Protein AF-A0A812IT02-F1 (afdb_monomer_lite)

Foldseek 3Di:
DDDDAAEDLVQDDPVPSVDPDDPVRPPPFDWDFDWDADPVRGIHTHNIDTDDDDDDDDDDDDDDDDDDDDDDDFDDKAKFAFADDDPVVQWTWTHHVPDDIAIEGPQQDDPVVVPDPDHSHGFIWIFGWDADPVRGIHTHNIDTPDPDDDDDDDDDDDDDDDDDDDDDDDDDDDDDDDDDDDDPDDPPPPQDAAEEEEDACVLAQWKWWDDDPDQTDTLAPVQLVVLCVCVVVVNDDPCVVVSQVSPLQQQDCLDPPGPHGCPLRHDYDPDPGRLVLLLLVLVLQVLLDDNYQYEYLYPCVDPVNVVVQVVSQVSSCVSNVHRGHHNYYFDDPDDDDWLQSSLVSLLQVLLVVLLVPPPAQEYEYEYREAGSLDAQCFDDHPNGTRNDQVSSQVSSVCSNCVNPVNHHYTYGYLHQWDWGATPVGDIMIMSSHCDPVSSVVSSCSSCVVVVVVVVVVVVVVVVVVPDDDPDDDDDDDDDDDDDDPVVPPDDDDDDDDDDDDDD

pLDDT: mean 74.67, std 24.29, range [25.05, 98.88]

Radius of gyration: 36.13 Å; chains: 1; bounding box: 80×103×119 Å

Sequence (503 aa):
MQEDAFYLRSELPPELAGGEPRREQVVDKRVEFEVRVMPDGKVRAERIVFLRGPGPPGPPPAPMAPMAPMAPLPGPFREGRIRNFYPSKGYGFIEVPMGPDVFFLPSALPKDLLDSRQPLEGLEISFEPSTSEEGKPRARNIRPIGHRGGPPNQRPGYHFFYSNPALSQCLHWKFGSKFMAPAPTSPITRASVDTIIFVDVDGVLNVGIQDDDKPPLLFRDEDVYTALRLAKKGYNGPEASCVEKLSALAEHQVGFKENGTYDKLMTRSGAELTDLLVQRLAKLIALAGPNTKVVLSSSWRRPHHRTRRRQLEESLAQHLGKSFRFHSVTALYREEKTAADRLETVGDYLAEFCHRRDDVTSLRVVMLEDFFITPLDGWKLKGRAIKNPSDAERYLDSRARSMSPALSVQSKLCHCYDHVKTSSGLRMQVGTGFTQQLFEEASAFLDREKQEESAETNQGEQEQNFLPSLVQRVVPEAKVEEPSIMQIISAFVPPVSSMVRAF

Secondary structure (DSSP, 8-state):
---PPB--GGGS-HHHHSS---HHHHTT--EEEEEEE-TTS-EEEEEEEE-PPP----------------PPPPPPPEEEEEEEEEGGGTEEEEE-TTSPPEEE-GGGS-HHHHSS-S--TT-EEEEEEEE-TTS-EEEEEEEE----------PPPPP--------------------PPPP----------EEEEEE--TTTTS-EEEETTEEEEE-BHHHHHHHHHHHTTT--STTHHHHHHHHHHHHSEEETTEEEEGGGGSB-TT-SS-HHHHHHHHHHHHHT-SSEEEEE-SGGGSGGGHHHHHHHHHHHHHHTTS----SEE---SS---SHHHHHHHHHHHHHHHHHT-TT-SEEEEEEEE-TTT---SSEEETTEEE-SHHHHHHHHHHHHTTT-TT-EEEEEEEE-EEEEE-SS--EEEEE--S-HHHHHHHHHHHHHHHHHHHHHHHHHHHHTT---------------PPPPGGGSTTS------------

Organism: NCBI:txid1628268

Structure (mmCIF, N/CA/C/O backbone):
data_AF-A0A812IT02-F1
#
_entry.id   AF-A0A812IT02-F1
#
loop_
_atom_site.group_PDB
_atom_site.id
_atom_site.type_symbol
_atom_site.label_atom_id
_atom_site.label_alt_id
_atom_site.label_comp_id
_atom_site.label_asym_id
_atom_site.label_entity_id
_atom_site.label_seq_id
_atom_site.pdbx_PDB_ins_code
_atom_site.Cartn_x
_atom_site.Cartn_y
_atom_site.Cartn_z
_atom_site.occupancy
_atom_site.B_iso_or_equiv
_atom_site.auth_seq_id
_atom_site.auth_comp_id
_atom_site.auth_asym_id
_atom_site.auth_atom_id
_atom_site.pdbx_PDB_model_num
ATOM 1 N N . MET A 1 1 ? 4.003 -21.682 23.120 1.00 38.44 1 MET A N 1
ATOM 2 C CA . MET A 1 1 ? 4.479 -20.516 23.891 1.00 38.44 1 MET A CA 1
ATOM 3 C C . MET A 1 1 ? 6.003 -20.488 23.844 1.00 38.44 1 MET A C 1
ATOM 5 O O . MET A 1 1 ? 6.595 -21.522 23.550 1.00 38.44 1 MET A O 1
ATOM 9 N N . GLN A 1 2 ? 6.624 -19.341 24.106 1.00 48.59 2 GLN A N 1
ATOM 10 C CA . GLN A 1 2 ? 8.015 -19.251 24.561 1.00 48.59 2 GLN A CA 1
ATOM 11 C C . GLN A 1 2 ? 7.949 -18.533 25.907 1.00 48.59 2 GLN A C 1
ATOM 13 O O . GLN A 1 2 ? 7.337 -17.472 25.989 1.00 48.59 2 GLN A O 1
ATOM 18 N N . GLU A 1 3 ? 8.483 -19.159 26.949 1.00 56.12 3 GLU A N 1
ATOM 19 C CA . GLU A 1 3 ? 8.476 -18.650 28.320 1.00 56.12 3 GLU A CA 1
ATOM 20 C C . GLU A 1 3 ? 9.927 -18.549 28.788 1.00 56.12 3 GLU A C 1
ATOM 22 O O . GLU A 1 3 ? 10.723 -19.460 28.541 1.00 56.12 3 GLU A O 1
ATOM 27 N N . ASP A 1 4 ? 10.280 -17.432 29.421 1.00 74.88 4 ASP A N 1
ATOM 28 C CA . ASP A 1 4 ? 11.652 -17.171 29.845 1.00 74.88 4 ASP A CA 1
ATOM 29 C C . ASP A 1 4 ? 12.019 -18.029 31.064 1.00 74.88 4 ASP A C 1
ATOM 31 O O . ASP A 1 4 ? 11.384 -17.954 32.119 1.00 74.88 4 ASP A O 1
ATOM 35 N N . ALA A 1 5 ? 13.077 -18.834 30.938 1.00 74.44 5 ALA A N 1
ATOM 36 C CA . ALA A 1 5 ? 13.593 -19.638 32.040 1.00 74.44 5 ALA A CA 1
ATOM 37 C C . ALA A 1 5 ? 14.398 -18.763 33.018 1.00 74.44 5 ALA A C 1
ATOM 39 O O . ALA A 1 5 ? 15.429 -18.186 32.665 1.00 74.44 5 ALA A O 1
ATOM 40 N N . PHE A 1 6 ? 13.947 -18.688 34.270 1.00 78.88 6 PHE A N 1
ATOM 41 C CA . PHE A 1 6 ? 14.637 -17.943 35.325 1.00 78.88 6 PHE A CA 1
ATOM 42 C C . PHE A 1 6 ? 15.888 -18.694 35.810 1.00 78.88 6 PHE A C 1
ATOM 44 O O . PHE A 1 6 ? 15.871 -19.916 35.916 1.00 78.88 6 PHE A O 1
ATOM 51 N N . TYR A 1 7 ? 16.959 -17.990 36.181 1.00 84.81 7 TYR A N 1
ATOM 52 C CA . TYR A 1 7 ? 18.146 -18.606 36.786 1.00 84.81 7 TYR A CA 1
ATOM 53 C C . TYR A 1 7 ? 18.732 -17.741 37.903 1.00 84.81 7 TYR A C 1
ATOM 55 O O . TYR A 1 7 ? 18.592 -16.519 37.909 1.00 84.81 7 TYR A O 1
ATOM 63 N N . LEU A 1 8 ? 19.414 -18.382 38.856 1.00 78.88 8 LEU A N 1
ATOM 64 C CA . LEU A 1 8 ? 20.216 -17.682 39.860 1.00 78.88 8 LEU A CA 1
ATOM 65 C C . LEU A 1 8 ? 21.650 -17.503 39.354 1.00 78.88 8 LEU A C 1
ATOM 67 O O . LEU A 1 8 ? 22.168 -18.337 38.618 1.00 78.88 8 LEU A O 1
ATOM 71 N N . ARG A 1 9 ? 22.345 -16.457 39.812 1.00 75.06 9 ARG A N 1
ATOM 72 C CA . ARG A 1 9 ? 23.766 -16.215 39.482 1.00 75.06 9 ARG A CA 1
ATOM 73 C C . ARG A 1 9 ? 24.696 -17.374 39.887 1.00 75.06 9 ARG A C 1
ATOM 75 O O . ARG A 1 9 ? 25.757 -17.517 39.296 1.00 75.06 9 ARG A O 1
ATOM 82 N N . SER A 1 10 ? 24.279 -18.219 40.834 1.00 75.00 10 SER A N 1
ATOM 83 C CA . SER A 1 10 ? 24.948 -19.476 41.204 1.00 75.00 10 SER A CA 1
ATOM 84 C C . SER A 1 10 ? 24.899 -20.567 40.127 1.00 75.00 10 SER A C 1
ATOM 86 O O . SER A 1 10 ? 25.692 -21.497 40.194 1.00 75.00 10 SER A O 1
ATOM 88 N N . GLU A 1 11 ? 23.975 -20.474 39.167 1.00 80.62 11 GLU A N 1
ATOM 89 C CA . GLU A 1 11 ? 23.819 -21.433 38.064 1.00 80.62 11 GLU A CA 1
ATOM 90 C C . GLU A 1 11 ? 24.726 -21.115 36.870 1.00 80.62 11 GLU A C 1
ATOM 92 O O . GLU A 1 11 ? 24.851 -21.942 35.972 1.00 80.62 11 GLU A O 1
ATOM 97 N N . LEU A 1 12 ? 25.334 -19.922 36.830 1.00 79.62 12 LEU A N 1
ATOM 98 C CA . LEU A 1 12 ? 26.334 -19.565 35.822 1.00 79.62 12 LEU A CA 1
ATOM 99 C C . LEU A 1 12 ? 27.645 -20.337 36.058 1.00 79.62 12 LEU A C 1
ATOM 101 O O . LEU A 1 12 ? 27.935 -20.706 37.200 1.00 79.62 12 LEU A O 1
ATOM 105 N N . PRO A 1 13 ? 28.494 -20.510 35.025 1.00 76.12 13 PRO A N 1
ATOM 106 C CA . PRO A 1 13 ? 29.818 -21.098 35.197 1.00 76.12 13 PRO A CA 1
ATOM 107 C C . PRO A 1 13 ? 30.637 -20.395 36.296 1.00 76.12 13 PRO A C 1
ATOM 109 O O . PRO A 1 13 ? 30.504 -19.174 36.462 1.00 76.12 13 PRO A O 1
ATOM 112 N N . PRO A 1 14 ? 31.492 -21.122 37.045 1.00 69.62 14 PRO A N 1
ATOM 113 C CA . PRO A 1 14 ? 32.163 -20.594 38.237 1.00 69.62 14 PRO A CA 1
ATOM 114 C C . PRO A 1 14 ? 32.940 -19.291 38.009 1.00 69.62 14 PRO A C 1
ATOM 116 O O . PRO A 1 14 ? 32.991 -18.444 38.901 1.00 69.62 14 PRO A O 1
ATOM 119 N N . GLU A 1 15 ? 33.488 -19.093 36.805 1.00 67.62 15 GLU A N 1
ATOM 120 C CA . GLU A 1 15 ? 34.237 -17.892 36.414 1.00 67.62 15 GLU A CA 1
ATOM 121 C C . GLU A 1 15 ? 33.375 -16.615 36.362 1.00 67.62 15 GLU A C 1
ATOM 123 O O . GLU A 1 15 ? 33.913 -15.509 36.337 1.00 67.62 15 GLU A O 1
ATOM 128 N N . LEU A 1 16 ? 32.045 -16.758 36.330 1.00 69.69 16 LEU A N 1
ATOM 129 C CA . LEU A 1 16 ? 31.064 -15.671 36.227 1.00 69.69 16 LEU A CA 1
ATOM 130 C C . LEU A 1 16 ? 30.053 -15.658 37.388 1.00 69.69 16 LEU A C 1
ATOM 132 O O . LEU A 1 16 ? 29.402 -14.640 37.607 1.00 69.69 16 LEU A O 1
ATOM 136 N N . ALA A 1 17 ? 29.948 -16.736 38.170 1.00 64.88 17 ALA A N 1
ATOM 137 C CA . ALA A 1 17 ? 29.170 -16.748 39.409 1.00 64.88 17 ALA A CA 1
ATOM 138 C C . ALA A 1 17 ? 29.828 -15.886 40.511 1.00 64.88 17 ALA A C 1
ATOM 140 O O . ALA A 1 17 ? 29.159 -15.081 41.170 1.00 64.88 17 ALA A O 1
ATOM 141 N N . GLY A 1 18 ? 31.151 -16.024 40.687 1.00 57.59 18 GLY A N 1
ATOM 142 C CA . GLY A 1 18 ? 31.914 -15.422 41.793 1.00 57.59 18 GLY A CA 1
ATOM 143 C C . GLY A 1 18 ? 32.149 -13.905 41.717 1.00 57.59 18 GLY A C 1
ATOM 144 O O . GLY A 1 18 ? 32.534 -13.302 42.714 1.00 57.59 18 GLY A O 1
ATOM 145 N N . GLY A 1 19 ? 31.891 -13.270 40.572 1.00 66.62 19 GLY A N 1
ATOM 146 C CA . GLY A 1 19 ? 32.037 -11.824 40.351 1.00 66.62 19 GLY A CA 1
ATOM 147 C C . GLY A 1 19 ? 30.840 -11.255 39.592 1.00 66.62 19 GLY A C 1
ATOM 148 O O . GLY A 1 19 ? 29.937 -12.002 39.231 1.00 66.62 19 GLY A O 1
ATOM 149 N N . GLU A 1 20 ? 30.786 -9.940 39.373 1.00 68.19 20 GLU A N 1
ATOM 150 C CA . GLU A 1 20 ? 29.715 -9.346 38.558 1.00 68.19 20 GLU A CA 1
ATOM 151 C C . GLU A 1 20 ? 30.031 -9.522 37.062 1.00 68.19 20 GLU A C 1
ATOM 153 O O . GLU A 1 20 ? 31.019 -8.952 36.584 1.00 68.19 20 GLU A O 1
ATOM 158 N N . PRO A 1 21 ? 29.240 -10.302 36.299 1.00 70.06 21 PRO A N 1
ATOM 159 C CA . PRO A 1 21 ? 29.517 -10.527 34.889 1.00 70.06 21 PRO A CA 1
ATOM 160 C C . PRO A 1 21 ? 29.144 -9.289 34.064 1.00 70.06 21 PRO A C 1
ATOM 162 O O . PRO A 1 21 ? 28.054 -8.728 34.200 1.00 70.06 21 PRO A O 1
ATOM 165 N N . ARG A 1 22 ? 30.025 -8.869 33.151 1.00 72.31 22 ARG A N 1
ATOM 166 C CA . ARG A 1 22 ? 29.724 -7.773 32.218 1.00 72.31 22 ARG A CA 1
ATOM 167 C C . ARG A 1 22 ? 28.647 -8.222 31.233 1.00 72.31 22 ARG A C 1
ATOM 169 O O . ARG A 1 22 ? 28.663 -9.361 30.773 1.00 72.31 22 ARG A O 1
ATOM 176 N N . ARG A 1 23 ? 27.756 -7.308 30.832 1.00 65.38 23 ARG A N 1
ATOM 177 C CA . ARG A 1 23 ? 26.628 -7.592 29.918 1.00 65.38 23 ARG A CA 1
ATOM 178 C C . ARG A 1 23 ? 27.060 -8.353 28.654 1.00 65.38 23 ARG A C 1
ATOM 180 O O . ARG A 1 23 ? 26.440 -9.348 28.294 1.00 65.38 23 ARG A O 1
ATOM 187 N N . GLU A 1 24 ? 28.171 -7.945 28.047 1.00 67.31 24 GLU A N 1
ATOM 188 C CA . GLU A 1 24 ? 28.785 -8.562 26.858 1.00 67.31 24 GLU A CA 1
ATOM 189 C C . GLU A 1 24 ? 29.275 -10.007 27.053 1.00 67.31 24 GLU A C 1
ATOM 191 O O . GLU A 1 24 ? 29.516 -10.702 26.068 1.00 67.31 24 GLU A O 1
ATOM 196 N N . GLN A 1 25 ? 29.460 -10.471 28.292 1.00 66.00 25 GLN A N 1
ATOM 197 C CA . GLN A 1 25 ? 29.910 -11.832 28.610 1.00 66.00 25 GLN A CA 1
ATOM 198 C C . GLN A 1 25 ? 28.745 -12.828 28.684 1.00 66.00 25 GLN A C 1
ATOM 200 O O . GLN A 1 25 ? 28.978 -14.020 28.520 1.00 66.00 25 GLN A O 1
ATOM 205 N N . VAL A 1 26 ? 27.510 -12.345 28.876 1.00 70.31 26 VAL A N 1
ATOM 206 C CA . VAL A 1 26 ? 26.299 -13.169 29.064 1.00 70.31 26 VAL A CA 1
ATOM 207 C C . VAL A 1 26 ? 25.317 -13.012 27.898 1.00 70.31 26 VAL A C 1
ATOM 209 O O . VAL A 1 26 ? 24.758 -13.999 27.425 1.00 70.31 26 VAL A O 1
ATOM 212 N N . VAL A 1 27 ? 25.132 -11.788 27.394 1.00 69.38 27 VAL A N 1
ATOM 213 C CA . VAL A 1 27 ? 24.216 -11.495 26.279 1.00 69.38 27 VAL A CA 1
ATOM 214 C C . VAL A 1 27 ? 24.755 -12.060 24.957 1.00 69.38 27 VAL A C 1
ATOM 216 O O . VAL A 1 27 ? 25.967 -12.086 24.706 1.00 69.38 27 VAL A O 1
ATOM 219 N N . ASP A 1 28 ? 23.826 -12.547 24.129 1.00 60.94 28 ASP A N 1
ATOM 220 C CA . ASP A 1 28 ? 24.039 -13.189 22.823 1.00 60.94 28 ASP A CA 1
ATOM 221 C C . ASP A 1 28 ? 25.014 -14.383 22.828 1.00 60.94 28 ASP A C 1
ATOM 223 O O . ASP A 1 28 ? 25.549 -14.779 21.787 1.00 60.94 28 ASP A O 1
ATOM 227 N N . LYS A 1 29 ? 25.246 -15.003 23.993 1.00 71.75 29 LYS A N 1
ATOM 228 C CA . LYS A 1 29 ? 25.963 -16.280 24.086 1.00 71.75 29 LYS A CA 1
ATOM 229 C C . LYS A 1 29 ? 25.003 -17.446 23.911 1.00 71.75 29 LYS A C 1
ATOM 231 O O . LYS A 1 29 ? 23.871 -17.416 24.383 1.00 71.75 29 LYS A O 1
ATOM 236 N N . ARG A 1 30 ? 25.487 -18.516 23.278 1.00 68.19 30 ARG A N 1
ATOM 237 C CA . ARG A 1 30 ? 24.797 -19.807 23.302 1.00 68.19 30 ARG A CA 1
ATOM 238 C C . ARG A 1 30 ? 25.126 -20.530 24.600 1.00 68.19 30 ARG A C 1
ATOM 240 O O . ARG A 1 30 ? 26.299 -20.660 24.957 1.00 68.19 30 ARG A O 1
ATOM 247 N N . VAL A 1 31 ? 24.078 -20.995 25.264 1.00 78.81 31 VAL A N 1
ATOM 248 C CA . VAL A 1 31 ? 24.141 -21.773 26.498 1.00 78.81 31 VAL A CA 1
ATOM 249 C C . VAL A 1 31 ? 23.472 -23.126 26.317 1.00 78.81 31 VAL A C 1
ATOM 251 O O . VAL A 1 31 ? 22.550 -23.269 25.515 1.00 78.81 31 VAL A O 1
ATOM 254 N N . GLU A 1 32 ? 23.932 -24.084 27.103 1.00 77.88 32 GLU A N 1
ATOM 255 C CA . GLU A 1 32 ? 23.264 -25.346 27.407 1.00 77.88 32 GLU A CA 1
ATOM 256 C C . GLU A 1 32 ? 22.952 -25.350 28.913 1.00 77.88 32 GLU A C 1
ATOM 258 O O . GLU A 1 32 ? 23.717 -24.773 29.687 1.00 77.88 32 GLU A O 1
ATOM 263 N N . PHE A 1 33 ? 21.806 -25.891 29.333 1.00 81.19 33 PHE A N 1
ATOM 264 C CA . PHE A 1 33 ? 21.362 -25.863 30.733 1.00 81.19 33 PHE A CA 1
ATOM 265 C C . PHE A 1 33 ? 20.322 -26.949 31.026 1.00 81.19 33 PHE A C 1
ATOM 267 O O . PHE A 1 33 ? 19.605 -27.394 30.128 1.00 81.19 33 PHE A O 1
ATOM 274 N N . GLU A 1 34 ? 20.209 -27.347 32.293 1.00 78.56 34 GLU A N 1
ATOM 275 C CA . GLU A 1 34 ? 19.172 -28.266 32.768 1.00 78.56 34 GLU A CA 1
ATOM 276 C C . GLU A 1 34 ? 17.892 -27.496 33.131 1.00 78.56 34 GLU A C 1
ATOM 278 O O . GLU A 1 34 ? 17.941 -26.385 33.661 1.00 78.56 34 GLU A O 1
ATOM 283 N N . VAL A 1 35 ? 16.729 -28.082 32.832 1.00 80.94 35 VAL A N 1
ATOM 284 C CA . VAL A 1 35 ? 15.414 -27.447 33.020 1.00 80.94 35 VAL A CA 1
ATOM 285 C C . VAL A 1 35 ? 14.689 -28.071 34.206 1.00 80.94 35 VAL A C 1
ATOM 287 O O . VAL A 1 35 ? 14.487 -29.285 34.251 1.00 80.94 35 VAL A O 1
ATOM 290 N N . ARG A 1 36 ? 14.230 -27.234 35.139 1.00 78.56 36 ARG A N 1
ATOM 291 C CA . ARG A 1 36 ? 13.493 -27.640 36.338 1.00 78.56 36 ARG A CA 1
ATOM 292 C C . ARG A 1 36 ? 12.202 -26.842 36.479 1.00 78.56 36 ARG A C 1
ATOM 294 O O . ARG A 1 36 ? 12.223 -25.616 36.463 1.00 78.56 36 ARG A O 1
ATOM 301 N N . VAL A 1 37 ? 11.079 -27.531 36.669 1.00 79.56 37 VAL A N 1
ATOM 302 C CA . VAL A 1 37 ? 9.788 -26.891 36.967 1.00 79.56 37 VAL A CA 1
ATOM 303 C C . VAL A 1 37 ? 9.601 -26.807 38.481 1.00 79.56 37 VAL A C 1
ATOM 305 O O . VAL A 1 37 ? 9.824 -27.783 39.200 1.00 79.56 37 VAL A O 1
ATOM 308 N N . MET A 1 38 ? 9.224 -25.629 38.968 1.00 78.31 38 MET A N 1
ATOM 309 C CA . MET A 1 38 ? 8.977 -25.346 40.381 1.00 78.31 38 MET A CA 1
ATOM 310 C C . MET A 1 38 ? 7.513 -25.646 40.770 1.00 78.31 38 MET A C 1
ATOM 312 O O . MET A 1 38 ? 6.641 -25.650 39.901 1.00 78.31 38 MET A O 1
ATOM 316 N N . PRO A 1 39 ? 7.192 -25.859 42.065 1.00 71.38 39 PRO A N 1
ATOM 317 C CA . PRO A 1 39 ? 5.818 -26.141 42.511 1.00 71.38 39 PRO A CA 1
ATOM 318 C C . PRO A 1 39 ? 4.796 -25.020 42.254 1.00 71.38 39 PRO A C 1
ATOM 320 O O . PRO A 1 39 ? 3.598 -25.267 42.334 1.00 71.38 39 PRO A O 1
ATOM 323 N N . ASP A 1 40 ? 5.248 -23.801 41.947 1.00 75.62 40 ASP A N 1
ATOM 324 C CA . ASP A 1 40 ? 4.412 -22.670 41.524 1.00 75.62 40 ASP A CA 1
ATOM 325 C C . ASP A 1 40 ? 4.232 -22.587 39.992 1.00 75.62 40 ASP A C 1
ATOM 327 O O . ASP A 1 40 ? 3.731 -21.588 39.477 1.00 75.62 40 ASP A O 1
ATOM 331 N N . GLY A 1 41 ? 4.666 -23.621 39.264 1.00 74.19 41 GLY A N 1
ATOM 332 C CA . GLY A 1 41 ? 4.586 -23.740 37.809 1.00 74.19 41 GLY A CA 1
ATOM 333 C C . GLY A 1 41 ? 5.732 -23.081 37.037 1.00 74.19 41 GLY A C 1
ATOM 334 O O . GLY A 1 41 ? 5.822 -23.282 35.829 1.00 74.19 41 GLY A O 1
ATOM 335 N N . LYS A 1 42 ? 6.625 -22.318 37.686 1.00 76.62 42 LYS A N 1
ATOM 336 C CA . LYS A 1 42 ? 7.675 -21.572 36.972 1.00 76.62 42 LYS A CA 1
ATOM 337 C C . LYS A 1 42 ? 8.819 -22.464 36.491 1.00 76.62 42 LYS A C 1
ATOM 339 O O . LYS A 1 42 ? 9.246 -23.388 37.185 1.00 76.62 42 LYS A O 1
ATOM 344 N N . VAL A 1 43 ? 9.368 -22.124 35.326 1.00 78.44 43 VAL A N 1
ATOM 345 C CA . VAL A 1 43 ? 10.546 -22.778 34.745 1.00 78.44 43 VAL A CA 1
ATOM 346 C C . VAL A 1 43 ? 11.827 -22.116 35.257 1.00 78.44 43 VAL A C 1
ATOM 348 O O . VAL A 1 43 ? 12.028 -20.910 35.102 1.00 78.44 43 VAL A O 1
ATOM 351 N N . ARG A 1 44 ? 12.716 -22.924 35.839 1.00 81.50 44 ARG A N 1
ATOM 352 C CA . ARG A 1 44 ? 14.068 -22.546 36.257 1.00 81.50 44 ARG A CA 1
ATOM 353 C C . ARG A 1 44 ? 15.110 -23.279 35.411 1.00 81.50 44 ARG A C 1
ATOM 355 O O . ARG A 1 44 ? 14.983 -24.479 35.178 1.00 81.50 44 ARG A O 1
ATOM 362 N N . ALA A 1 45 ? 16.150 -22.564 34.999 1.00 83.25 45 ALA A N 1
ATOM 363 C CA . ALA A 1 45 ? 17.378 -23.141 34.469 1.00 83.25 45 ALA A CA 1
ATOM 364 C C . ALA A 1 45 ? 18.390 -23.364 35.606 1.00 83.25 45 ALA A C 1
ATOM 366 O O . ALA A 1 45 ? 18.599 -22.483 36.444 1.00 83.25 45 ALA A O 1
ATOM 367 N N . GLU A 1 46 ? 19.010 -24.541 35.628 1.00 79.56 46 GLU A N 1
ATOM 368 C CA . GLU A 1 46 ? 20.089 -24.929 36.545 1.00 79.56 46 GLU A CA 1
ATOM 369 C C . GLU A 1 46 ? 21.305 -25.409 35.724 1.00 79.56 46 GLU A C 1
ATOM 371 O O . GLU A 1 46 ? 21.150 -25.834 34.577 1.00 79.56 46 GLU A O 1
ATOM 376 N N . ARG A 1 47 ? 22.522 -25.324 36.284 1.00 74.50 47 ARG A N 1
ATOM 377 C CA . ARG A 1 47 ? 23.784 -25.762 35.628 1.00 74.50 47 ARG A CA 1
ATOM 378 C C . ARG A 1 47 ? 23.999 -25.203 34.204 1.00 74.50 47 ARG A C 1
ATOM 380 O O . ARG A 1 47 ? 24.112 -25.950 33.233 1.00 74.50 47 ARG A O 1
ATOM 387 N N . ILE A 1 48 ? 24.076 -23.882 34.066 1.00 77.12 48 ILE A N 1
ATOM 388 C CA . ILE A 1 48 ? 24.259 -23.211 32.771 1.00 77.12 48 ILE A CA 1
ATOM 389 C C . ILE A 1 48 ? 25.719 -23.330 32.308 1.00 77.12 48 ILE A C 1
ATOM 391 O O . ILE A 1 48 ? 26.643 -22.992 33.044 1.00 77.12 48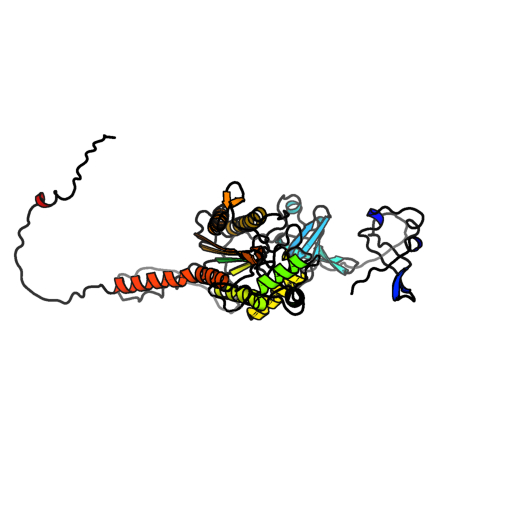 ILE A O 1
ATOM 395 N N . VAL A 1 49 ? 25.937 -23.742 31.057 1.00 77.50 49 VAL A N 1
ATOM 396 C CA . VAL A 1 49 ? 27.256 -23.882 30.418 1.00 77.50 49 VAL A CA 1
ATOM 397 C C . VAL A 1 49 ? 27.324 -23.025 29.152 1.00 77.50 49 VAL A C 1
ATOM 399 O O . VAL A 1 49 ? 26.496 -23.162 28.254 1.00 77.50 49 VAL A O 1
ATOM 402 N N . PHE A 1 50 ? 28.329 -22.148 29.042 1.00 70.62 50 PHE A N 1
ATOM 403 C CA . PHE A 1 50 ? 28.569 -21.360 27.823 1.00 70.62 50 PHE A CA 1
ATOM 404 C C . PHE A 1 50 ? 29.331 -22.171 26.768 1.00 70.62 50 PHE A C 1
ATOM 406 O O . PHE A 1 50 ? 30.473 -22.580 26.989 1.00 70.62 50 PHE A O 1
ATOM 413 N N . LEU A 1 51 ? 28.741 -22.325 25.581 1.00 57.41 51 LEU A N 1
ATOM 414 C CA . LEU A 1 51 ? 29.349 -23.051 24.465 1.00 57.41 51 LEU A CA 1
ATOM 415 C C . LEU A 1 51 ? 30.458 -22.205 23.808 1.00 57.41 51 LEU A C 1
ATOM 417 O O . LEU A 1 51 ? 30.182 -21.288 23.029 1.00 57.41 51 LEU A O 1
ATOM 421 N N . ARG A 1 52 ? 31.727 -22.498 24.127 1.00 52.50 52 ARG A N 1
ATOM 422 C CA . ARG A 1 52 ? 32.902 -21.821 23.542 1.00 52.50 52 ARG A CA 1
ATOM 423 C C . ARG A 1 52 ? 33.233 -22.386 22.153 1.00 52.50 52 ARG A C 1
ATOM 425 O O . ARG A 1 52 ? 33.320 -23.596 21.973 1.00 52.50 52 ARG A O 1
ATOM 432 N N . GLY A 1 53 ? 33.473 -21.503 21.181 1.00 60.06 53 GLY A N 1
ATOM 433 C CA . GLY A 1 53 ? 34.026 -21.882 19.875 1.00 60.06 53 GLY A CA 1
ATOM 434 C C . GLY A 1 53 ? 35.513 -22.270 19.990 1.00 60.06 53 GLY A C 1
ATOM 435 O O . GLY A 1 53 ? 36.237 -21.561 20.691 1.00 60.06 53 GLY A O 1
ATOM 436 N N . PRO A 1 54 ? 35.995 -23.350 19.338 1.00 35.00 54 PRO A N 1
ATOM 437 C CA . PRO A 1 54 ? 37.380 -23.803 19.496 1.00 35.00 54 PRO A CA 1
ATOM 438 C C . PRO A 1 54 ? 38.438 -22.835 18.939 1.00 35.00 54 PRO A C 1
ATOM 440 O O . PRO A 1 54 ? 38.288 -22.292 17.845 1.00 35.00 54 PRO A O 1
ATOM 443 N N . GLY A 1 55 ? 39.549 -22.701 19.671 1.00 30.88 55 GLY A N 1
ATOM 444 C CA . GLY A 1 55 ? 40.782 -22.025 19.255 1.00 30.88 55 GLY A CA 1
ATOM 445 C C . GLY A 1 55 ? 42.035 -22.801 19.723 1.00 30.88 55 GLY A C 1
ATOM 446 O O . GLY A 1 55 ? 41.913 -23.620 20.634 1.00 30.88 55 GLY A O 1
ATOM 447 N N . PRO A 1 56 ? 43.214 -22.603 19.097 1.00 37.69 56 PRO A N 1
ATOM 448 C CA . PRO A 1 56 ? 44.431 -23.425 19.286 1.00 37.69 56 PRO A CA 1
ATOM 449 C C . PRO A 1 56 ? 45.460 -22.750 20.242 1.00 37.69 56 PRO A C 1
ATOM 451 O O . PRO A 1 56 ? 45.117 -21.695 20.780 1.00 37.69 56 PRO A O 1
ATOM 454 N N . PRO A 1 57 ? 46.736 -23.210 20.402 1.00 43.44 57 PRO A N 1
ATOM 455 C CA . PRO A 1 57 ? 47.421 -24.472 20.011 1.00 43.44 57 PRO A CA 1
ATOM 456 C C . PRO A 1 57 ? 48.231 -25.162 21.162 1.00 43.44 57 PRO A C 1
ATOM 458 O O . PRO A 1 57 ? 48.371 -24.603 22.246 1.00 43.44 57 PRO A O 1
ATOM 461 N N . GLY A 1 58 ? 48.878 -26.320 20.909 1.00 27.02 58 GLY A N 1
ATOM 462 C CA . GLY A 1 58 ? 49.977 -26.844 21.763 1.00 27.02 58 GLY A CA 1
ATOM 463 C C . GLY A 1 58 ? 50.436 -28.308 21.506 1.00 27.02 58 GLY A C 1
ATOM 464 O O . GLY A 1 58 ? 49.597 -29.198 21.606 1.00 27.02 58 GLY A O 1
ATOM 465 N N . PRO A 1 59 ? 51.727 -28.586 21.193 1.00 38.34 59 PRO A N 1
ATOM 466 C CA . PRO A 1 59 ? 52.317 -29.940 21.036 1.00 38.34 59 PRO A CA 1
ATOM 467 C C . PRO A 1 59 ? 53.337 -30.290 22.162 1.00 38.34 59 PRO A C 1
ATOM 469 O O . PRO A 1 59 ? 53.566 -29.430 23.017 1.00 38.34 59 PRO A O 1
ATOM 472 N N . PRO A 1 60 ? 54.054 -31.449 22.164 1.00 44.44 60 PRO A N 1
ATOM 473 C CA . PRO A 1 60 ? 54.005 -32.648 21.298 1.00 44.44 60 PRO A CA 1
ATOM 474 C C . PRO A 1 60 ? 53.464 -33.859 22.136 1.00 44.44 60 PRO A C 1
ATOM 476 O O . PRO A 1 60 ? 52.429 -33.604 22.752 1.00 44.44 60 PRO A O 1
ATOM 479 N N . PRO A 1 61 ? 54.008 -35.114 22.270 1.00 28.94 61 PRO A N 1
ATOM 480 C CA . PRO A 1 61 ? 55.146 -35.860 21.678 1.00 28.94 61 PRO A CA 1
ATOM 481 C C . PRO A 1 61 ? 54.699 -36.982 20.688 1.00 28.94 61 PRO A C 1
ATOM 483 O O . PRO A 1 61 ? 53.667 -36.854 20.039 1.00 28.94 61 PRO A O 1
ATOM 486 N N . ALA A 1 62 ? 55.487 -38.064 20.542 1.00 35.31 62 ALA A N 1
ATOM 487 C CA . ALA A 1 62 ? 55.209 -39.291 19.759 1.00 35.31 62 ALA A CA 1
ATOM 488 C C . ALA A 1 62 ? 55.944 -40.514 20.399 1.00 35.31 62 ALA A C 1
ATOM 490 O O . ALA A 1 62 ? 56.663 -40.274 21.376 1.00 35.31 62 ALA A O 1
ATOM 491 N N . PRO A 1 63 ? 55.821 -41.788 19.921 1.00 40.72 63 PRO A N 1
ATOM 492 C CA . PRO A 1 63 ? 56.523 -42.200 18.681 1.00 40.72 63 PRO A CA 1
ATOM 493 C C . PRO A 1 63 ? 55.939 -43.393 17.843 1.00 40.72 63 PRO A C 1
ATOM 495 O O . PRO A 1 63 ? 55.103 -44.158 18.302 1.00 40.72 63 PRO A O 1
ATOM 498 N N . MET A 1 64 ? 56.512 -43.588 16.638 1.00 28.83 64 MET A N 1
ATOM 499 C CA . MET A 1 64 ? 56.592 -44.818 15.791 1.00 28.83 64 MET A CA 1
ATOM 500 C C . MET A 1 64 ? 55.341 -45.409 15.070 1.00 28.83 64 MET A C 1
ATOM 502 O O . MET A 1 64 ? 54.661 -46.277 15.596 1.00 28.83 64 MET A O 1
ATOM 506 N N . ALA A 1 65 ? 55.121 -44.974 13.813 1.00 28.80 65 ALA A N 1
ATOM 507 C CA . ALA A 1 65 ? 55.360 -45.695 12.528 1.00 28.80 65 ALA A CA 1
ATOM 508 C C . ALA A 1 65 ? 55.037 -47.218 12.351 1.00 28.80 65 ALA A C 1
ATOM 510 O O . ALA A 1 65 ? 55.157 -47.958 13.321 1.00 28.80 65 ALA A O 1
ATOM 511 N N . PRO A 1 66 ? 54.835 -47.755 11.106 1.00 40.50 66 PRO A N 1
ATOM 512 C CA . PRO A 1 66 ? 54.679 -47.124 9.773 1.00 40.50 66 PRO A CA 1
ATOM 513 C C . PRO A 1 66 ? 53.510 -47.698 8.897 1.00 40.50 66 PRO A C 1
ATOM 515 O O . PRO A 1 66 ? 52.699 -48.493 9.351 1.00 40.50 66 PRO A O 1
ATOM 518 N N . MET A 1 67 ? 53.534 -47.361 7.592 1.00 29.03 67 MET A N 1
ATOM 519 C CA . MET A 1 67 ? 52.787 -47.922 6.437 1.00 29.03 67 MET A CA 1
ATOM 520 C C . MET A 1 67 ? 51.374 -47.375 6.157 1.00 29.03 67 MET A C 1
ATOM 522 O O . MET A 1 67 ? 50.453 -47.514 6.952 1.00 29.03 67 MET A O 1
ATOM 526 N N . ALA A 1 68 ? 51.196 -46.819 4.950 1.00 27.45 68 ALA A N 1
ATOM 527 C CA . ALA A 1 68 ? 49.912 -46.386 4.397 1.00 27.45 68 ALA A CA 1
ATOM 528 C C . ALA A 1 68 ? 49.882 -46.599 2.864 1.00 27.45 68 ALA A C 1
ATOM 530 O O . ALA A 1 68 ? 50.781 -46.104 2.179 1.00 27.45 68 ALA A O 1
ATOM 531 N N . PRO A 1 69 ? 48.886 -47.313 2.305 1.00 34.50 69 PRO A N 1
ATOM 532 C CA . PRO A 1 69 ? 48.683 -47.425 0.863 1.00 34.50 69 PRO A CA 1
ATOM 533 C C . PRO A 1 69 ? 47.665 -46.397 0.325 1.00 34.50 69 PRO A C 1
ATOM 535 O O . PRO A 1 69 ? 46.654 -46.132 0.960 1.00 34.50 69 PRO A O 1
ATOM 538 N N . MET A 1 70 ? 47.935 -45.891 -0.885 1.00 29.48 70 MET A N 1
ATOM 539 C CA . MET A 1 70 ? 47.008 -45.264 -1.854 1.00 29.48 70 MET A CA 1
ATOM 540 C C . MET A 1 70 ? 45.937 -44.272 -1.343 1.00 29.48 70 MET A C 1
ATOM 542 O O . MET A 1 70 ? 44.882 -44.653 -0.842 1.00 29.48 70 MET A O 1
ATOM 546 N N . ALA A 1 71 ? 46.129 -42.985 -1.653 1.00 31.41 71 ALA A N 1
ATOM 547 C CA . ALA A 1 71 ? 45.052 -41.993 -1.617 1.00 31.41 71 ALA A CA 1
ATOM 548 C C . ALA A 1 71 ? 44.064 -42.178 -2.799 1.00 31.41 71 ALA A C 1
ATOM 550 O O . ALA A 1 71 ? 44.503 -42.522 -3.901 1.00 31.41 71 ALA A O 1
ATOM 551 N N . PRO A 1 72 ? 42.752 -41.926 -2.613 1.00 31.88 72 PRO A N 1
ATOM 552 C CA . PRO A 1 72 ? 41.763 -41.963 -3.691 1.00 31.88 72 PRO A CA 1
ATOM 553 C C . PRO A 1 72 ? 41.833 -40.727 -4.608 1.00 31.88 72 PRO A C 1
ATOM 555 O O . PRO A 1 72 ? 42.327 -39.667 -4.225 1.00 31.88 72 PRO A O 1
ATOM 558 N N . LEU A 1 73 ? 41.308 -40.873 -5.828 1.00 31.27 73 LEU A N 1
ATOM 559 C CA . LEU A 1 73 ? 41.242 -39.821 -6.852 1.00 31.27 73 LEU A CA 1
ATOM 560 C C . LEU A 1 73 ? 40.231 -38.704 -6.495 1.00 31.27 73 LEU A C 1
ATOM 562 O O . LEU A 1 73 ? 39.242 -38.981 -5.812 1.00 31.27 73 LEU A O 1
ATOM 566 N N . PRO A 1 74 ? 40.439 -37.457 -6.973 1.00 35.31 74 PRO A N 1
ATOM 567 C CA . PRO A 1 74 ? 39.522 -36.340 -6.737 1.00 35.31 74 PRO A CA 1
ATOM 568 C C . PRO A 1 74 ? 38.177 -36.516 -7.459 1.00 35.31 74 PRO A C 1
ATOM 570 O O . PRO A 1 74 ? 38.086 -37.158 -8.507 1.00 35.31 74 PRO A O 1
ATOM 573 N N . GLY A 1 75 ? 37.123 -35.927 -6.887 1.00 47.41 75 GLY A N 1
ATOM 574 C CA . GLY A 1 75 ? 35.756 -36.010 -7.408 1.00 47.41 75 GLY A CA 1
ATOM 575 C C . GLY A 1 75 ? 35.447 -34.997 -8.523 1.00 47.41 75 GLY A C 1
ATOM 576 O O . GLY A 1 75 ? 36.183 -34.028 -8.709 1.00 47.41 75 GLY A O 1
ATOM 577 N N . PRO A 1 76 ? 34.337 -35.181 -9.263 1.00 63.56 76 PRO A N 1
ATOM 578 C CA . PRO A 1 76 ? 33.915 -34.236 -10.291 1.00 63.56 76 PRO A CA 1
ATOM 579 C C . PRO A 1 76 ? 33.494 -32.889 -9.686 1.00 63.56 76 PRO A C 1
ATOM 581 O O . PRO A 1 76 ? 32.805 -32.834 -8.661 1.00 63.56 76 PRO A O 1
ATOM 584 N N . PHE A 1 77 ? 33.871 -31.806 -10.368 1.00 69.38 77 PHE A N 1
ATOM 585 C CA . PHE A 1 77 ? 33.426 -30.449 -10.054 1.00 69.38 77 PHE A CA 1
ATOM 586 C C . PHE A 1 77 ? 31.895 -30.335 -10.128 1.00 69.38 77 PHE A C 1
ATOM 588 O O . PHE A 1 77 ? 31.236 -31.024 -10.907 1.00 69.38 77 PHE A O 1
ATOM 595 N N . ARG A 1 78 ? 31.336 -29.435 -9.320 1.00 74.19 78 ARG A N 1
ATOM 596 C CA . ARG A 1 78 ? 29.927 -29.034 -9.328 1.00 74.19 78 ARG A CA 1
ATOM 597 C C . ARG A 1 78 ? 29.810 -27.546 -9.607 1.00 74.19 78 ARG A C 1
ATOM 599 O O . ARG A 1 78 ? 30.721 -26.780 -9.306 1.00 74.19 78 ARG A O 1
ATOM 606 N N . GLU A 1 79 ? 28.669 -27.152 -10.147 1.00 82.50 79 GLU A N 1
ATOM 607 C CA . GLU A 1 79 ? 28.341 -25.757 -10.428 1.00 82.50 79 GLU A CA 1
ATOM 608 C C . GLU A 1 79 ? 27.436 -25.187 -9.331 1.00 82.50 79 GLU A C 1
ATOM 610 O O . GLU A 1 79 ? 26.718 -25.916 -8.637 1.00 82.50 79 GLU A O 1
ATOM 615 N N . GLY A 1 80 ? 27.495 -23.873 -9.147 1.00 81.88 80 GLY A N 1
ATOM 616 C CA . GLY A 1 80 ? 26.692 -23.151 -8.171 1.00 81.88 80 GLY A CA 1
ATOM 617 C C . GLY A 1 80 ? 26.916 -21.648 -8.263 1.00 81.88 80 GLY A C 1
ATOM 618 O O . GLY A 1 80 ? 27.656 -21.158 -9.116 1.00 81.88 80 GLY A O 1
ATOM 619 N N . ARG A 1 81 ? 26.284 -20.908 -7.358 1.00 87.81 81 ARG A N 1
ATOM 620 C CA . ARG A 1 81 ? 26.352 -19.448 -7.302 1.00 87.81 81 ARG A CA 1
ATOM 621 C C . ARG A 1 81 ? 26.814 -19.004 -5.925 1.00 87.81 81 ARG A C 1
ATOM 623 O O . ARG A 1 81 ? 26.296 -19.495 -4.925 1.00 87.81 81 ARG A O 1
ATOM 630 N N . ILE A 1 82 ? 27.764 -18.076 -5.833 1.00 84.50 82 ILE A N 1
ATOM 631 C CA . ILE A 1 82 ? 28.131 -17.495 -4.534 1.00 84.50 82 ILE A CA 1
ATOM 632 C C . ILE A 1 82 ? 26.903 -16.762 -3.985 1.00 84.50 82 ILE A C 1
ATOM 634 O O . ILE A 1 82 ? 26.405 -15.819 -4.595 1.00 84.50 82 ILE A O 1
ATOM 638 N N . ARG A 1 83 ? 26.398 -17.222 -2.839 1.00 76.69 83 ARG A N 1
ATOM 639 C CA . ARG A 1 83 ? 25.209 -16.677 -2.184 1.00 76.69 83 ARG A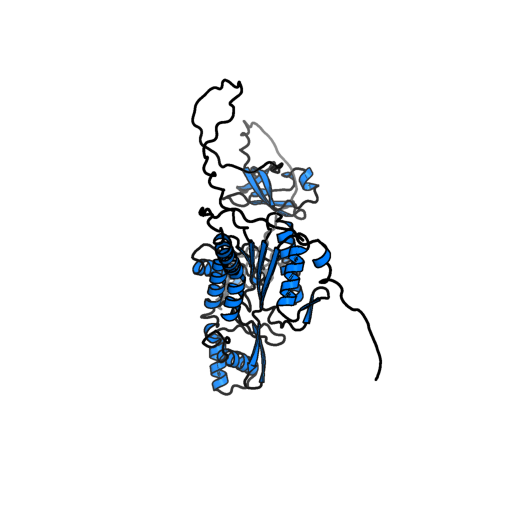 CA 1
ATOM 640 C C . ARG A 1 83 ? 25.566 -15.409 -1.422 1.00 76.69 83 ARG A C 1
ATOM 642 O O . ARG A 1 83 ? 25.123 -14.331 -1.793 1.00 76.69 83 ARG A O 1
ATOM 649 N N . ASN A 1 84 ? 26.412 -15.573 -0.404 1.00 76.12 84 ASN A N 1
ATOM 650 C CA . ASN A 1 84 ? 26.933 -14.502 0.439 1.00 76.12 84 ASN A CA 1
ATOM 651 C C . ASN A 1 84 ? 28.449 -14.683 0.619 1.00 76.12 84 ASN A C 1
ATOM 653 O O . ASN A 1 84 ? 28.918 -15.822 0.749 1.00 76.12 84 ASN A O 1
ATOM 657 N N . PHE A 1 85 ? 29.201 -13.589 0.745 1.00 75.31 85 PHE A N 1
ATOM 658 C CA . PHE A 1 85 ? 30.610 -13.616 1.155 1.00 75.31 85 PHE A CA 1
ATOM 659 C C . PHE A 1 85 ? 30.885 -12.574 2.243 1.00 75.31 85 PHE A C 1
ATOM 661 O O . PHE A 1 85 ? 30.490 -11.418 2.134 1.00 75.31 85 PHE A O 1
ATOM 668 N N . TYR A 1 86 ? 31.594 -12.973 3.301 1.00 73.75 86 TYR A N 1
ATOM 669 C CA . TYR A 1 86 ? 31.894 -12.117 4.448 1.00 73.75 86 TYR A CA 1
ATOM 670 C C . TYR A 1 86 ? 33.413 -11.924 4.597 1.00 73.75 86 TYR A C 1
ATOM 672 O O . TYR A 1 86 ? 34.034 -12.640 5.389 1.00 73.75 86 TYR A O 1
ATOM 680 N N . PRO A 1 87 ? 34.031 -10.945 3.898 1.00 67.19 87 PRO A N 1
ATOM 681 C CA . PRO A 1 87 ? 35.473 -10.693 3.972 1.00 67.19 87 PRO A CA 1
ATOM 682 C C . PRO A 1 87 ? 35.980 -10.540 5.413 1.00 67.19 87 PRO A C 1
ATOM 684 O O . PRO A 1 87 ? 36.951 -11.179 5.804 1.00 67.19 87 PRO A O 1
ATOM 687 N N . SER A 1 88 ? 35.253 -9.783 6.241 1.00 59.91 88 SER A N 1
ATOM 688 C CA . SER A 1 88 ? 35.571 -9.535 7.656 1.00 59.91 88 SER A CA 1
ATOM 689 C C . SER A 1 88 ? 35.402 -10.745 8.584 1.00 59.91 88 SER A C 1
ATOM 691 O O . SER A 1 88 ? 35.800 -10.674 9.744 1.00 59.91 88 SER A O 1
ATOM 693 N N . LYS A 1 89 ? 34.815 -11.849 8.103 1.00 61.31 89 LYS A N 1
ATOM 694 C CA . LYS A 1 89 ? 34.648 -13.108 8.853 1.00 61.31 89 LYS A CA 1
ATOM 695 C C . LYS A 1 89 ? 35.405 -14.287 8.233 1.00 61.31 89 LYS A C 1
ATOM 697 O O . LYS A 1 89 ? 35.413 -15.364 8.821 1.00 61.31 89 LYS A O 1
ATOM 702 N N . GLY A 1 90 ? 36.025 -14.105 7.065 1.00 69.75 90 GLY A N 1
ATOM 703 C CA . GLY A 1 90 ? 36.847 -15.125 6.414 1.00 69.75 90 GLY A CA 1
ATOM 704 C C . GLY A 1 90 ? 36.083 -16.351 5.897 1.00 69.75 90 GLY A C 1
ATOM 705 O O . GLY A 1 90 ? 36.656 -17.439 5.881 1.00 69.75 90 GLY A O 1
ATOM 706 N N . TYR A 1 91 ? 34.819 -16.214 5.475 1.00 76.06 91 TYR A N 1
ATOM 707 C CA . TYR A 1 91 ? 34.061 -17.299 4.827 1.00 76.06 91 TYR A CA 1
ATOM 708 C C . TYR A 1 91 ? 32.932 -16.794 3.913 1.00 76.06 91 TYR A C 1
ATOM 710 O O . TYR A 1 91 ? 32.533 -15.630 3.971 1.00 76.06 91 TYR A O 1
ATOM 718 N N . GLY A 1 92 ? 32.379 -17.699 3.106 1.00 77.88 92 GLY A N 1
ATOM 719 C CA . GLY A 1 92 ? 31.145 -17.499 2.345 1.00 77.88 92 GLY A CA 1
ATOM 720 C C . GLY A 1 92 ? 30.351 -18.794 2.153 1.00 77.88 92 GLY A C 1
ATOM 721 O O . GLY A 1 92 ? 30.746 -19.861 2.633 1.00 77.88 92 GLY A O 1
ATOM 722 N N . PHE A 1 93 ? 29.229 -18.690 1.443 1.00 85.56 93 PHE A N 1
ATOM 723 C CA . PHE A 1 93 ? 28.356 -19.814 1.093 1.00 85.56 93 PHE A CA 1
ATOM 724 C C . PHE A 1 93 ? 28.015 -19.820 -0.396 1.00 85.56 93 PHE A C 1
ATOM 726 O O . PHE A 1 93 ? 27.881 -18.763 -1.013 1.00 85.56 93 PHE A O 1
ATOM 733 N N . ILE A 1 94 ? 27.849 -21.015 -0.957 1.00 80.00 94 ILE A N 1
ATOM 734 C CA . ILE A 1 94 ? 27.480 -21.261 -2.352 1.00 80.00 94 ILE A CA 1
ATOM 735 C C . ILE A 1 94 ? 26.097 -21.904 -2.376 1.00 80.00 94 ILE A C 1
ATOM 737 O O . ILE A 1 94 ? 25.882 -22.959 -1.782 1.00 80.00 94 ILE A O 1
ATOM 741 N N . GLU A 1 95 ? 25.176 -21.266 -3.083 1.00 86.44 95 GLU A N 1
ATOM 742 C CA . GLU A 1 95 ? 23.872 -21.803 -3.441 1.00 86.44 95 GLU A CA 1
ATOM 743 C C . GLU A 1 95 ? 24.055 -22.825 -4.572 1.00 86.44 95 GLU A C 1
ATOM 745 O O . GLU A 1 95 ? 24.630 -22.515 -5.617 1.00 86.44 95 GLU A O 1
ATOM 750 N N . VAL A 1 96 ? 23.591 -24.057 -4.354 1.00 77.88 96 VAL A N 1
ATOM 751 C CA . VAL A 1 96 ? 23.691 -25.162 -5.318 1.00 77.88 96 VAL A CA 1
ATOM 752 C C . VAL A 1 96 ? 22.279 -25.577 -5.735 1.00 77.88 96 VAL A C 1
ATOM 754 O O . VAL A 1 96 ? 21.447 -25.809 -4.851 1.00 77.88 96 VAL A O 1
ATOM 757 N N . PRO A 1 97 ? 21.978 -25.713 -7.041 1.00 68.94 97 PRO A N 1
ATOM 758 C CA . PRO A 1 97 ? 20.672 -26.178 -7.496 1.00 68.94 97 PRO A CA 1
ATOM 759 C C . PRO A 1 97 ? 20.265 -27.494 -6.819 1.00 68.94 97 PRO A C 1
ATOM 761 O O . PRO A 1 97 ? 20.981 -28.490 -6.885 1.00 68.94 97 PRO A O 1
ATOM 764 N N . MET A 1 98 ? 19.103 -27.482 -6.157 1.00 55.00 98 MET A N 1
ATOM 765 C CA . MET A 1 98 ? 18.519 -28.635 -5.450 1.00 55.00 98 MET A CA 1
ATOM 766 C C . MET A 1 98 ? 19.402 -29.247 -4.335 1.00 55.00 98 MET A C 1
ATOM 768 O O . MET A 1 98 ? 19.224 -30.413 -3.984 1.00 55.00 98 MET A O 1
ATOM 772 N N . GLY A 1 99 ? 20.324 -28.475 -3.744 1.00 67.75 99 GLY A N 1
ATOM 773 C CA . GLY A 1 99 ? 21.173 -28.908 -2.626 1.00 67.75 99 GLY A CA 1
ATOM 774 C C . GLY A 1 99 ? 21.209 -27.920 -1.448 1.00 67.75 99 GLY A C 1
ATOM 775 O O . GLY A 1 99 ? 20.722 -26.797 -1.567 1.00 67.75 99 GLY A O 1
ATOM 776 N N . PRO A 1 100 ? 21.780 -28.321 -0.295 1.00 70.19 100 PRO A N 1
ATOM 777 C CA . PRO A 1 100 ? 22.081 -27.401 0.799 1.00 70.19 100 PRO A CA 1
ATOM 778 C C . PRO A 1 100 ? 23.261 -26.482 0.445 1.00 70.19 100 PRO A C 1
ATOM 780 O O . PRO A 1 100 ? 24.163 -26.885 -0.293 1.00 70.19 100 PRO A O 1
ATOM 783 N N . ASP A 1 101 ? 23.285 -25.278 1.024 1.00 76.44 101 ASP A N 1
ATOM 784 C CA . ASP A 1 101 ? 24.394 -24.327 0.902 1.00 76.44 101 ASP A CA 1
ATOM 785 C C . ASP A 1 101 ? 25.757 -24.969 1.214 1.00 76.44 101 ASP A C 1
ATOM 787 O O . ASP A 1 101 ? 25.960 -25.567 2.275 1.00 76.44 101 ASP A O 1
ATOM 791 N N . VAL A 1 102 ? 26.722 -24.783 0.314 1.00 77.69 102 VAL A N 1
ATOM 792 C CA . VAL A 1 102 ? 28.085 -25.302 0.467 1.00 77.69 102 VAL A CA 1
ATOM 793 C C . VAL A 1 102 ? 28.996 -24.206 1.023 1.00 77.69 102 VAL A C 1
ATOM 795 O O . VAL A 1 102 ? 29.113 -23.125 0.449 1.00 77.69 102 VAL A O 1
ATOM 798 N N . PHE A 1 103 ? 29.657 -24.473 2.149 1.00 80.00 103 PHE A N 1
ATOM 799 C CA . PHE A 1 103 ? 30.550 -23.516 2.812 1.00 80.00 103 PHE A CA 1
ATOM 800 C C . PHE A 1 103 ? 31.885 -23.367 2.065 1.00 80.00 103 PHE A C 1
ATOM 802 O O . PHE A 1 103 ? 32.466 -24.364 1.634 1.00 80.00 103 PHE A O 1
ATOM 809 N N . PHE A 1 104 ? 32.443 -22.156 1.992 1.00 79.00 104 PHE A N 1
ATOM 810 C CA . PHE A 1 104 ? 33.800 -21.940 1.479 1.00 79.00 104 PHE A CA 1
ATOM 811 C C . PHE A 1 104 ? 34.620 -20.942 2.303 1.00 79.00 104 PHE A C 1
ATOM 813 O O . PHE A 1 104 ? 34.088 -20.086 3.010 1.00 79.00 104 PHE A O 1
ATOM 820 N N . LEU A 1 105 ? 35.943 -21.061 2.184 1.00 79.62 105 LEU A N 1
ATOM 821 C CA . LEU A 1 105 ? 36.929 -20.130 2.737 1.00 79.62 105 LEU A CA 1
ATOM 822 C C . LEU A 1 105 ? 37.521 -19.268 1.610 1.00 79.62 105 LEU A C 1
ATOM 824 O O . LEU A 1 105 ? 37.595 -19.752 0.480 1.00 79.62 105 LEU A O 1
ATOM 828 N N . PRO A 1 106 ? 38.028 -18.053 1.895 1.00 76.50 106 PRO A N 1
ATOM 829 C CA . PRO A 1 106 ? 38.761 -17.230 0.933 1.00 76.50 106 PRO A CA 1
ATOM 830 C C . PRO A 1 106 ? 39.841 -18.006 0.171 1.00 76.50 106 PRO A C 1
ATOM 832 O O . PRO A 1 106 ? 39.938 -17.882 -1.039 1.00 76.50 106 PRO A O 1
ATOM 835 N N . SER A 1 107 ? 40.577 -18.896 0.844 1.00 78.38 107 SER A N 1
ATOM 836 C CA . SER A 1 107 ? 41.616 -19.747 0.241 1.00 78.38 107 SER A CA 1
ATOM 837 C C . SER A 1 107 ? 41.120 -20.762 -0.801 1.00 78.38 107 SER A C 1
ATOM 839 O O . SER A 1 107 ? 41.944 -21.411 -1.442 1.00 78.38 107 SER A O 1
ATOM 841 N N . ALA A 1 108 ? 39.805 -20.919 -0.981 1.00 79.44 108 ALA A N 1
ATOM 842 C CA . ALA A 1 108 ? 39.224 -21.699 -2.069 1.00 79.44 108 ALA A CA 1
ATOM 843 C C . ALA A 1 108 ? 38.983 -20.872 -3.347 1.00 79.44 108 ALA A C 1
ATOM 845 O O . ALA A 1 108 ? 38.772 -21.483 -4.392 1.00 79.44 108 ALA A O 1
ATOM 846 N N . LEU A 1 109 ? 39.004 -19.533 -3.276 1.00 79.62 109 LEU A N 1
ATOM 847 C CA . LEU A 1 109 ? 38.845 -18.619 -4.415 1.00 79.62 109 LEU A CA 1
ATOM 848 C C . LEU A 1 109 ? 40.185 -18.347 -5.135 1.00 79.62 109 LEU A C 1
ATOM 850 O O . LEU A 1 109 ? 41.246 -18.413 -4.508 1.00 79.62 109 LEU A O 1
ATOM 854 N N . PRO A 1 110 ? 40.162 -17.957 -6.425 1.00 78.12 110 PRO A N 1
ATOM 855 C CA . PRO A 1 110 ? 41.316 -17.368 -7.100 1.00 78.12 110 PRO A CA 1
ATOM 856 C C . PRO A 1 110 ? 41.701 -16.031 -6.453 1.00 78.12 110 PRO A C 1
ATOM 858 O O . PRO A 1 110 ? 40.824 -15.245 -6.084 1.00 78.12 110 PRO A O 1
ATOM 861 N N . LYS A 1 111 ? 43.006 -15.738 -6.375 1.00 73.50 111 LYS A N 1
ATOM 862 C CA . LYS A 1 111 ? 43.516 -14.466 -5.825 1.00 73.50 111 LYS A CA 1
ATOM 863 C C . LYS A 1 111 ? 42.937 -13.257 -6.556 1.00 73.50 111 LYS A C 1
ATOM 865 O O . LYS A 1 111 ? 42.419 -12.354 -5.918 1.00 73.50 111 LYS A O 1
ATOM 870 N N . ASP A 1 112 ? 42.885 -13.329 -7.882 1.00 74.44 112 ASP A N 1
ATOM 871 C CA . ASP A 1 112 ? 42.370 -12.271 -8.753 1.00 74.44 112 ASP A CA 1
ATOM 872 C C . ASP A 1 112 ? 40.914 -11.867 -8.433 1.00 74.44 112 ASP A C 1
ATOM 874 O O . ASP A 1 112 ? 40.537 -10.723 -8.667 1.00 74.44 112 ASP A O 1
ATOM 878 N N . LEU A 1 113 ? 40.098 -12.775 -7.868 1.00 71.62 113 LEU A N 1
ATOM 879 C CA . LEU A 1 113 ? 38.748 -12.452 -7.382 1.00 71.62 113 LEU A CA 1
ATOM 880 C C . LEU A 1 113 ? 38.756 -11.839 -5.974 1.00 71.62 113 LEU A C 1
ATOM 882 O O . LEU A 1 113 ? 37.966 -10.934 -5.715 1.00 71.62 113 LEU A O 1
ATOM 886 N N . LEU A 1 114 ? 39.637 -12.302 -5.081 1.00 69.44 114 LEU A N 1
ATOM 887 C CA . LEU A 1 114 ? 39.802 -11.756 -3.724 1.00 69.44 114 LEU A CA 1
ATOM 888 C C . LEU A 1 114 ? 40.350 -10.324 -3.730 1.00 69.44 114 LEU A C 1
ATOM 890 O O . LEU A 1 114 ? 39.908 -9.497 -2.937 1.00 69.44 114 LEU A O 1
ATOM 894 N N . ASP A 1 115 ? 41.298 -10.050 -4.625 1.00 69.94 115 ASP A N 1
ATOM 895 C CA . ASP A 1 115 ? 41.939 -8.743 -4.784 1.00 69.94 115 ASP A CA 1
ATOM 896 C C . ASP A 1 115 ? 41.081 -7.781 -5.639 1.00 69.94 115 ASP A C 1
ATOM 898 O O . ASP A 1 115 ? 41.339 -6.574 -5.696 1.00 69.94 115 ASP A O 1
ATOM 902 N N . SER A 1 116 ? 40.020 -8.289 -6.282 1.00 64.44 116 SER A N 1
ATOM 903 C CA . SER A 1 116 ? 39.045 -7.464 -6.997 1.00 64.44 116 SER A CA 1
ATOM 904 C C . SER A 1 116 ? 38.144 -6.687 -6.028 1.00 64.44 116 SER A C 1
ATOM 906 O O . SER A 1 116 ? 37.677 -7.201 -5.015 1.00 64.44 116 SER A O 1
ATOM 908 N N . ARG A 1 117 ? 37.811 -5.438 -6.375 1.00 58.47 117 ARG A N 1
ATOM 909 C CA . ARG A 1 117 ? 36.796 -4.640 -5.655 1.00 58.47 117 ARG A CA 1
ATOM 910 C C . ARG A 1 117 ? 35.355 -4.950 -6.094 1.00 58.47 117 ARG A C 1
ATOM 912 O O . ARG A 1 117 ? 34.467 -4.128 -5.876 1.00 58.47 117 ARG A O 1
ATOM 919 N N . GLN A 1 118 ? 35.121 -6.077 -6.765 1.00 61.75 118 GLN A N 1
ATOM 920 C CA . GLN A 1 118 ? 33.803 -6.446 -7.283 1.00 61.75 118 GLN A CA 1
ATOM 921 C C . GLN A 1 118 ? 33.016 -7.262 -6.242 1.00 61.75 118 GLN A C 1
ATOM 923 O O . GLN A 1 118 ? 33.612 -8.042 -5.497 1.00 61.75 118 GLN A O 1
ATOM 928 N N . PRO A 1 119 ? 31.681 -7.108 -6.159 1.00 70.62 119 PRO A N 1
ATOM 929 C CA . PRO A 1 119 ? 30.865 -7.964 -5.309 1.00 70.62 119 PRO A CA 1
ATOM 930 C C . PRO A 1 119 ? 30.901 -9.400 -5.844 1.00 70.62 119 PRO A C 1
ATOM 932 O O . PRO A 1 119 ? 30.524 -9.656 -6.984 1.00 70.62 119 PRO A O 1
ATOM 935 N N . LEU A 1 120 ? 31.343 -10.343 -5.010 1.00 75.75 120 LEU A N 1
ATOM 936 C CA . LEU A 1 120 ? 31.364 -11.769 -5.360 1.00 75.75 120 LEU A CA 1
ATOM 937 C C . LEU A 1 120 ? 29.981 -12.431 -5.230 1.00 75.75 120 LEU A C 1
ATOM 939 O O . LEU A 1 120 ? 29.789 -13.545 -5.703 1.00 75.75 120 LEU A O 1
ATOM 943 N N . GLU A 1 121 ? 29.020 -11.770 -4.585 1.00 83.31 121 GLU A N 1
ATOM 944 C CA . GLU A 1 121 ? 27.657 -12.276 -4.395 1.00 83.31 121 GLU A CA 1
ATOM 945 C C . GLU A 1 121 ? 26.888 -12.282 -5.726 1.00 83.31 121 GLU A C 1
ATOM 947 O O . GLU A 1 121 ? 26.873 -11.297 -6.462 1.00 83.31 121 GLU A O 1
ATOM 952 N N . GLY A 1 122 ? 26.258 -13.412 -6.050 1.00 75.75 122 GLY A N 1
ATOM 953 C CA . GLY A 1 122 ? 25.598 -13.655 -7.332 1.00 75.75 122 GLY A CA 1
ATOM 954 C C . GLY A 1 122 ? 26.494 -14.238 -8.434 1.00 75.75 122 GLY A C 1
ATOM 955 O O . GLY A 1 122 ? 25.958 -14.618 -9.471 1.00 75.75 122 GLY A O 1
ATOM 956 N N . LEU A 1 123 ? 27.811 -14.364 -8.222 1.00 81.12 123 LEU A N 1
ATOM 957 C CA . LEU A 1 123 ? 28.751 -14.893 -9.219 1.00 81.12 123 LEU A CA 1
ATOM 958 C C . LEU A 1 123 ? 28.569 -16.405 -9.454 1.00 81.12 123 LEU A C 1
ATOM 960 O O . LEU A 1 123 ? 28.574 -17.190 -8.501 1.00 81.12 123 LEU A O 1
ATOM 964 N N . GLU A 1 124 ? 28.462 -16.811 -10.722 1.00 80.25 124 GLU A N 1
ATOM 965 C CA . GLU A 1 124 ? 28.440 -18.218 -11.145 1.00 80.25 124 GLU A CA 1
ATOM 966 C C . GLU A 1 124 ? 29.839 -18.842 -11.099 1.00 80.25 124 GLU A C 1
ATOM 968 O O . GLU A 1 124 ? 30.823 -18.280 -11.593 1.00 80.25 124 GLU A O 1
ATOM 973 N N . ILE A 1 125 ? 29.928 -20.027 -10.500 1.00 84.50 125 ILE A N 1
ATOM 974 C CA . ILE A 1 125 ? 31.185 -20.720 -10.239 1.00 84.50 125 ILE A CA 1
ATOM 975 C C . ILE A 1 125 ? 31.080 -22.229 -10.472 1.00 84.50 125 ILE A C 1
ATOM 977 O O . ILE A 1 125 ? 30.034 -22.849 -10.288 1.00 84.50 125 ILE A O 1
ATOM 981 N N . SER A 1 126 ? 32.225 -22.830 -10.777 1.00 81.56 126 SER A N 1
ATOM 982 C CA . SER A 1 126 ? 32.479 -24.258 -10.593 1.00 81.56 126 SER A CA 1
ATOM 983 C C . SER A 1 126 ? 33.363 -24.455 -9.360 1.00 81.56 126 SER A C 1
ATOM 985 O O . SER A 1 126 ? 34.195 -23.603 -9.041 1.00 81.56 126 SER A O 1
ATOM 987 N N . PHE A 1 127 ? 33.172 -25.552 -8.633 1.00 81.94 127 PHE A N 1
ATOM 988 C CA . PHE A 1 127 ? 33.927 -25.875 -7.424 1.00 81.94 127 PHE A CA 1
ATOM 989 C C . PHE A 1 127 ? 34.035 -27.386 -7.211 1.00 81.94 127 PHE A C 1
ATOM 991 O O . PHE A 1 127 ? 33.187 -28.161 -7.644 1.00 81.94 127 PHE A O 1
ATOM 998 N N . GLU A 1 128 ? 35.070 -27.816 -6.504 1.00 79.50 128 GLU A N 1
ATOM 999 C CA . GLU A 1 128 ? 35.265 -29.209 -6.115 1.00 79.50 128 GLU A CA 1
ATOM 1000 C C . GLU A 1 128 ? 34.544 -29.474 -4.775 1.00 79.50 128 GLU A C 1
ATOM 1002 O O . GLU A 1 128 ? 34.856 -28.814 -3.772 1.00 79.50 128 GLU A O 1
ATOM 1007 N N . PRO A 1 129 ? 33.545 -30.378 -4.722 1.00 74.19 129 PRO A N 1
ATOM 1008 C CA . PRO A 1 129 ? 32.821 -30.682 -3.493 1.00 74.19 129 PRO A CA 1
ATOM 1009 C C . PRO A 1 129 ? 33.658 -31.562 -2.558 1.00 74.19 129 PRO A C 1
ATOM 1011 O O . PRO A 1 129 ? 34.214 -32.582 -2.953 1.00 74.19 129 PRO A O 1
ATOM 1014 N N . SER A 1 130 ? 33.690 -31.198 -1.281 1.00 67.31 130 SER A N 1
ATOM 1015 C CA . SER A 1 130 ? 34.356 -31.942 -0.211 1.00 67.31 130 SER A CA 1
ATOM 1016 C C . SER A 1 130 ? 33.529 -31.903 1.076 1.00 67.31 130 SER A C 1
ATOM 1018 O O . SER A 1 130 ? 32.569 -31.140 1.185 1.00 67.31 130 SER A O 1
ATOM 1020 N N . THR A 1 131 ? 33.904 -32.697 2.071 1.00 65.44 131 THR A N 1
ATOM 1021 C CA . THR A 1 131 ? 33.360 -32.630 3.436 1.00 65.44 131 THR A CA 1
ATOM 1022 C C . THR A 1 131 ? 34.426 -32.163 4.430 1.00 65.44 131 THR A C 1
ATOM 1024 O O . THR A 1 131 ? 35.630 -32.270 4.177 1.00 65.44 131 THR A O 1
ATOM 1027 N N . SER A 1 132 ? 33.997 -31.592 5.559 1.00 65.62 132 SER A N 1
ATOM 1028 C CA . SER A 1 132 ? 34.838 -31.468 6.756 1.00 65.62 132 SER A CA 1
ATOM 1029 C C . SER A 1 132 ? 34.885 -32.788 7.535 1.00 65.62 132 SER A C 1
ATOM 1031 O O . SER A 1 132 ? 34.073 -33.681 7.303 1.00 65.62 132 SER A O 1
ATOM 1033 N N . GLU A 1 133 ? 35.791 -32.886 8.509 1.00 43.81 133 GLU A N 1
ATOM 1034 C CA . GLU A 1 133 ? 35.842 -34.000 9.474 1.00 43.81 133 GLU A CA 1
ATOM 1035 C C . GLU A 1 133 ? 34.547 -34.102 10.309 1.00 43.81 133 GLU A C 1
ATOM 1037 O O . GLU A 1 133 ? 34.146 -35.185 10.715 1.00 43.81 133 GLU A O 1
ATOM 1042 N N . GLU A 1 134 ? 33.819 -32.988 10.465 1.00 52.03 134 GLU A N 1
ATOM 1043 C CA . GLU A 1 134 ? 32.465 -32.927 11.044 1.00 52.03 134 GLU A CA 1
ATOM 1044 C C . GLU A 1 134 ? 31.340 -33.305 10.046 1.00 52.03 134 GLU A C 1
ATOM 1046 O O . GLU A 1 134 ? 30.167 -33.033 10.305 1.00 52.03 134 GLU A O 1
ATOM 1051 N N . GLY A 1 135 ? 31.669 -33.824 8.858 1.00 56.25 135 GLY A N 1
ATOM 1052 C CA . GLY A 1 135 ? 30.708 -34.243 7.827 1.00 56.25 135 GLY A CA 1
ATOM 1053 C C . GLY A 1 135 ? 29.995 -33.117 7.058 1.00 56.25 135 GLY A C 1
ATOM 1054 O O . GLY A 1 135 ? 29.128 -33.400 6.232 1.00 56.25 135 GLY A O 1
ATOM 1055 N N . LYS A 1 136 ? 30.333 -31.840 7.284 1.00 70.06 136 LYS A N 1
ATOM 1056 C CA . LYS A 1 136 ? 29.630 -30.687 6.679 1.00 70.06 136 LYS A CA 1
ATOM 1057 C C . LYS A 1 136 ? 30.142 -30.398 5.256 1.00 70.06 136 LYS A C 1
ATOM 1059 O O . LYS A 1 136 ? 31.355 -30.470 5.038 1.00 70.06 136 LYS A O 1
ATOM 1064 N N . PRO A 1 137 ? 29.274 -30.035 4.290 1.00 69.50 137 PRO A N 1
ATOM 1065 C CA . PRO A 1 137 ? 29.680 -29.804 2.903 1.00 69.50 137 PRO A CA 1
ATOM 1066 C C . PRO A 1 137 ? 30.533 -28.534 2.747 1.00 69.50 137 PRO A C 1
ATOM 1068 O O . PRO A 1 137 ? 30.191 -27.463 3.254 1.00 69.50 137 PRO A O 1
ATOM 1071 N N . ARG A 1 138 ? 31.641 -28.653 2.008 1.00 79.62 138 ARG A N 1
ATOM 1072 C CA . ARG A 1 138 ? 32.613 -27.586 1.738 1.00 79.62 138 ARG A CA 1
ATOM 1073 C C . ARG A 1 138 ? 33.080 -27.565 0.286 1.00 79.62 138 ARG A C 1
ATOM 1075 O O . ARG A 1 138 ? 33.364 -28.613 -0.287 1.00 79.62 138 ARG A O 1
ATOM 1082 N N . ALA A 1 139 ? 33.265 -26.374 -0.268 1.00 80.00 139 ALA A N 1
ATOM 1083 C CA . ALA A 1 139 ? 33.836 -26.173 -1.595 1.00 80.00 139 ALA A CA 1
ATOM 1084 C C . ALA A 1 139 ? 35.354 -25.948 -1.534 1.00 80.00 139 ALA A C 1
ATOM 1086 O O . ALA A 1 139 ? 35.872 -25.309 -0.614 1.00 80.00 139 ALA A O 1
ATOM 1087 N N . ARG A 1 140 ? 36.060 -26.448 -2.550 1.00 82.25 140 ARG A N 1
ATOM 1088 C CA . ARG A 1 140 ? 37.482 -26.195 -2.826 1.00 82.25 140 ARG A CA 1
ATOM 1089 C C . ARG A 1 140 ? 37.643 -25.784 -4.292 1.00 82.25 140 ARG A C 1
ATOM 1091 O O . ARG A 1 140 ? 36.731 -26.007 -5.083 1.00 82.25 140 ARG A O 1
ATOM 1098 N N . ASN A 1 141 ? 38.808 -25.236 -4.655 1.00 77.62 141 ASN A N 1
ATOM 1099 C CA . ASN A 1 141 ? 39.214 -25.066 -6.060 1.00 77.62 141 ASN A CA 1
ATOM 1100 C C . ASN A 1 141 ? 38.153 -24.313 -6.899 1.00 77.62 141 ASN A C 1
ATOM 1102 O O . ASN A 1 141 ? 37.785 -24.752 -7.988 1.00 77.62 141 ASN A O 1
ATOM 1106 N N . ILE A 1 142 ? 37.613 -23.221 -6.341 1.00 84.38 142 ILE A N 1
ATOM 1107 C CA . ILE A 1 142 ? 36.525 -22.435 -6.933 1.00 84.38 142 ILE A CA 1
ATOM 1108 C C . ILE A 1 142 ? 37.054 -21.678 -8.150 1.00 84.38 142 ILE A C 1
ATOM 1110 O O . ILE A 1 142 ? 38.123 -21.069 -8.098 1.00 84.38 142 ILE A O 1
ATOM 1114 N N . ARG A 1 143 ? 36.293 -21.688 -9.246 1.00 81.94 143 ARG A N 1
ATOM 1115 C CA . ARG A 1 143 ? 36.633 -21.007 -10.499 1.00 81.94 143 ARG A CA 1
ATOM 1116 C C . ARG A 1 143 ? 35.389 -20.308 -11.054 1.00 81.94 143 ARG A C 1
ATOM 1118 O O . ARG A 1 143 ? 34.358 -20.972 -11.175 1.00 81.94 143 ARG A O 1
ATOM 1125 N N . PRO A 1 144 ? 35.449 -19.009 -11.400 1.00 78.62 144 PRO A N 1
ATOM 1126 C CA . PRO A 1 144 ? 34.330 -18.328 -12.046 1.00 78.62 144 PRO A CA 1
ATOM 1127 C C . PRO A 1 144 ? 34.034 -18.965 -13.406 1.00 78.62 144 PRO A C 1
ATOM 1129 O O . PRO A 1 144 ? 34.958 -19.250 -14.174 1.00 78.62 144 PRO A O 1
ATOM 1132 N N . ILE A 1 145 ? 32.755 -19.174 -13.717 1.00 78.38 145 ILE A N 1
ATOM 1133 C CA . ILE A 1 145 ? 32.336 -19.667 -15.033 1.00 78.38 145 ILE A CA 1
ATOM 1134 C C . ILE A 1 145 ? 32.281 -18.464 -15.977 1.00 78.38 145 ILE A C 1
ATOM 1136 O O . ILE A 1 145 ? 31.356 -17.656 -15.959 1.00 78.38 145 ILE A O 1
ATOM 1140 N N . GLY A 1 146 ? 33.349 -18.297 -16.757 1.00 50.59 146 GLY A N 1
ATOM 1141 C CA . GLY A 1 146 ? 33.560 -17.123 -17.599 1.00 50.59 146 GLY A CA 1
ATOM 1142 C C . GLY A 1 146 ? 32.671 -17.090 -18.842 1.00 50.59 146 GLY A C 1
ATOM 1143 O O . GLY A 1 146 ? 33.144 -17.409 -19.933 1.00 50.59 146 GLY A O 1
ATOM 1144 N N . HIS A 1 147 ? 31.428 -16.627 -18.697 1.00 36.50 147 HIS A N 1
ATOM 1145 C CA . HIS A 1 147 ? 30.554 -16.248 -19.810 1.00 36.50 147 HIS A CA 1
ATOM 1146 C C . HIS A 1 147 ? 31.148 -15.067 -20.612 1.00 36.50 147 HIS A C 1
ATOM 1148 O O . HIS A 1 147 ? 30.797 -13.904 -20.417 1.00 36.50 147 HIS A O 1
ATOM 1154 N N . ARG A 1 148 ? 32.063 -15.358 -21.550 1.00 33.75 148 ARG A N 1
ATOM 1155 C CA . ARG A 1 148 ? 32.393 -14.437 -22.651 1.00 33.75 148 ARG A CA 1
ATOM 1156 C C . ARG A 1 148 ? 31.223 -14.411 -23.637 1.00 33.75 148 ARG A C 1
ATOM 1158 O O . ARG A 1 148 ? 30.694 -15.461 -23.987 1.00 33.75 148 ARG A O 1
ATOM 1165 N N . GLY A 1 149 ? 30.834 -13.215 -24.075 1.00 29.28 149 GLY A N 1
ATOM 1166 C CA . GLY A 1 149 ? 29.623 -13.004 -24.870 1.00 29.28 149 GLY A CA 1
ATOM 1167 C C . GLY A 1 149 ? 29.608 -13.722 -26.226 1.00 29.28 149 GLY A C 1
ATOM 1168 O O . GLY A 1 149 ? 30.600 -13.736 -26.953 1.00 29.28 149 GLY A O 1
ATOM 1169 N N . GLY A 1 150 ? 28.438 -14.263 -26.563 1.00 25.89 150 GLY A N 1
ATOM 1170 C CA . GLY A 1 150 ? 28.071 -14.908 -27.825 1.00 25.89 150 GLY A CA 1
ATOM 1171 C C . GLY A 1 150 ? 26.546 -15.128 -27.843 1.00 25.89 150 GLY A C 1
ATOM 1172 O O . GLY A 1 150 ? 25.939 -15.141 -26.770 1.00 25.89 150 GLY A O 1
ATOM 1173 N N . PRO A 1 151 ? 25.892 -15.215 -29.016 1.00 30.77 151 PRO A N 1
ATOM 1174 C CA . PRO A 1 151 ? 24.434 -15.119 -29.106 1.00 30.77 151 PRO A CA 1
ATOM 1175 C C . PRO A 1 151 ? 23.700 -16.371 -28.582 1.00 30.77 151 PRO A C 1
ATOM 1177 O O . PRO A 1 151 ? 24.225 -17.482 -28.682 1.00 30.77 151 PRO A O 1
ATOM 1180 N N . PRO A 1 152 ? 22.468 -16.223 -28.059 1.00 43.38 152 PRO A N 1
ATOM 1181 C CA . PRO A 1 152 ? 21.751 -17.313 -27.406 1.00 43.38 152 PRO A CA 1
ATOM 1182 C C . PRO A 1 152 ? 21.008 -18.218 -28.397 1.00 43.38 152 PRO A C 1
ATOM 1184 O O . PRO A 1 152 ? 20.139 -17.737 -29.127 1.00 43.38 152 PRO A O 1
ATOM 1187 N N . ASN A 1 153 ? 21.224 -19.540 -28.331 1.00 30.62 153 ASN A N 1
ATOM 1188 C CA . ASN A 1 153 ? 20.114 -20.493 -28.467 1.00 30.62 153 ASN A CA 1
ATOM 1189 C C . ASN A 1 153 ? 20.420 -21.943 -28.030 1.00 30.62 153 ASN A C 1
ATOM 1191 O O . ASN A 1 153 ? 21.568 -22.356 -27.925 1.00 30.62 153 ASN A O 1
ATOM 1195 N N . GLN A 1 154 ? 19.323 -22.700 -27.930 1.00 27.03 154 GLN A N 1
ATOM 1196 C CA . GLN A 1 154 ? 19.168 -24.158 -28.002 1.00 27.03 154 GLN A CA 1
ATOM 1197 C C . GLN A 1 154 ? 19.529 -25.018 -26.777 1.00 27.03 154 GLN A C 1
ATOM 1199 O O . GLN A 1 154 ? 20.651 -25.094 -26.288 1.00 27.03 154 GLN A O 1
ATOM 1204 N N . ARG A 1 155 ? 18.495 -25.749 -26.337 1.00 28.11 155 ARG A N 1
ATOM 1205 C CA . ARG A 1 155 ? 18.550 -26.926 -25.458 1.00 28.11 155 ARG A CA 1
ATOM 1206 C C . ARG A 1 155 ? 19.161 -28.117 -26.223 1.00 28.11 155 ARG A C 1
ATOM 1208 O O . ARG A 1 155 ? 19.076 -28.127 -27.451 1.00 28.11 155 ARG A O 1
ATOM 1215 N N . PRO A 1 156 ? 19.718 -29.138 -25.543 1.00 29.92 156 PRO A N 1
ATOM 1216 C CA . PRO A 1 156 ? 20.377 -30.259 -26.213 1.00 29.92 156 PRO A CA 1
ATOM 1217 C C . PRO A 1 156 ? 19.417 -31.061 -27.105 1.00 29.92 156 PRO A C 1
ATOM 1219 O O . PRO A 1 156 ? 18.410 -31.593 -26.636 1.00 29.92 156 PRO A O 1
ATOM 1222 N N . GLY A 1 157 ? 19.764 -31.178 -28.387 1.00 27.42 157 GLY A N 1
ATOM 1223 C CA . GLY A 1 157 ? 19.141 -32.119 -29.315 1.00 27.42 157 GLY A CA 1
ATOM 1224 C C . GLY A 1 157 ? 19.738 -33.521 -29.167 1.00 27.42 157 GLY A C 1
ATOM 1225 O O . GLY A 1 157 ? 20.947 -33.673 -29.004 1.00 27.42 157 GLY A O 1
ATOM 1226 N N . TYR A 1 158 ? 18.895 -34.552 -29.240 1.00 28.97 158 TYR A N 1
ATOM 1227 C CA . TYR A 1 158 ? 19.356 -35.939 -29.342 1.00 28.97 158 TYR A CA 1
ATOM 1228 C C . TYR A 1 158 ? 20.005 -36.196 -30.712 1.00 28.97 158 TYR A C 1
ATOM 1230 O O . TYR A 1 158 ? 19.510 -35.730 -31.738 1.00 28.97 158 TYR A O 1
ATOM 1238 N N . HIS A 1 159 ? 21.080 -36.986 -30.736 1.00 26.62 159 HIS A N 1
ATOM 1239 C CA . HIS A 1 159 ? 21.696 -37.464 -31.976 1.00 26.62 159 HIS A CA 1
ATOM 1240 C C . HIS A 1 159 ? 20.768 -38.410 -32.750 1.00 26.62 159 HIS A C 1
ATOM 1242 O O . HIS A 1 159 ? 20.217 -39.342 -32.168 1.00 26.62 159 HIS A O 1
ATOM 1248 N N . PHE A 1 160 ? 20.746 -38.272 -34.078 1.00 26.42 160 PHE A N 1
ATOM 1249 C CA . PHE A 1 160 ? 20.605 -39.406 -34.998 1.00 26.42 160 PHE A CA 1
ATOM 1250 C C . PHE A 1 160 ? 21.503 -39.206 -36.238 1.00 26.42 160 PHE A C 1
ATOM 1252 O O . PHE A 1 160 ? 22.134 -38.160 -36.385 1.00 26.42 160 PHE A O 1
ATOM 1259 N N . PHE A 1 161 ? 21.665 -40.253 -37.049 1.00 27.38 161 PHE A N 1
ATOM 1260 C CA . PHE A 1 161 ? 22.828 -40.456 -37.930 1.00 27.38 161 PHE A CA 1
ATOM 1261 C C . PHE A 1 161 ? 22.679 -39.989 -39.396 1.00 27.38 161 PHE A C 1
ATOM 1263 O O . PHE A 1 161 ? 21.578 -39.725 -39.868 1.00 27.38 161 PHE A O 1
ATOM 1270 N N . TYR A 1 162 ? 23.820 -40.060 -40.105 1.00 26.89 162 TYR A N 1
ATOM 1271 C CA . TYR A 1 162 ? 24.053 -39.982 -41.562 1.00 26.89 162 TYR A CA 1
ATOM 1272 C C . TYR A 1 162 ? 24.164 -38.580 -42.199 1.00 26.89 162 TYR A C 1
ATOM 1274 O O . TYR A 1 162 ? 23.449 -37.665 -41.817 1.00 26.89 162 TYR A O 1
ATOM 1282 N N . SER A 1 163 ? 24.968 -38.352 -43.253 1.00 28.58 163 SER A N 1
ATOM 1283 C CA . SER A 1 163 ? 26.303 -38.889 -43.623 1.00 28.58 163 SER A CA 1
ATOM 1284 C C . SER A 1 163 ? 26.821 -38.183 -44.891 1.00 28.58 163 SER A C 1
ATOM 1286 O O . SER A 1 163 ? 26.149 -38.237 -45.912 1.00 28.58 163 SER A O 1
ATOM 1288 N N . ASN A 1 164 ? 28.067 -37.689 -44.851 1.00 30.41 164 ASN A N 1
ATOM 1289 C CA . ASN A 1 164 ? 28.932 -37.313 -45.991 1.00 30.41 164 ASN A CA 1
ATOM 1290 C C . ASN A 1 164 ? 28.515 -36.099 -46.889 1.00 30.41 164 ASN A C 1
ATOM 1292 O O . ASN A 1 164 ? 27.345 -35.963 -47.235 1.00 30.41 164 ASN A O 1
ATOM 1296 N N . PRO A 1 165 ? 29.455 -35.222 -47.321 1.00 40.22 165 PRO A N 1
ATOM 1297 C CA . PRO A 1 165 ? 29.164 -34.050 -48.164 1.00 40.22 165 PRO A CA 1
ATOM 1298 C C . PRO A 1 165 ? 29.647 -34.189 -49.624 1.00 40.22 165 PRO A C 1
ATOM 1300 O O . PRO A 1 165 ? 30.633 -34.876 -49.882 1.00 40.22 165 PRO A O 1
ATOM 1303 N N . ALA A 1 166 ? 29.046 -33.440 -50.564 1.00 27.28 166 ALA A N 1
ATOM 1304 C CA . ALA A 1 166 ? 29.671 -33.088 -51.851 1.00 27.28 166 ALA A CA 1
ATOM 1305 C C . ALA A 1 166 ? 28.973 -31.910 -52.579 1.00 27.28 166 ALA A C 1
ATOM 1307 O O . ALA A 1 166 ? 27.815 -31.605 -52.315 1.00 27.28 166 ALA A O 1
ATOM 1308 N N . LEU A 1 167 ? 29.688 -31.331 -53.555 1.00 29.00 167 LEU A N 1
ATOM 1309 C CA . LEU A 1 167 ? 29.214 -30.499 -54.682 1.00 29.00 167 LEU A CA 1
ATOM 1310 C C . LEU A 1 167 ? 28.547 -29.137 -54.391 1.00 29.00 167 LEU A C 1
ATOM 1312 O O . LEU A 1 167 ? 27.334 -28.964 -54.463 1.00 29.00 167 LEU A O 1
ATOM 1316 N N . SER A 1 168 ? 29.395 -28.112 -54.280 1.00 28.72 168 SER A N 1
ATOM 1317 C CA . SER A 1 168 ? 29.089 -26.775 -54.810 1.00 28.72 168 SER A CA 1
ATOM 1318 C C . SER A 1 168 ? 29.453 -26.717 -56.299 1.00 28.72 168 SER A C 1
ATOM 1320 O O . SER A 1 168 ? 30.583 -27.092 -56.619 1.00 28.72 168 SER A O 1
ATOM 1322 N N . GLN A 1 169 ? 28.562 -26.216 -57.177 1.00 27.50 169 GLN A N 1
ATOM 1323 C CA . GLN A 1 169 ? 28.927 -25.342 -58.315 1.00 27.50 169 GLN A CA 1
ATOM 1324 C C . GLN A 1 169 ? 27.742 -24.809 -59.162 1.00 27.50 169 GLN A C 1
ATOM 1326 O O . GLN A 1 169 ? 26.708 -25.450 -59.299 1.00 27.50 169 GLN A O 1
ATOM 1331 N N . CYS A 1 170 ? 27.996 -23.659 -59.803 1.00 25.05 170 CYS A N 1
ATOM 1332 C CA . CYS A 1 170 ? 27.454 -23.177 -61.090 1.00 25.05 170 CYS A CA 1
ATOM 1333 C C . CYS A 1 170 ? 25.963 -22.787 -61.272 1.00 25.05 170 CYS A C 1
ATOM 1335 O O . CYS A 1 170 ? 25.162 -23.532 -61.820 1.00 25.05 170 CYS A O 1
ATOM 1337 N N . LEU A 1 171 ? 25.707 -21.494 -61.016 1.00 27.38 171 LEU A N 1
ATOM 1338 C CA . LEU A 1 171 ? 25.387 -20.453 -62.027 1.00 27.38 171 LEU A CA 1
ATOM 1339 C C . LEU A 1 171 ? 24.118 -20.517 -62.923 1.00 27.38 171 LEU A C 1
ATOM 1341 O O . LEU A 1 171 ? 23.884 -21.452 -63.672 1.00 27.38 171 LEU A O 1
ATOM 1345 N N . HIS A 1 172 ? 23.480 -19.337 -63.011 1.00 26.25 172 HIS A N 1
ATOM 1346 C CA . HIS A 1 172 ? 22.573 -18.826 -64.059 1.00 26.25 172 HIS A CA 1
ATOM 1347 C C . HIS A 1 172 ? 21.194 -19.484 -64.283 1.00 26.25 172 HIS A C 1
ATOM 1349 O O . HIS A 1 172 ? 21.051 -20.482 -64.979 1.00 26.25 172 HIS A O 1
ATOM 1355 N N . TRP A 1 173 ? 20.146 -18.733 -63.920 1.00 26.23 173 TRP A N 1
ATOM 1356 C CA . TRP A 1 173 ? 18.868 -18.713 -64.645 1.00 26.23 173 TRP A CA 1
ATOM 1357 C C . TRP A 1 173 ? 18.392 -17.258 -64.827 1.00 26.23 173 TRP A C 1
ATOM 1359 O O . TRP A 1 173 ? 18.687 -16.401 -63.993 1.00 26.23 173 TRP A O 1
ATOM 1369 N N . LYS A 1 174 ? 17.701 -16.956 -65.936 1.00 29.41 174 L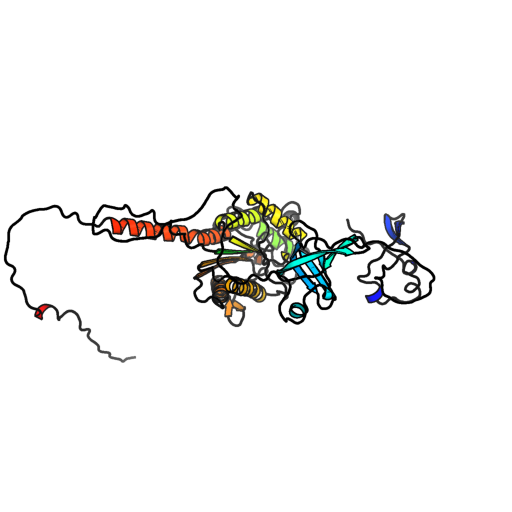YS A N 1
ATOM 1370 C CA . LYS A 1 174 ? 17.174 -15.614 -66.269 1.00 29.41 174 LYS A CA 1
ATOM 1371 C C . LYS A 1 174 ? 15.674 -15.519 -65.957 1.00 29.41 174 LYS A C 1
ATOM 1373 O O . LYS A 1 174 ? 14.985 -16.524 -66.002 1.00 29.41 174 LYS A O 1
ATOM 1378 N N . PHE A 1 175 ? 15.190 -14.298 -65.713 1.00 30.55 175 PHE A N 1
ATOM 1379 C CA . PHE A 1 175 ? 13.784 -13.845 -65.764 1.00 30.55 175 PHE A CA 1
ATOM 1380 C C . PHE A 1 175 ? 12.691 -14.899 -66.049 1.00 30.55 175 PHE A C 1
ATOM 1382 O O . PHE A 1 175 ? 12.588 -15.423 -67.156 1.00 30.55 175 PHE A O 1
ATOM 1389 N N . GLY A 1 176 ? 11.783 -15.095 -65.088 1.00 26.97 176 GLY A N 1
ATOM 1390 C CA . GLY A 1 176 ? 10.583 -15.918 -65.265 1.00 26.97 176 GLY A CA 1
ATOM 1391 C C . GLY A 1 176 ? 9.539 -15.651 -64.183 1.00 26.97 176 GLY A C 1
ATOM 1392 O O . GLY A 1 176 ? 9.454 -16.393 -63.209 1.00 26.97 176 GLY A O 1
ATOM 1393 N N . SER A 1 177 ? 8.764 -14.575 -64.331 1.00 37.50 177 SER A N 1
ATOM 1394 C CA . SER A 1 177 ? 7.783 -14.137 -63.331 1.00 37.50 177 SER A CA 1
ATOM 1395 C C . SER A 1 177 ? 6.670 -15.167 -63.104 1.00 37.50 177 SER A C 1
ATOM 1397 O O . SER A 1 177 ? 5.873 -15.437 -64.002 1.00 37.50 177 SER A O 1
ATOM 1399 N N . LYS A 1 178 ? 6.549 -15.667 -61.871 1.00 33.44 178 LYS A N 1
ATOM 1400 C CA . LYS A 1 178 ? 5.321 -16.271 -61.336 1.00 33.44 178 LYS A CA 1
ATOM 1401 C C . LYS A 1 178 ? 5.096 -15.785 -59.909 1.00 33.44 178 LYS A C 1
ATOM 1403 O O . LYS A 1 178 ? 6.051 -15.557 -59.173 1.00 33.44 178 LYS A O 1
ATOM 1408 N N . PHE A 1 179 ? 3.826 -15.615 -59.551 1.00 39.16 179 PHE A N 1
ATOM 1409 C CA . PHE A 1 179 ? 3.402 -15.135 -58.240 1.00 39.16 179 PHE A CA 1
ATOM 1410 C C . PHE A 1 179 ? 3.934 -16.049 -57.131 1.00 39.16 179 PHE A C 1
ATOM 1412 O O . PHE A 1 179 ? 3.506 -17.196 -57.010 1.00 39.16 179 PHE A O 1
ATOM 1419 N N . MET A 1 180 ? 4.824 -15.518 -56.296 1.00 29.61 180 MET A N 1
ATOM 1420 C CA . MET A 1 180 ? 4.991 -16.015 -54.937 1.00 29.61 180 MET A CA 1
ATOM 1421 C C . MET A 1 180 ? 3.991 -15.261 -54.064 1.00 29.61 180 MET A C 1
ATOM 1423 O O . MET A 1 180 ? 3.990 -14.030 -54.056 1.00 29.61 180 MET A O 1
ATOM 1427 N N . ALA A 1 181 ? 3.142 -15.986 -53.337 1.00 33.28 181 ALA A N 1
ATOM 1428 C CA . ALA A 1 181 ? 2.442 -15.390 -52.206 1.00 33.28 181 ALA A CA 1
ATOM 1429 C C . ALA A 1 181 ? 3.492 -14.872 -51.202 1.00 33.28 181 ALA A C 1
ATOM 1431 O O . ALA A 1 181 ? 4.553 -15.500 -51.080 1.00 33.28 181 ALA A O 1
ATOM 1432 N N . PRO A 1 182 ? 3.242 -13.756 -50.493 1.00 34.72 182 PRO A N 1
ATOM 1433 C CA . PRO A 1 182 ? 4.142 -13.330 -49.433 1.00 34.72 182 PRO A CA 1
ATOM 1434 C C . PRO A 1 182 ? 4.291 -14.472 -48.425 1.00 34.72 182 PRO A C 1
ATOM 1436 O O . PRO A 1 182 ? 3.302 -15.088 -48.019 1.00 34.72 182 PRO A O 1
ATOM 1439 N N . ALA A 1 183 ? 5.532 -14.765 -48.029 1.00 34.81 183 ALA A N 1
ATOM 1440 C CA . ALA A 1 183 ? 5.766 -15.637 -46.885 1.00 34.81 183 ALA A CA 1
ATOM 1441 C C . ALA A 1 183 ? 5.006 -15.061 -45.677 1.00 34.81 183 ALA A C 1
ATOM 1443 O O . ALA A 1 183 ? 4.953 -13.832 -45.555 1.00 34.81 183 ALA A O 1
ATOM 1444 N N . PRO A 1 184 ? 4.418 -15.896 -44.799 1.00 34.72 184 PRO A N 1
ATOM 1445 C CA . PRO A 1 184 ? 3.716 -15.397 -43.627 1.00 34.72 184 PRO A CA 1
ATOM 1446 C C . PRO A 1 184 ? 4.692 -14.552 -42.812 1.00 34.72 184 PRO A C 1
ATOM 1448 O O . PRO A 1 184 ? 5.662 -15.069 -42.256 1.00 34.72 184 PRO A O 1
ATOM 1451 N N . THR A 1 185 ? 4.458 -13.241 -42.791 1.00 36.38 185 THR A N 1
ATOM 1452 C CA . THR A 1 185 ? 5.234 -12.308 -41.982 1.00 36.38 185 THR A CA 1
ATOM 1453 C C . THR A 1 185 ? 5.145 -12.782 -40.545 1.00 36.38 185 THR A C 1
ATOM 1455 O O . THR A 1 185 ? 4.033 -12.913 -40.026 1.00 36.38 185 THR A O 1
ATOM 1458 N N . SER A 1 186 ? 6.294 -13.051 -39.917 1.00 36.91 186 SER A N 1
ATOM 1459 C CA . SER A 1 186 ? 6.361 -13.358 -38.488 1.00 36.91 186 SER A CA 1
ATOM 1460 C C . SER A 1 186 ? 5.471 -12.364 -37.742 1.00 36.91 186 SER A C 1
ATOM 1462 O O . SER A 1 186 ? 5.626 -11.162 -37.984 1.00 36.91 186 SER A O 1
ATOM 1464 N N . PRO A 1 187 ? 4.516 -12.822 -36.909 1.00 35.62 187 PRO A N 1
ATOM 1465 C CA . PRO A 1 187 ? 3.580 -11.917 -36.261 1.00 35.62 187 PRO A CA 1
ATOM 1466 C C . PRO A 1 187 ? 4.383 -10.864 -35.508 1.00 35.62 187 PRO A C 1
ATOM 1468 O O . PRO A 1 187 ? 5.311 -11.218 -34.778 1.00 35.62 187 PRO A O 1
ATOM 1471 N N . ILE A 1 188 ? 4.053 -9.586 -35.724 1.00 37.47 188 ILE A N 1
ATOM 1472 C CA . ILE A 1 188 ? 4.727 -8.471 -35.060 1.00 37.47 188 ILE A CA 1
ATOM 1473 C C . ILE A 1 188 ? 4.617 -8.733 -33.561 1.00 37.47 188 ILE A C 1
ATOM 1475 O O . ILE A 1 188 ? 3.526 -8.698 -32.991 1.00 37.47 188 ILE A O 1
ATOM 1479 N N . THR A 1 189 ? 5.741 -9.079 -32.933 1.00 41.78 189 THR A N 1
ATOM 1480 C CA . THR A 1 189 ? 5.783 -9.413 -31.513 1.00 41.78 189 THR A CA 1
ATOM 1481 C C . THR A 1 189 ? 5.541 -8.132 -30.737 1.00 41.78 189 THR A C 1
ATOM 1483 O O . THR A 1 189 ? 6.469 -7.352 -30.525 1.00 41.78 189 THR A O 1
ATOM 1486 N N . ARG A 1 190 ? 4.265 -7.917 -30.390 1.00 47.75 190 ARG A N 1
ATOM 1487 C CA . ARG A 1 190 ? 3.730 -6.800 -29.606 1.00 47.75 190 ARG A CA 1
ATOM 1488 C C . ARG A 1 190 ? 4.729 -6.392 -28.530 1.00 47.75 190 ARG A C 1
ATOM 1490 O O . ARG A 1 190 ? 5.152 -7.248 -27.750 1.00 47.75 190 ARG A O 1
ATOM 1497 N N . ALA A 1 191 ? 5.110 -5.113 -28.520 1.00 54.91 191 ALA A N 1
ATOM 1498 C CA . ALA A 1 191 ? 6.113 -4.594 -27.598 1.00 54.91 191 ALA A CA 1
ATOM 1499 C C . ALA A 1 191 ? 5.739 -4.987 -26.163 1.00 54.91 191 ALA A C 1
ATOM 1501 O O . ALA A 1 191 ? 4.665 -4.648 -25.668 1.00 54.91 191 ALA A O 1
ATOM 1502 N N . SER A 1 192 ? 6.593 -5.785 -25.524 1.00 69.31 192 SER A N 1
ATOM 1503 C CA . SER A 1 192 ? 6.285 -6.413 -24.246 1.00 69.31 192 SER A CA 1
ATOM 1504 C C . SER A 1 192 ? 6.433 -5.401 -23.117 1.00 69.31 192 SER A C 1
ATOM 1506 O O . SER A 1 192 ? 7.523 -5.231 -22.575 1.00 69.31 192 SER A O 1
ATOM 1508 N N . VAL A 1 193 ? 5.334 -4.732 -22.775 1.00 77.38 193 VAL A N 1
ATOM 1509 C CA . VAL A 1 193 ? 5.286 -3.742 -21.695 1.00 77.38 193 VAL A CA 1
ATOM 1510 C C . VAL A 1 193 ? 5.524 -4.435 -20.351 1.00 77.38 193 VAL A C 1
ATOM 1512 O O . VAL A 1 193 ? 4.689 -5.215 -19.882 1.00 77.38 193 VAL A O 1
ATOM 1515 N N . ASP A 1 194 ? 6.673 -4.166 -19.731 1.00 92.12 194 ASP A N 1
ATOM 1516 C CA . ASP A 1 194 ? 6.970 -4.639 -18.377 1.00 92.12 194 ASP A CA 1
ATOM 1517 C C . ASP A 1 194 ? 6.104 -3.841 -17.385 1.00 92.12 194 ASP A C 1
ATOM 1519 O O . ASP A 1 194 ? 5.863 -2.643 -17.550 1.00 92.12 194 ASP A O 1
ATOM 1523 N N . THR A 1 195 ? 5.607 -4.497 -16.339 1.00 96.62 195 THR A N 1
ATOM 1524 C CA . THR A 1 195 ? 4.794 -3.852 -15.297 1.00 96.62 195 THR A CA 1
ATOM 1525 C C . THR A 1 195 ? 5.407 -4.089 -13.920 1.00 96.62 195 THR A C 1
ATOM 1527 O O . THR A 1 195 ? 5.743 -5.218 -13.566 1.00 96.62 195 THR A O 1
ATOM 1530 N N . ILE A 1 196 ? 5.538 -3.039 -13.109 1.00 98.12 196 ILE A N 1
ATOM 1531 C CA . ILE A 1 196 ? 5.952 -3.135 -11.702 1.00 98.12 196 ILE A CA 1
ATOM 1532 C C . ILE A 1 196 ? 4.788 -2.720 -10.808 1.00 98.12 196 ILE A C 1
ATOM 1534 O O . ILE A 1 196 ? 4.178 -1.677 -11.027 1.00 98.12 196 ILE A O 1
ATOM 1538 N N . ILE A 1 197 ? 4.508 -3.520 -9.778 1.00 98.75 197 ILE A N 1
ATOM 1539 C CA . ILE A 1 197 ? 3.536 -3.186 -8.729 1.00 98.75 197 ILE A CA 1
ATOM 1540 C C . ILE A 1 197 ? 4.281 -3.114 -7.395 1.00 98.75 197 ILE A C 1
ATOM 1542 O O . ILE A 1 197 ? 4.738 -4.143 -6.891 1.00 98.75 197 ILE A O 1
ATOM 1546 N N . PHE A 1 198 ? 4.397 -1.916 -6.824 1.00 98.88 198 PHE A N 1
ATOM 1547 C CA . PHE A 1 198 ? 4.866 -1.703 -5.455 1.00 98.88 198 PHE A CA 1
ATOM 1548 C C . PHE A 1 198 ? 3.704 -1.813 -4.470 1.00 98.88 198 PHE A C 1
ATOM 1550 O O . PHE A 1 198 ? 2.614 -1.297 -4.721 1.00 98.88 198 PHE A O 1
ATOM 1557 N N . VAL A 1 199 ? 3.953 -2.498 -3.356 1.00 98.69 199 VAL A N 1
ATOM 1558 C CA . VAL A 1 199 ? 2.946 -2.876 -2.359 1.00 98.69 199 VAL A CA 1
ATOM 1559 C C . VAL A 1 199 ? 3.463 -2.538 -0.957 1.00 98.69 199 VAL A C 1
ATOM 1561 O O . VAL A 1 199 ? 4.407 -3.182 -0.480 1.00 98.69 199 VAL A O 1
ATOM 1564 N N . ASP A 1 200 ? 2.852 -1.557 -0.279 1.00 97.81 200 ASP A N 1
ATOM 1565 C CA . ASP A 1 200 ? 2.754 -1.621 1.188 1.00 97.81 200 ASP A CA 1
ATOM 1566 C C . ASP A 1 200 ? 1.587 -2.546 1.594 1.00 97.81 200 ASP A C 1
ATOM 1568 O O . ASP A 1 200 ? 0.794 -2.996 0.767 1.00 97.81 200 ASP A O 1
ATOM 1572 N N . VAL A 1 201 ? 1.545 -2.908 2.867 1.00 97.50 201 VAL A N 1
ATOM 1573 C CA . VAL A 1 201 ? 0.659 -3.884 3.487 1.00 97.50 201 VAL A CA 1
ATOM 1574 C C . VAL A 1 201 ? -0.131 -3.209 4.601 1.00 97.50 201 VAL A C 1
ATOM 1576 O O . VAL A 1 201 ? -1.355 -3.318 4.627 1.00 97.50 201 VAL A O 1
ATOM 1579 N N . ASP A 1 202 ? 0.549 -2.471 5.476 1.00 95.50 202 ASP A N 1
ATOM 1580 C CA . ASP A 1 202 ? -0.109 -1.658 6.494 1.00 95.50 202 ASP A CA 1
ATOM 1581 C C . ASP A 1 202 ? -0.764 -0.441 5.802 1.00 95.50 202 ASP A C 1
ATOM 1583 O O . ASP A 1 202 ? -0.199 0.110 4.860 1.00 95.50 202 ASP A O 1
ATOM 1587 N N . GLY A 1 203 ? -2.011 -0.109 6.155 1.00 95.94 203 GLY A N 1
ATOM 1588 C CA . GLY A 1 203 ? -2.810 0.942 5.495 1.00 95.94 203 GLY A CA 1
ATOM 1589 C C . GLY A 1 203 ? -3.319 0.613 4.077 1.00 95.94 203 GLY A C 1
ATOM 1590 O O . GLY A 1 203 ? -4.144 1.350 3.538 1.00 95.94 203 GLY A O 1
ATOM 1591 N N . VAL A 1 204 ? -2.871 -0.499 3.474 1.00 98.31 204 VAL A N 1
ATOM 1592 C CA . VAL A 1 204 ? -3.190 -0.915 2.089 1.00 98.31 204 VAL A CA 1
ATOM 1593 C C . VAL A 1 204 ? -3.927 -2.261 2.037 1.00 98.31 204 VAL A C 1
ATOM 1595 O O . VAL A 1 204 ? -4.890 -2.421 1.288 1.00 98.31 204 VAL A O 1
ATOM 1598 N N . LEU A 1 205 ? -3.494 -3.243 2.830 1.00 98.50 205 LEU A N 1
ATOM 1599 C CA . LEU A 1 205 ? -4.088 -4.585 2.941 1.00 98.50 205 LEU A CA 1
ATOM 1600 C C . LEU A 1 205 ? -4.750 -4.829 4.311 1.00 98.50 205 LEU A C 1
ATOM 1602 O O . LEU A 1 205 ? -5.382 -5.865 4.525 1.00 98.50 205 LEU A O 1
ATOM 1606 N N . ASN A 1 206 ? -4.654 -3.846 5.201 1.00 97.25 206 ASN A N 1
ATOM 1607 C CA . ASN A 1 206 ? -5.514 -3.617 6.356 1.00 97.25 206 ASN A CA 1
ATOM 1608 C C . ASN A 1 206 ? -5.932 -2.131 6.374 1.00 97.25 206 ASN A C 1
ATOM 1610 O O . ASN A 1 206 ? -5.517 -1.356 5.510 1.00 97.25 206 ASN A O 1
ATOM 1614 N N . VAL A 1 207 ? -6.777 -1.750 7.332 1.00 97.06 207 VAL A N 1
ATOM 1615 C CA . VAL A 1 207 ? -7.206 -0.360 7.556 1.00 97.06 207 VAL A CA 1
ATOM 1616 C C . VAL A 1 207 ? -6.647 0.116 8.896 1.00 97.06 207 VAL A C 1
ATOM 1618 O O . VAL A 1 207 ? -6.683 -0.631 9.879 1.00 97.06 207 VAL A O 1
ATOM 1621 N N . GLY A 1 208 ? -6.140 1.348 8.943 1.00 95.50 208 GLY A N 1
ATOM 1622 C CA . GLY A 1 208 ? -5.532 1.942 10.138 1.00 95.50 208 GLY A CA 1
ATOM 1623 C C . GLY A 1 208 ? -5.954 3.395 10.354 1.00 95.50 208 GLY A C 1
ATOM 1624 O O . GLY A 1 208 ? -6.178 4.121 9.391 1.00 95.50 208 GLY A O 1
ATOM 1625 N N . ILE A 1 209 ? -6.058 3.833 11.611 1.00 95.56 209 ILE A N 1
ATOM 1626 C CA . ILE A 1 209 ? -6.402 5.217 11.986 1.00 95.56 209 ILE A CA 1
ATOM 1627 C C . ILE A 1 209 ? -5.237 5.843 12.753 1.00 95.56 209 ILE A C 1
ATOM 1629 O O . ILE A 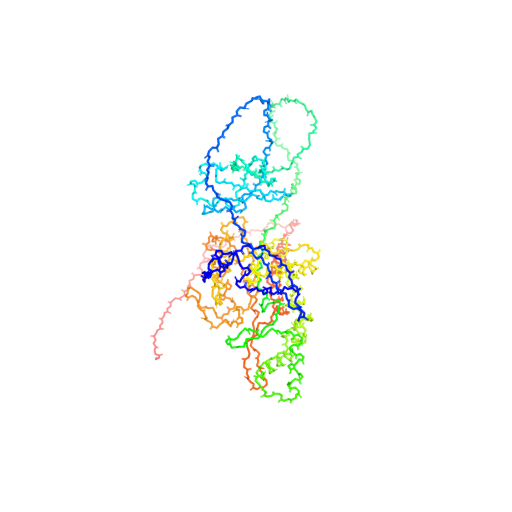1 209 ? -4.758 5.252 13.721 1.00 95.56 209 ILE A O 1
ATOM 1633 N N . GLN A 1 210 ? -4.814 7.053 12.382 1.00 93.25 210 GLN A N 1
ATOM 1634 C CA . GLN A 1 210 ? -3.763 7.765 13.112 1.00 93.25 210 GLN A CA 1
ATOM 1635 C C . GLN A 1 210 ? -4.222 8.143 14.535 1.00 93.25 210 GLN A C 1
ATOM 1637 O O . GLN A 1 210 ? -5.287 8.746 14.733 1.00 93.25 210 GLN A O 1
ATOM 1642 N N . ASP A 1 211 ? -3.395 7.826 15.534 1.00 86.88 211 ASP A N 1
ATOM 1643 C CA . ASP A 1 211 ? -3.631 8.165 16.944 1.00 86.88 211 ASP A CA 1
ATOM 1644 C C . ASP A 1 211 ? -2.524 9.066 17.501 1.00 86.88 211 ASP A C 1
ATOM 1646 O O . ASP A 1 211 ? -1.844 8.755 18.475 1.00 86.88 211 ASP A O 1
ATOM 1650 N N . ASP A 1 212 ? -2.367 10.214 16.841 1.00 80.31 212 ASP A N 1
ATOM 1651 C CA . ASP A 1 212 ? -1.434 11.283 17.202 1.00 80.31 212 ASP A CA 1
ATOM 1652 C C . ASP A 1 212 ? 0.022 10.764 17.214 1.00 80.31 212 ASP A C 1
ATOM 1654 O O . ASP A 1 212 ? 0.478 10.283 16.176 1.00 80.31 212 ASP A O 1
ATOM 1658 N N . ASP A 1 213 ? 0.737 10.812 18.344 1.00 77.12 213 ASP A N 1
ATOM 1659 C CA . ASP A 1 213 ? 2.113 10.287 18.486 1.00 77.12 213 ASP A CA 1
ATOM 1660 C C . ASP A 1 213 ? 2.191 8.761 18.745 1.00 77.12 213 ASP A C 1
ATOM 1662 O O . ASP A 1 213 ? 3.280 8.206 18.930 1.00 77.12 213 ASP A O 1
ATOM 1666 N N . LYS A 1 214 ? 1.055 8.054 18.816 1.00 85.38 214 LYS A N 1
ATOM 1667 C CA . LYS A 1 214 ? 1.002 6.607 19.095 1.00 85.38 214 LYS A CA 1
ATOM 1668 C C . LYS A 1 214 ? 1.025 5.779 17.797 1.00 85.38 214 LYS A C 1
ATOM 1670 O O . LYS A 1 214 ? 0.719 6.297 16.723 1.00 85.38 214 LYS A O 1
ATOM 1675 N N . PRO A 1 215 ? 1.303 4.460 17.876 1.00 86.31 215 PRO A N 1
ATOM 1676 C CA . PRO A 1 215 ? 1.059 3.544 16.763 1.00 86.31 215 PRO A CA 1
ATOM 1677 C C . PRO A 1 215 ? -0.402 3.616 16.269 1.00 86.31 215 PRO A C 1
ATOM 1679 O O . PRO A 1 215 ? -1.302 3.689 17.110 1.00 86.31 215 PRO A O 1
ATOM 1682 N N . PRO A 1 216 ? -0.661 3.555 14.947 1.00 91.69 216 PRO A N 1
ATOM 1683 C CA . PRO A 1 216 ? -2.017 3.597 14.404 1.00 91.69 216 PRO A CA 1
ATOM 1684 C C . PRO A 1 216 ? -2.945 2.515 14.969 1.00 91.69 216 PRO A C 1
ATOM 1686 O O . PRO A 1 216 ? -2.549 1.362 15.156 1.00 91.69 216 PRO A O 1
ATOM 1689 N N . LEU A 1 217 ? -4.212 2.876 15.185 1.00 92.94 217 LEU A N 1
ATOM 1690 C CA . LEU A 1 217 ? -5.263 1.943 15.589 1.00 92.94 217 LEU A CA 1
ATOM 1691 C C . LEU A 1 217 ? -5.633 1.063 14.389 1.00 92.94 217 LEU A C 1
ATOM 1693 O O . LEU A 1 217 ? -6.195 1.558 13.411 1.00 92.94 217 LEU A O 1
ATOM 1697 N N . LEU A 1 218 ? -5.330 -0.234 14.461 1.00 93.31 218 LEU A N 1
ATOM 1698 C CA . LEU A 1 218 ? -5.733 -1.204 13.440 1.00 93.31 218 LEU A CA 1
ATOM 1699 C C . LEU A 1 218 ? -7.240 -1.466 13.512 1.00 93.31 218 LEU A C 1
ATOM 1701 O O . LEU A 1 218 ? -7.801 -1.656 14.591 1.00 93.31 218 LEU A O 1
ATOM 1705 N N . PHE A 1 219 ? -7.896 -1.528 12.356 1.00 95.50 219 PHE A N 1
ATOM 1706 C CA . PHE A 1 219 ? -9.343 -1.700 12.266 1.00 95.50 219 PHE A CA 1
ATOM 1707 C C . PHE A 1 219 ? -9.753 -3.179 12.407 1.00 95.50 219 PHE A C 1
ATOM 1709 O O . PHE A 1 219 ? -10.076 -3.860 11.432 1.00 95.50 219 PHE A O 1
ATOM 1716 N N . ARG A 1 220 ? -9.686 -3.690 13.642 1.00 95.81 220 ARG A N 1
ATOM 1717 C CA . ARG A 1 220 ? -9.996 -5.083 14.011 1.00 95.81 220 ARG A CA 1
ATOM 1718 C C . ARG A 1 220 ? -11.439 -5.214 14.500 1.00 95.81 220 ARG A C 1
ATOM 1720 O O . ARG A 1 220 ? -11.927 -4.350 15.229 1.00 95.81 220 ARG A O 1
ATOM 1727 N N . ASP A 1 221 ? -12.110 -6.310 14.160 1.00 95.12 221 ASP A N 1
ATOM 1728 C CA . ASP A 1 221 ? -13.501 -6.558 14.561 1.00 95.12 221 ASP A CA 1
ATOM 1729 C C . ASP A 1 221 ? -13.732 -6.557 16.084 1.00 95.12 221 ASP A C 1
ATOM 1731 O O . ASP A 1 221 ? -14.680 -5.929 16.561 1.00 95.12 221 ASP A O 1
ATOM 1735 N N . GLU A 1 222 ? -12.844 -7.177 16.863 1.00 93.75 222 GLU A N 1
ATOM 1736 C CA . GLU A 1 222 ? -12.904 -7.179 18.336 1.00 93.75 222 GLU A CA 1
ATOM 1737 C C . GLU A 1 222 ? -12.863 -5.765 18.955 1.00 93.75 222 GLU A C 1
ATOM 1739 O O . GLU A 1 222 ? -13.644 -5.454 19.869 1.00 93.75 222 GLU A O 1
ATOM 1744 N N . ASP A 1 223 ? -11.992 -4.893 18.432 1.00 94.56 223 ASP A N 1
ATOM 1745 C CA . ASP A 1 223 ? -11.855 -3.504 18.884 1.00 94.56 223 ASP A CA 1
ATOM 1746 C C . ASP A 1 223 ? -13.097 -2.695 18.510 1.00 94.56 223 ASP A C 1
ATOM 1748 O O . ASP A 1 223 ? -13.663 -1.993 19.349 1.00 94.56 223 ASP A O 1
ATOM 1752 N N . VAL A 1 224 ? -13.554 -2.805 17.258 1.00 95.62 224 VAL A N 1
ATOM 1753 C CA . VAL A 1 224 ? -14.657 -1.984 16.746 1.00 95.62 224 VAL A CA 1
ATOM 1754 C C . VAL A 1 224 ? -15.995 -2.401 17.356 1.00 95.62 224 VAL A C 1
ATOM 1756 O O . VAL A 1 224 ? -16.778 -1.534 17.746 1.00 95.62 224 VAL A O 1
ATOM 1759 N N . TYR A 1 225 ? -16.264 -3.697 17.546 1.00 95.50 225 TYR A N 1
ATOM 1760 C CA . TYR A 1 225 ? -17.459 -4.130 18.282 1.00 95.50 225 TYR A CA 1
ATOM 1761 C C . TYR A 1 225 ? -17.407 -3.729 19.763 1.00 95.50 225 TYR A C 1
ATOM 1763 O O . TYR A 1 225 ? -18.449 -3.442 20.362 1.00 95.50 225 TYR A O 1
ATOM 1771 N N . THR A 1 226 ? -16.213 -3.623 20.353 1.00 96.31 226 THR A N 1
ATOM 1772 C CA . THR A 1 226 ? -16.047 -3.047 21.693 1.00 96.31 226 THR A CA 1
ATOM 1773 C C . THR A 1 226 ? -16.305 -1.539 21.698 1.00 96.31 226 THR A C 1
ATOM 1775 O O . THR A 1 226 ? -17.073 -1.078 22.545 1.00 96.31 226 THR A O 1
ATOM 1778 N N . ALA A 1 227 ? -15.769 -0.791 20.732 1.00 96.12 227 ALA A N 1
ATOM 1779 C CA . ALA A 1 227 ? -15.990 0.643 20.569 1.00 96.12 227 ALA A CA 1
ATOM 1780 C C . ALA A 1 227 ? -17.477 0.973 20.360 1.00 96.12 227 ALA A C 1
ATOM 1782 O O . ALA A 1 227 ? -18.051 1.708 21.160 1.00 96.12 227 ALA A O 1
ATOM 1783 N N . LEU A 1 228 ? -18.150 0.338 19.396 1.00 96.12 228 LEU A N 1
ATOM 1784 C CA . LEU A 1 228 ? -19.581 0.538 19.125 1.00 96.12 228 LEU A CA 1
ATOM 1785 C C . LEU A 1 228 ? -20.459 0.240 20.356 1.00 96.12 228 LEU A C 1
ATOM 1787 O O . LEU A 1 228 ? -21.464 0.913 20.593 1.00 96.12 228 LEU A O 1
ATOM 1791 N N . ARG A 1 229 ? -20.080 -0.750 21.175 1.00 97.00 229 ARG A N 1
ATOM 1792 C CA . ARG A 1 229 ? -20.755 -1.088 22.441 1.00 97.00 229 ARG A CA 1
ATOM 1793 C C . ARG A 1 229 ? -20.515 -0.050 23.546 1.00 97.00 229 ARG A C 1
ATOM 1795 O O . ARG A 1 229 ? -21.381 0.111 24.405 1.00 97.00 229 ARG A O 1
ATOM 1802 N N . LEU A 1 230 ? -19.367 0.627 23.550 1.00 97.12 230 LEU A N 1
ATOM 1803 C CA . LEU A 1 230 ? -19.030 1.699 24.494 1.00 97.12 230 LEU A CA 1
ATOM 1804 C C . LEU A 1 230 ? -19.649 3.041 24.069 1.00 97.12 230 LEU A C 1
ATOM 1806 O O . LEU A 1 230 ? -20.258 3.716 24.899 1.00 97.12 230 LEU A O 1
ATOM 1810 N N . ALA A 1 231 ? -19.610 3.377 22.779 1.00 94.88 231 ALA A N 1
ATOM 1811 C CA . ALA A 1 231 ? -20.269 4.550 22.206 1.00 94.88 231 ALA A CA 1
ATOM 1812 C C . ALA A 1 231 ? -21.785 4.535 22.478 1.00 94.88 231 ALA A C 1
ATOM 1814 O O . ALA A 1 231 ? -22.332 5.506 22.997 1.00 94.88 231 ALA A O 1
ATOM 1815 N N . LYS A 1 232 ? -22.453 3.386 22.278 1.00 95.56 232 LYS A N 1
ATOM 1816 C CA . LYS A 1 232 ? -23.879 3.182 22.622 1.00 95.56 232 LYS A CA 1
ATOM 1817 C C . LYS A 1 232 ? -24.207 3.304 24.118 1.00 95.56 232 LYS A C 1
ATOM 1819 O O . LYS A 1 232 ? -25.382 3.349 24.471 1.00 95.56 232 LYS A O 1
ATOM 1824 N N . LYS A 1 233 ? -23.201 3.357 24.998 1.00 96.62 233 LYS A N 1
ATOM 1825 C CA . LYS A 1 233 ? -23.344 3.618 26.441 1.00 96.62 233 LYS A CA 1
ATOM 1826 C C . LYS A 1 233 ? -22.959 5.048 26.845 1.00 96.62 233 LYS A C 1
ATOM 1828 O O . LYS A 1 233 ? -22.988 5.345 28.034 1.00 96.62 233 LYS A O 1
ATOM 1833 N N . GLY A 1 234 ? -22.582 5.914 25.899 1.00 94.44 234 GLY A N 1
ATOM 1834 C CA . GLY A 1 234 ? -22.082 7.260 26.198 1.00 94.44 234 GLY A CA 1
ATOM 1835 C C . GLY A 1 234 ? -20.733 7.256 26.924 1.00 94.44 234 GLY A C 1
ATOM 1836 O O . GLY A 1 234 ? -20.509 8.085 27.802 1.00 94.44 234 GLY A O 1
ATOM 1837 N N . TYR A 1 235 ? -19.859 6.291 26.615 1.00 95.81 235 TYR A N 1
ATOM 1838 C CA . TYR A 1 235 ? -18.568 6.140 27.286 1.00 95.81 235 TYR A CA 1
ATOM 1839 C C . TYR A 1 235 ? -17.675 7.385 27.144 1.00 95.81 235 TYR A C 1
ATOM 1841 O O . TYR A 1 235 ? -17.409 7.848 26.038 1.00 95.81 235 TYR A O 1
ATOM 1849 N N . ASN A 1 236 ? -17.178 7.878 28.279 1.00 95.12 236 ASN A N 1
ATOM 1850 C CA . ASN A 1 236 ? -16.423 9.126 28.415 1.00 95.12 236 ASN A CA 1
ATOM 1851 C C . ASN A 1 236 ? -15.123 8.969 29.238 1.00 95.12 236 ASN A C 1
ATOM 1853 O O . ASN A 1 236 ? -14.621 9.945 29.792 1.00 95.12 236 ASN A O 1
ATOM 1857 N N . GLY A 1 237 ? -14.601 7.741 29.356 1.00 95.06 237 GLY A N 1
ATOM 1858 C CA . GLY A 1 237 ? -13.328 7.457 30.031 1.00 95.06 237 GLY A CA 1
ATOM 1859 C C . GLY A 1 237 ? -12.091 7.709 29.148 1.00 95.06 237 GLY A C 1
ATOM 1860 O O . GLY A 1 237 ? -12.221 8.280 28.064 1.00 95.06 237 GLY A O 1
ATOM 1861 N N . PRO A 1 238 ? -10.885 7.292 29.582 1.00 92.69 238 PRO A N 1
ATOM 1862 C CA . PRO A 1 238 ? -9.621 7.631 28.913 1.00 92.69 238 PRO A CA 1
ATOM 1863 C C . PRO A 1 238 ? -9.564 7.237 27.430 1.00 92.69 238 PRO A C 1
ATOM 1865 O O . PRO A 1 238 ? -9.036 7.980 26.605 1.00 92.69 238 PRO A O 1
ATOM 1868 N N . GLU A 1 239 ? -10.161 6.102 27.068 1.00 92.25 239 GLU A N 1
ATOM 1869 C CA . GLU A 1 239 ? -10.187 5.576 25.702 1.00 92.25 239 GLU A CA 1
ATOM 1870 C C . GLU A 1 239 ? -11.281 6.211 24.819 1.00 92.25 239 GLU A C 1
ATOM 1872 O O . GLU A 1 239 ? -11.473 5.772 23.685 1.00 92.25 239 GLU A O 1
ATOM 1877 N N . ALA A 1 240 ? -12.011 7.234 25.290 1.00 92.44 240 ALA A N 1
ATOM 1878 C CA . ALA A 1 240 ? -13.148 7.817 24.565 1.00 92.44 240 ALA A CA 1
ATOM 1879 C C . ALA A 1 240 ? -12.783 8.314 23.153 1.00 92.44 240 ALA A C 1
ATOM 1881 O O . ALA A 1 240 ? -13.565 8.110 22.229 1.00 92.44 240 ALA A O 1
ATOM 1882 N N . SER A 1 241 ? -11.576 8.863 22.961 1.00 91.50 241 SER A N 1
ATOM 1883 C CA . SER A 1 241 ? -11.054 9.223 21.630 1.00 91.50 241 SER A CA 1
ATOM 1884 C C . SER A 1 241 ? -10.969 8.000 20.705 1.00 91.50 241 SER A C 1
ATOM 1886 O O . SER A 1 241 ? -11.497 8.021 19.598 1.00 91.50 241 SER A O 1
ATOM 1888 N N . CYS A 1 242 ? -10.396 6.886 21.170 1.00 93.19 242 CYS A N 1
ATOM 1889 C CA . CYS A 1 242 ? -10.295 5.649 20.390 1.00 93.19 242 CYS A CA 1
ATOM 1890 C C . CYS A 1 242 ? -11.679 5.038 20.107 1.00 93.19 242 CYS A C 1
ATOM 1892 O O . CYS A 1 242 ? -11.935 4.563 19.001 1.00 93.19 242 CYS A O 1
ATOM 1894 N N . VAL A 1 243 ? -12.586 5.087 21.090 1.00 94.81 243 VAL A N 1
ATOM 1895 C CA . VAL A 1 243 ? -13.982 4.638 20.961 1.00 94.81 243 VAL A CA 1
ATOM 1896 C C . VAL A 1 243 ? -14.730 5.457 19.908 1.00 94.81 243 VAL A C 1
ATOM 1898 O O . VAL A 1 243 ? -15.415 4.873 19.066 1.00 94.81 243 VAL A O 1
ATOM 1901 N N . GLU A 1 244 ? -14.582 6.783 19.914 1.00 94.62 244 GLU A N 1
ATOM 1902 C CA . GLU A 1 244 ? -15.156 7.665 18.898 1.00 94.62 244 GLU A CA 1
ATOM 1903 C C . GLU A 1 244 ? -14.546 7.382 17.521 1.00 94.62 244 GLU A C 1
ATOM 1905 O O . GLU A 1 244 ? -15.292 7.158 16.568 1.00 94.62 244 GLU A O 1
ATOM 1910 N N . LYS A 1 245 ? -13.209 7.313 17.425 1.00 94.81 245 LYS A N 1
ATOM 1911 C CA . LYS A 1 245 ? -12.487 7.092 16.164 1.00 94.81 245 LYS A CA 1
ATOM 1912 C C . LYS A 1 245 ? -12.927 5.799 15.464 1.00 94.81 245 LYS A C 1
ATOM 1914 O O . LYS A 1 245 ? -13.315 5.816 14.295 1.00 94.81 245 LYS A O 1
ATOM 1919 N N . LEU A 1 246 ? -12.922 4.682 16.194 1.00 95.62 246 LEU A N 1
ATOM 1920 C CA . LEU A 1 246 ? -13.309 3.369 15.668 1.00 95.62 246 LEU A CA 1
ATOM 1921 C C . LEU A 1 246 ? -14.802 3.301 15.311 1.00 95.62 246 LEU A C 1
ATOM 1923 O O . LEU A 1 246 ? -15.150 2.763 14.261 1.00 95.62 246 LEU A O 1
ATOM 1927 N N . SER A 1 247 ? -15.682 3.869 16.144 1.00 94.75 247 SER A N 1
ATOM 1928 C CA . SER A 1 247 ? -17.131 3.866 15.884 1.00 94.75 247 SER A CA 1
ATOM 1929 C C . SER A 1 247 ? -17.489 4.718 14.663 1.00 94.75 247 SER A C 1
ATOM 1931 O O . SER A 1 247 ? -18.245 4.274 13.803 1.00 94.75 247 SER A O 1
ATOM 1933 N N . ALA A 1 248 ? -16.901 5.913 14.547 1.00 94.25 248 ALA A N 1
ATOM 1934 C CA . ALA A 1 248 ? -17.139 6.817 13.427 1.00 94.25 248 ALA A CA 1
ATOM 1935 C C . ALA A 1 248 ? -16.669 6.222 12.092 1.00 94.25 248 ALA A C 1
ATOM 1937 O O . ALA A 1 248 ? -17.371 6.365 11.094 1.00 94.25 248 ALA A O 1
ATOM 1938 N N . LEU A 1 249 ? -15.528 5.518 12.060 1.00 95.38 249 LEU A N 1
ATOM 1939 C CA . LEU A 1 249 ? -15.083 4.836 10.841 1.00 95.38 249 LEU A CA 1
ATOM 1940 C C . LEU A 1 249 ? -15.984 3.639 10.489 1.00 95.38 249 LEU A C 1
ATOM 1942 O O . LEU A 1 249 ? -16.298 3.443 9.319 1.00 95.38 249 LEU A O 1
ATOM 1946 N N . ALA A 1 250 ? -16.471 2.883 11.480 1.00 94.56 250 ALA A N 1
ATOM 1947 C CA . ALA A 1 250 ? -17.364 1.736 11.265 1.00 94.56 250 ALA A CA 1
ATOM 1948 C C . ALA A 1 250 ? -18.703 2.097 10.607 1.00 94.56 250 ALA A C 1
ATOM 1950 O O . ALA A 1 250 ? -19.273 1.283 9.878 1.00 94.56 250 ALA A O 1
ATOM 1951 N N . GLU A 1 251 ? -19.190 3.312 10.855 1.00 91.44 251 GLU A N 1
ATOM 1952 C CA . GLU A 1 251 ? -20.410 3.863 10.257 1.00 91.44 251 GLU A CA 1
ATOM 1953 C C . GLU A 1 251 ? -20.124 4.668 8.970 1.00 91.44 251 GLU A C 1
ATOM 1955 O O . GLU A 1 251 ? -21.048 4.988 8.220 1.00 91.44 251 GLU A O 1
ATOM 1960 N N . HIS A 1 252 ? -18.854 4.952 8.656 1.00 92.50 252 HIS A N 1
ATOM 1961 C CA . HIS A 1 252 ? -18.456 5.684 7.454 1.00 92.50 252 HIS A CA 1
ATOM 1962 C C . HIS A 1 252 ? -18.521 4.810 6.193 1.00 92.50 252 HIS A C 1
ATOM 1964 O O . HIS A 1 252 ? -18.102 3.652 6.198 1.00 92.50 252 HIS A O 1
ATOM 1970 N N . GLN A 1 253 ? -19.021 5.366 5.087 1.00 91.94 253 GLN A N 1
ATOM 1971 C CA . GLN A 1 253 ? -19.058 4.678 3.792 1.00 91.94 253 GLN A CA 1
ATOM 1972 C C . GLN A 1 253 ? -17.656 4.610 3.171 1.00 91.94 253 GLN A C 1
ATOM 1974 O O . GLN A 1 253 ? -16.861 5.531 3.333 1.00 91.94 253 GLN A O 1
ATOM 1979 N N . VAL A 1 254 ? -17.345 3.529 2.449 1.00 85.12 254 VAL A N 1
ATOM 1980 C CA . VAL A 1 254 ? -15.985 3.319 1.904 1.00 85.12 254 VAL A CA 1
ATOM 1981 C C . VAL A 1 254 ? -15.682 4.224 0.700 1.00 85.12 254 VAL A C 1
ATOM 1983 O O . VAL A 1 254 ? -14.525 4.547 0.447 1.00 85.12 254 VAL A O 1
ATOM 1986 N N . GLY A 1 255 ? -16.706 4.662 -0.040 1.00 74.00 255 GLY A N 1
ATOM 1987 C CA . GLY A 1 255 ? -16.562 5.653 -1.108 1.00 74.00 255 GLY A CA 1
ATOM 1988 C C . GLY A 1 255 ? -17.674 5.587 -2.155 1.00 74.00 255 GLY A C 1
ATOM 1989 O O . GLY A 1 255 ? -18.518 4.693 -2.134 1.00 74.00 255 GLY A O 1
ATOM 1990 N N . PHE A 1 256 ? -17.643 6.515 -3.116 1.00 62.53 256 PHE A N 1
ATOM 1991 C CA . PHE A 1 256 ? -18.704 6.751 -4.114 1.00 62.53 256 PHE A CA 1
ATOM 1992 C C . PHE A 1 256 ? -19.082 5.534 -4.987 1.00 62.53 256 PHE A C 1
ATOM 1994 O O . PHE A 1 256 ? -20.160 5.505 -5.574 1.00 62.53 256 PHE A O 1
ATOM 2001 N N . LYS A 1 257 ? -18.210 4.523 -5.075 1.00 68.62 257 LYS A N 1
ATOM 2002 C CA . LYS A 1 257 ? -18.435 3.279 -5.833 1.00 68.62 257 LYS A CA 1
ATOM 2003 C C . LYS A 1 257 ? -18.517 2.020 -4.967 1.00 68.62 257 LYS A C 1
ATOM 2005 O O . LYS A 1 257 ? -18.619 0.917 -5.499 1.00 68.62 257 LYS A O 1
ATOM 2010 N N . GLU A 1 258 ? -18.425 2.147 -3.645 1.00 83.94 258 GLU A N 1
ATOM 2011 C CA . GLU A 1 258 ? -18.263 0.999 -2.758 1.00 83.94 258 GLU A CA 1
ATOM 2012 C C . GLU A 1 258 ? -19.395 0.889 -1.728 1.00 83.94 258 GLU A C 1
ATOM 2014 O O . GLU A 1 258 ? -19.300 1.398 -0.616 1.00 83.94 258 GLU A O 1
ATOM 2019 N N . ASN A 1 259 ? -20.448 0.146 -2.090 1.00 84.19 259 ASN A N 1
ATOM 2020 C CA . ASN A 1 259 ? -21.594 -0.121 -1.216 1.00 84.19 259 ASN A CA 1
ATOM 2021 C C . ASN A 1 259 ? -21.165 -0.710 0.142 1.00 84.19 259 ASN A C 1
ATOM 2023 O O . ASN A 1 259 ? -20.438 -1.709 0.191 1.00 84.19 259 ASN A O 1
ATOM 2027 N N . GLY A 1 260 ? -21.682 -0.131 1.228 1.00 88.62 260 GLY A N 1
ATOM 2028 C CA . GLY A 1 260 ? -21.394 -0.520 2.612 1.00 88.62 260 GLY A CA 1
ATOM 2029 C C . GLY A 1 260 ? -20.410 0.415 3.324 1.00 88.62 260 GLY A C 1
ATOM 2030 O O . GLY A 1 260 ? -19.891 1.371 2.748 1.00 88.62 260 GLY A O 1
ATOM 2031 N N . THR A 1 261 ? -20.173 0.135 4.604 1.00 92.25 261 THR A N 1
ATOM 2032 C CA . THR A 1 261 ? -19.225 0.876 5.449 1.00 92.25 261 THR A CA 1
ATOM 2033 C C . THR A 1 261 ? -17.893 0.139 5.581 1.00 92.25 261 THR A C 1
ATOM 2035 O O . THR A 1 261 ? -17.731 -0.964 5.049 1.00 92.25 261 THR A O 1
ATOM 2038 N N . TYR A 1 262 ? -16.933 0.720 6.307 1.00 94.06 262 TYR A N 1
ATOM 2039 C CA . TYR A 1 262 ? -15.645 0.078 6.594 1.00 94.06 262 TYR A CA 1
ATOM 2040 C C . TYR A 1 262 ? -15.750 -1.242 7.390 1.00 94.06 262 TYR A C 1
ATOM 2042 O O . TYR A 1 262 ? -14.752 -1.951 7.472 1.00 94.06 262 TYR A O 1
ATOM 2050 N N . ASP A 1 263 ? -16.918 -1.650 7.917 1.00 91.88 263 ASP A N 1
ATOM 2051 C CA . ASP A 1 263 ? -17.094 -2.956 8.594 1.00 91.88 263 ASP A CA 1
ATOM 2052 C C . ASP A 1 263 ? -16.606 -4.143 7.740 1.00 91.88 263 ASP A C 1
ATOM 2054 O O . ASP A 1 263 ? -15.899 -5.028 8.225 1.00 91.88 263 ASP A O 1
ATOM 2058 N N . LYS A 1 264 ? -16.874 -4.127 6.433 1.00 92.75 264 LYS A N 1
ATOM 2059 C CA . LYS A 1 264 ? -16.397 -5.173 5.511 1.00 92.75 264 LYS A CA 1
ATOM 2060 C C . LYS A 1 264 ? -14.896 -5.094 5.192 1.00 92.75 264 LYS A C 1
ATOM 2062 O O . LYS A 1 264 ? -14.370 -5.991 4.537 1.00 92.75 264 LYS A O 1
ATOM 2067 N N . LEU A 1 265 ? -14.231 -4.009 5.599 1.00 95.12 265 LEU A N 1
ATOM 2068 C CA . LEU A 1 265 ? -12.783 -3.825 5.506 1.00 95.12 265 LEU A CA 1
ATOM 2069 C C . LEU A 1 265 ? -12.055 -4.124 6.826 1.00 95.12 265 LEU A C 1
ATOM 2071 O O . LEU A 1 265 ? -10.823 -4.135 6.826 1.00 95.12 265 LEU A O 1
ATOM 2075 N N . MET A 1 266 ? -12.779 -4.408 7.919 1.00 94.56 266 MET A N 1
ATOM 2076 C CA . MET A 1 266 ? -12.179 -4.888 9.167 1.00 94.56 266 MET A CA 1
ATOM 2077 C C . MET A 1 266 ? -11.357 -6.154 8.933 1.00 94.56 266 MET A C 1
ATOM 2079 O O . MET A 1 266 ? -11.791 -7.056 8.206 1.00 94.56 266 MET A O 1
ATOM 2083 N N . THR A 1 267 ? -10.232 -6.277 9.635 1.00 95.06 267 THR A N 1
ATOM 2084 C CA . THR A 1 267 ? -9.610 -7.592 9.806 1.00 95.06 267 THR A CA 1
ATOM 2085 C C . THR A 1 267 ? -10.466 -8.430 10.761 1.00 95.06 267 THR A C 1
ATOM 2087 O O . THR A 1 267 ? -11.155 -7.892 11.635 1.00 95.06 267 THR A O 1
ATOM 2090 N N . ARG A 1 268 ? -10.490 -9.751 10.551 1.00 92.88 268 ARG A N 1
ATOM 2091 C CA . ARG A 1 268 ? -11.436 -10.664 11.212 1.00 92.88 268 ARG A CA 1
ATOM 2092 C C . ARG A 1 268 ? -10.733 -11.768 11.984 1.00 92.88 268 ARG A C 1
ATOM 2094 O O . ARG A 1 268 ? -9.723 -12.291 11.516 1.00 92.88 268 ARG A O 1
ATOM 2101 N N . SER A 1 269 ? -11.295 -12.151 13.131 1.00 87.75 269 SER A N 1
ATOM 2102 C CA . SER A 1 269 ? -10.870 -13.338 13.902 1.00 87.75 269 SER A CA 1
ATOM 2103 C C . SER A 1 269 ? -9.358 -13.384 14.201 1.00 87.75 269 SER A C 1
ATOM 2105 O O . SER A 1 269 ? -8.711 -14.420 14.046 1.00 87.75 269 SER A O 1
ATOM 2107 N N . GLY A 1 270 ? -8.779 -12.241 14.582 1.00 86.06 270 GLY A N 1
ATOM 2108 C CA . GLY A 1 270 ? -7.351 -12.115 14.897 1.00 86.06 270 GLY A CA 1
ATOM 2109 C C . GLY A 1 270 ? -6.401 -12.045 13.691 1.00 86.06 270 GLY A C 1
ATOM 2110 O O . GLY A 1 270 ? -5.186 -12.031 13.885 1.00 86.06 270 GLY A O 1
ATOM 2111 N N . ALA A 1 271 ? -6.907 -11.981 12.455 1.00 89.81 271 ALA A N 1
ATOM 2112 C CA . ALA A 1 271 ? -6.076 -11.728 11.279 1.00 89.81 271 ALA A CA 1
ATOM 2113 C C . ALA A 1 271 ? -5.473 -10.309 11.293 1.00 89.81 271 ALA A C 1
ATOM 2115 O O . ALA A 1 271 ? -6.099 -9.347 11.739 1.00 89.81 271 ALA A O 1
ATOM 2116 N N . GLU A 1 272 ? -4.268 -10.161 10.736 1.00 91.50 272 GLU A N 1
ATOM 2117 C CA . GLU A 1 272 ? -3.611 -8.854 10.556 1.00 91.50 272 GLU A CA 1
ATOM 2118 C C . GLU A 1 272 ? -3.982 -8.156 9.234 1.00 91.50 272 GLU A C 1
ATOM 2120 O O . GLU A 1 272 ? -3.629 -6.995 9.034 1.00 91.50 272 GLU A O 1
ATOM 2125 N N . LEU A 1 273 ? -4.667 -8.867 8.330 1.00 96.50 273 LEU A N 1
ATOM 2126 C CA . LEU A 1 273 ? -5.004 -8.439 6.970 1.00 96.50 273 LEU A CA 1
ATOM 2127 C C . LEU A 1 273 ? -6.470 -8.726 6.646 1.00 96.50 273 LEU A C 1
ATOM 2129 O O . LEU A 1 273 ? -7.073 -9.651 7.194 1.00 96.50 273 LEU A O 1
ATOM 2133 N N . THR A 1 274 ? -7.012 -7.965 5.702 1.00 96.81 274 THR A N 1
ATOM 2134 C CA . THR A 1 274 ? -8.389 -8.094 5.223 1.00 96.81 274 THR A CA 1
ATOM 2135 C C . THR A 1 274 ? -8.405 -8.866 3.905 1.00 96.81 274 THR A C 1
ATOM 2137 O O . THR A 1 274 ? -7.887 -8.390 2.894 1.00 96.81 274 THR A O 1
ATOM 2140 N N . ASP A 1 275 ? -9.040 -10.041 3.885 1.00 96.50 275 ASP A N 1
ATOM 2141 C CA . ASP A 1 275 ? -9.042 -10.945 2.721 1.00 96.50 275 ASP A CA 1
ATOM 2142 C C . ASP A 1 275 ? -9.541 -10.273 1.425 1.00 96.50 275 ASP A C 1
ATOM 2144 O O . ASP A 1 275 ? -8.939 -10.434 0.367 1.00 96.50 275 ASP A O 1
ATOM 2148 N N . LEU A 1 276 ? -10.563 -9.414 1.518 1.00 96.38 276 LEU A N 1
ATOM 2149 C CA . LEU A 1 276 ? -11.078 -8.624 0.392 1.00 96.38 276 LEU A CA 1
ATOM 2150 C C . LEU A 1 276 ? -10.018 -7.688 -0.228 1.00 96.38 276 LEU A C 1
ATOM 2152 O O . LEU A 1 276 ? -9.991 -7.511 -1.448 1.00 96.38 276 LEU A O 1
ATOM 2156 N N . LEU A 1 277 ? -9.127 -7.109 0.585 1.00 98.19 277 LEU A N 1
ATOM 2157 C CA . LEU A 1 277 ? -8.044 -6.241 0.109 1.00 98.19 277 LEU A CA 1
ATOM 2158 C C . LEU A 1 277 ? -6.928 -7.069 -0.548 1.00 98.19 277 LEU A C 1
ATOM 2160 O O . LEU A 1 277 ? -6.447 -6.717 -1.628 1.00 98.19 277 LEU A O 1
ATOM 2164 N N . VAL A 1 278 ? -6.588 -8.226 0.031 1.00 98.62 278 VAL A N 1
ATOM 2165 C CA . VAL A 1 278 ? -5.636 -9.181 -0.567 1.00 98.62 278 VAL A CA 1
ATOM 2166 C C . VAL A 1 278 ? -6.173 -9.743 -1.891 1.00 98.62 278 VAL A C 1
ATOM 2168 O O . VAL A 1 278 ? -5.429 -9.833 -2.869 1.00 98.62 278 VAL A O 1
ATOM 2171 N N . GLN A 1 279 ? -7.477 -10.021 -1.985 1.00 98.56 279 GLN A N 1
ATOM 2172 C CA . GLN A 1 279 ? -8.130 -10.434 -3.227 1.00 98.56 279 GLN A CA 1
ATOM 2173 C C . GLN A 1 279 ? -8.086 -9.338 -4.305 1.00 98.56 279 GLN A C 1
ATOM 2175 O O . GLN A 1 279 ? -7.882 -9.650 -5.480 1.00 98.56 279 GLN A O 1
ATOM 2180 N N . ARG A 1 280 ? -8.256 -8.056 -3.948 1.00 98.25 280 ARG A N 1
ATOM 2181 C CA . ARG A 1 280 ? -8.094 -6.939 -4.901 1.00 98.25 280 ARG A CA 1
ATOM 2182 C C . ARG A 1 280 ? -6.668 -6.841 -5.427 1.00 98.25 280 ARG A C 1
ATOM 2184 O O . ARG A 1 280 ? -6.485 -6.694 -6.634 1.00 98.25 280 ARG A O 1
ATOM 2191 N N . LEU A 1 281 ? -5.667 -6.996 -4.559 1.00 98.75 281 LEU A N 1
ATOM 2192 C CA . LEU A 1 281 ? -4.268 -7.065 -4.981 1.00 98.75 281 LEU A CA 1
ATOM 2193 C C . LEU A 1 281 ? -4.023 -8.265 -5.915 1.00 98.75 281 LEU A C 1
ATOM 2195 O O . LEU A 1 281 ? -3.431 -8.093 -6.977 1.00 98.75 281 LEU A O 1
ATOM 2199 N N . ALA A 1 282 ? -4.538 -9.455 -5.594 1.00 98.75 282 ALA A N 1
ATOM 2200 C CA . ALA A 1 282 ? -4.451 -10.624 -6.474 1.00 98.75 282 ALA A CA 1
ATOM 2201 C C . ALA A 1 282 ? -5.105 -10.379 -7.850 1.00 98.75 282 ALA A C 1
ATOM 2203 O O . ALA A 1 282 ? -4.503 -10.679 -8.882 1.00 98.75 282 ALA A O 1
ATOM 2204 N N . LYS A 1 283 ? -6.296 -9.768 -7.888 1.00 98.44 283 LYS A N 1
ATOM 2205 C CA . LYS A 1 283 ? -6.981 -9.379 -9.134 1.00 98.44 283 LYS A CA 1
ATOM 2206 C C . LYS A 1 283 ? -6.156 -8.384 -9.958 1.00 98.44 283 LYS A C 1
ATOM 2208 O O . LYS A 1 283 ? -6.044 -8.562 -11.168 1.00 98.44 283 LYS A O 1
ATOM 2213 N N . LEU A 1 284 ? -5.524 -7.397 -9.319 1.00 98.38 284 LEU A N 1
ATOM 2214 C CA . LEU A 1 284 ? -4.650 -6.431 -9.993 1.00 98.38 284 LEU A CA 1
ATOM 2215 C C . LEU A 1 284 ? -3.391 -7.100 -10.573 1.00 98.38 284 LEU A C 1
ATOM 2217 O O . LEU A 1 284 ? -3.033 -6.855 -11.722 1.00 98.38 284 LEU A O 1
ATOM 2221 N N . ILE A 1 285 ? -2.752 -7.991 -9.807 1.00 97.94 285 ILE A N 1
ATOM 2222 C CA . ILE A 1 285 ? -1.587 -8.777 -10.249 1.00 97.94 285 ILE A CA 1
ATOM 2223 C C . ILE A 1 285 ? -1.949 -9.686 -11.435 1.00 97.94 285 ILE A C 1
ATOM 2225 O O . ILE A 1 285 ? -1.128 -9.886 -12.328 1.00 97.94 285 ILE A O 1
ATOM 2229 N N . ALA A 1 286 ? -3.167 -10.236 -11.466 1.00 96.44 286 ALA A N 1
ATOM 2230 C CA . ALA A 1 286 ? -3.655 -11.015 -12.600 1.00 96.44 286 ALA A CA 1
ATOM 2231 C C . ALA A 1 286 ? -3.912 -10.139 -13.842 1.00 96.44 286 ALA A C 1
ATOM 2233 O O . ALA A 1 286 ? -3.517 -10.526 -14.942 1.00 96.44 286 ALA A O 1
ATOM 2234 N N . LEU A 1 287 ? -4.520 -8.959 -13.667 1.00 95.56 287 LEU A N 1
ATOM 2235 C CA . LEU A 1 287 ? -4.820 -8.012 -14.748 1.00 95.56 287 LEU A CA 1
ATOM 2236 C C . LEU A 1 287 ? -3.557 -7.430 -15.402 1.00 95.56 287 LEU A C 1
ATOM 2238 O O . LEU A 1 287 ? -3.518 -7.272 -16.619 1.00 95.56 287 LEU A O 1
ATOM 2242 N N . ALA A 1 288 ? -2.514 -7.162 -14.610 1.00 94.81 288 ALA A N 1
ATOM 2243 C CA . ALA A 1 288 ? -1.228 -6.647 -15.087 1.00 94.81 288 ALA A CA 1
ATOM 2244 C C . ALA A 1 288 ? -0.518 -7.576 -16.097 1.00 94.81 288 ALA A C 1
ATOM 2246 O O . ALA A 1 288 ? 0.299 -7.111 -16.892 1.00 94.81 288 ALA A O 1
ATOM 2247 N N . GLY A 1 289 ? -0.864 -8.869 -16.116 1.00 91.62 289 GLY A N 1
ATOM 2248 C CA . GLY A 1 289 ? -0.387 -9.835 -17.106 1.00 91.62 289 GLY A CA 1
ATOM 2249 C C . GLY A 1 289 ? 0.917 -10.552 -16.722 1.00 91.62 289 GLY A C 1
ATOM 2250 O O . GLY A 1 289 ? 1.397 -10.435 -15.591 1.00 91.62 289 GLY A O 1
ATOM 2251 N N . PRO A 1 290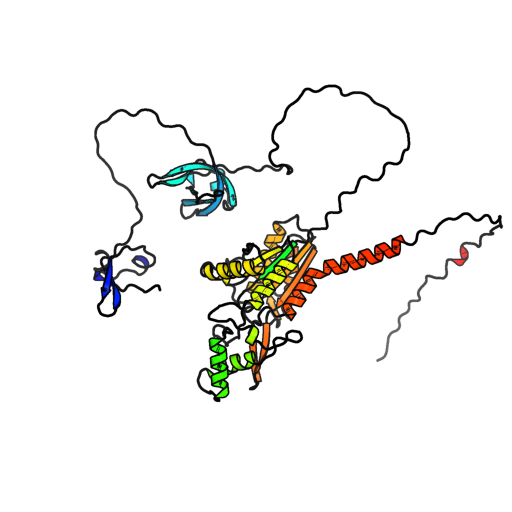 ? 1.496 -11.352 -17.640 1.00 89.25 290 PRO A N 1
ATOM 2252 C CA . PRO A 1 290 ? 2.633 -12.226 -17.335 1.00 89.25 290 PRO A CA 1
ATOM 2253 C C . PRO A 1 290 ? 3.934 -11.464 -17.040 1.00 89.25 290 PRO A C 1
ATOM 2255 O O . PRO A 1 290 ? 4.734 -11.929 -16.231 1.00 89.25 290 PRO A O 1
ATOM 2258 N N . ASN A 1 291 ? 4.125 -10.283 -17.632 1.00 91.88 291 ASN A N 1
ATOM 2259 C CA . ASN A 1 291 ? 5.350 -9.484 -17.517 1.00 91.88 291 ASN A CA 1
ATOM 2260 C C . ASN A 1 291 ? 5.307 -8.550 -16.292 1.00 91.88 291 ASN A C 1
ATOM 2262 O O . ASN A 1 291 ? 5.625 -7.365 -16.371 1.00 91.88 291 ASN A O 1
ATOM 2266 N N . THR A 1 292 ? 4.866 -9.084 -15.148 1.00 95.50 292 THR A N 1
ATOM 2267 C CA . THR A 1 292 ? 4.605 -8.308 -13.927 1.00 95.50 292 THR A CA 1
ATOM 2268 C C . THR A 1 292 ? 5.588 -8.654 -12.815 1.00 95.50 292 THR A C 1
ATOM 2270 O O . THR A 1 292 ? 5.686 -9.804 -12.393 1.00 95.50 292 THR A O 1
ATOM 2273 N N . LYS A 1 293 ? 6.268 -7.645 -12.262 1.00 97.06 293 LYS A N 1
ATOM 2274 C CA . LYS A 1 293 ? 7.123 -7.763 -11.073 1.00 97.06 293 LYS A CA 1
ATOM 2275 C C . LYS A 1 293 ? 6.455 -7.086 -9.881 1.00 97.06 293 LYS A C 1
ATOM 2277 O O . LYS A 1 293 ? 6.415 -5.865 -9.774 1.00 97.06 293 LYS A O 1
ATOM 2282 N N . VAL A 1 294 ? 5.954 -7.901 -8.958 1.00 98.62 294 VAL A N 1
ATOM 2283 C CA . VAL A 1 294 ? 5.368 -7.428 -7.693 1.00 98.62 294 VAL A CA 1
ATOM 2284 C C . VAL A 1 294 ? 6.469 -7.289 -6.642 1.00 98.62 294 VAL A C 1
ATOM 2286 O O . VAL A 1 294 ? 7.147 -8.275 -6.333 1.00 98.62 294 VAL A O 1
ATOM 2289 N N . VAL A 1 295 ? 6.646 -6.083 -6.105 1.00 98.75 295 VAL A N 1
ATOM 2290 C CA . VAL A 1 295 ? 7.738 -5.688 -5.204 1.00 98.75 295 VAL A CA 1
ATOM 2291 C C . VAL A 1 295 ? 7.162 -5.236 -3.864 1.00 98.75 295 VAL A C 1
ATOM 2293 O O . VAL A 1 295 ? 6.312 -4.351 -3.808 1.00 98.75 295 VAL A O 1
ATOM 2296 N N . LEU A 1 296 ? 7.643 -5.823 -2.768 1.00 98.50 296 LEU A N 1
ATOM 2297 C CA . LEU A 1 296 ? 7.215 -5.437 -1.422 1.00 98.50 296 LEU A CA 1
ATOM 2298 C C . LEU A 1 296 ? 7.982 -4.184 -0.967 1.00 98.50 296 LEU A C 1
ATOM 2300 O O . LEU A 1 296 ? 9.180 -4.262 -0.673 1.00 98.50 296 LEU A O 1
ATOM 2304 N N . SER A 1 297 ? 7.291 -3.046 -0.901 1.00 97.31 297 SER A N 1
ATOM 2305 C CA . SER A 1 297 ? 7.801 -1.777 -0.356 1.00 97.31 297 SER A CA 1
ATOM 2306 C C . SER A 1 297 ? 7.495 -1.594 1.134 1.00 97.31 297 SER A C 1
ATOM 2308 O O . SER A 1 297 ? 8.113 -0.757 1.782 1.00 97.31 297 SER A O 1
ATOM 2310 N N . SER A 1 298 ? 6.609 -2.418 1.697 1.00 95.75 298 SER A N 1
ATOM 2311 C CA . SER A 1 298 ? 6.207 -2.401 3.109 1.00 95.75 298 SER A CA 1
ATOM 2312 C C . SER A 1 298 ? 7.335 -2.516 4.141 1.00 95.75 298 SER A C 1
ATOM 2314 O O . SER A 1 298 ? 8.394 -3.088 3.872 1.00 95.75 298 SER A O 1
ATOM 2316 N N . SER A 1 299 ? 7.048 -2.111 5.384 1.00 92.88 299 SER A N 1
ATOM 2317 C CA . SER A 1 299 ? 7.798 -2.518 6.584 1.00 92.88 299 SER A CA 1
ATOM 2318 C C . SER A 1 299 ? 7.995 -4.049 6.659 1.00 92.88 299 SER A C 1
ATOM 2320 O O . SER A 1 299 ? 9.067 -4.520 7.056 1.00 92.88 299 SER A O 1
ATOM 2322 N N . TRP A 1 300 ? 7.026 -4.830 6.154 1.00 95.50 300 TRP A N 1
ATOM 2323 C CA . TRP A 1 300 ? 6.999 -6.300 6.127 1.00 95.50 300 TRP A CA 1
ATOM 2324 C C . TRP A 1 300 ? 8.160 -6.946 5.345 1.00 95.50 300 TRP A C 1
ATOM 2326 O O . TRP A 1 300 ? 8.360 -8.162 5.413 1.00 95.50 300 TRP A O 1
ATOM 2336 N N . ARG A 1 301 ? 8.968 -6.155 4.625 1.00 94.69 301 ARG A N 1
ATOM 2337 C CA . ARG A 1 301 ? 10.222 -6.612 4.005 1.00 94.69 301 ARG A CA 1
ATOM 2338 C C . ARG A 1 301 ? 11.362 -6.854 5.010 1.00 94.69 301 ARG A C 1
ATOM 2340 O O . ARG A 1 301 ? 12.333 -7.527 4.665 1.00 94.69 301 ARG A O 1
ATOM 2347 N N . ARG A 1 302 ? 11.259 -6.342 6.247 1.00 90.88 302 ARG A N 1
ATOM 2348 C CA . ARG A 1 302 ? 12.252 -6.547 7.323 1.00 90.88 302 ARG A CA 1
ATOM 2349 C C . ARG A 1 302 ? 12.295 -8.023 7.783 1.00 90.88 302 ARG A C 1
ATOM 2351 O O . ARG A 1 302 ? 11.241 -8.651 7.893 1.00 90.88 302 ARG A O 1
ATOM 2358 N N . PRO A 1 303 ? 13.471 -8.596 8.131 1.00 88.94 303 PRO A N 1
ATOM 2359 C CA . PRO A 1 303 ? 13.607 -10.033 8.421 1.00 88.94 303 PRO A CA 1
ATOM 2360 C C . PRO A 1 303 ? 12.704 -10.601 9.528 1.00 88.94 303 PRO A C 1
ATOM 2362 O O . PRO A 1 303 ? 12.325 -11.768 9.451 1.00 88.94 303 PRO A O 1
ATOM 2365 N N . HIS A 1 304 ? 12.328 -9.809 10.538 1.00 91.25 304 HIS A N 1
ATOM 2366 C CA . HIS A 1 304 ? 11.426 -10.255 11.610 1.00 91.25 304 HIS A CA 1
ATOM 2367 C C . HIS A 1 304 ? 9.971 -10.451 11.146 1.00 91.25 304 HIS A C 1
ATOM 2369 O O . HIS A 1 304 ? 9.254 -11.261 11.724 1.00 91.25 304 HIS A O 1
ATOM 2375 N N . HIS A 1 305 ? 9.541 -9.807 10.055 1.00 93.31 305 HIS A N 1
ATOM 2376 C CA . HIS A 1 305 ? 8.208 -10.004 9.472 1.00 93.31 305 HIS A CA 1
ATOM 2377 C C . HIS A 1 305 ? 8.149 -11.168 8.464 1.00 93.31 305 HIS A C 1
ATOM 2379 O O . HIS A 1 305 ? 7.139 -11.347 7.786 1.00 93.31 305 HIS A O 1
ATOM 2385 N N . ARG A 1 306 ? 9.190 -12.014 8.375 1.00 92.69 306 ARG A N 1
ATOM 2386 C CA . ARG A 1 306 ? 9.260 -13.137 7.417 1.00 92.69 306 ARG A CA 1
ATOM 2387 C C . ARG A 1 306 ? 8.052 -14.081 7.485 1.00 92.69 306 ARG A C 1
ATOM 2389 O O . ARG A 1 306 ? 7.610 -14.552 6.441 1.00 92.69 306 ARG A O 1
ATOM 2396 N N . THR A 1 307 ? 7.513 -14.340 8.678 1.00 94.31 307 THR A N 1
ATOM 2397 C CA . THR A 1 307 ? 6.304 -15.165 8.866 1.00 94.31 307 THR A CA 1
ATOM 2398 C C . THR A 1 307 ? 5.067 -14.480 8.283 1.00 94.31 307 THR A C 1
ATOM 2400 O O . THR A 1 307 ? 4.391 -15.073 7.446 1.00 94.31 307 THR A O 1
ATOM 2403 N N . ARG A 1 308 ? 4.847 -13.204 8.628 1.00 95.44 308 ARG A N 1
ATOM 2404 C CA . ARG A 1 308 ? 3.749 -12.372 8.111 1.00 95.44 308 ARG A CA 1
ATOM 2405 C C . ARG A 1 308 ? 3.783 -12.267 6.584 1.00 95.44 308 ARG A C 1
ATOM 2407 O O . ARG A 1 308 ? 2.810 -12.602 5.911 1.00 95.44 308 ARG A O 1
ATOM 2414 N N . ARG A 1 309 ? 4.947 -11.922 6.012 1.00 96.56 309 ARG A N 1
ATOM 2415 C CA . ARG A 1 309 ? 5.171 -11.917 4.555 1.00 96.56 309 ARG A CA 1
ATOM 2416 C C . ARG A 1 309 ? 4.834 -13.273 3.931 1.00 96.56 309 ARG A C 1
ATOM 2418 O O . ARG A 1 309 ? 4.196 -13.306 2.884 1.00 96.56 309 ARG A O 1
ATOM 2425 N N . ARG A 1 310 ? 5.256 -14.383 4.547 1.00 96.25 310 ARG A N 1
ATOM 2426 C CA . ARG A 1 310 ? 4.980 -15.730 4.032 1.00 96.25 310 ARG A CA 1
ATOM 2427 C C . ARG A 1 310 ? 3.476 -16.029 3.997 1.00 96.25 310 ARG A C 1
ATOM 2429 O O . ARG A 1 310 ? 3.025 -16.588 3.002 1.00 96.25 310 ARG A O 1
ATOM 2436 N N . GLN A 1 311 ? 2.729 -15.635 5.030 1.00 96.88 311 GLN A N 1
ATOM 2437 C CA . GLN A 1 311 ? 1.271 -15.791 5.103 1.00 96.88 311 GLN A CA 1
ATOM 2438 C C . GLN A 1 311 ? 0.556 -14.949 4.033 1.00 96.88 311 GLN A C 1
ATOM 2440 O O . GLN A 1 311 ? -0.327 -15.459 3.349 1.00 96.88 311 GLN A O 1
ATOM 2445 N N . LEU A 1 312 ? 0.992 -13.702 3.810 1.00 98.00 312 LEU A N 1
ATOM 2446 C CA . LEU A 1 312 ? 0.502 -12.861 2.709 1.00 98.00 312 LEU A CA 1
ATOM 2447 C C . LEU A 1 312 ? 0.802 -13.479 1.332 1.00 98.00 312 LEU A C 1
ATOM 2449 O O . LEU A 1 312 ? -0.074 -13.527 0.475 1.00 98.00 312 LEU A O 1
ATOM 2453 N N . GLU A 1 313 ? 2.011 -14.000 1.114 1.00 98.44 313 GLU A N 1
ATOM 2454 C CA . GLU A 1 313 ? 2.358 -14.693 -0.134 1.00 98.44 313 GLU A CA 1
ATOM 2455 C C . GLU A 1 313 ? 1.520 -15.967 -0.356 1.00 98.44 313 GLU A C 1
ATOM 2457 O O . GLU A 1 313 ? 1.205 -16.299 -1.496 1.00 98.44 313 GLU A O 1
ATOM 2462 N N . GLU A 1 314 ? 1.131 -16.663 0.716 1.00 98.12 314 GLU A N 1
ATOM 2463 C CA . GLU A 1 314 ? 0.292 -17.867 0.663 1.00 98.12 314 GLU A CA 1
ATOM 2464 C C . GLU A 1 314 ? -1.198 -17.535 0.436 1.00 98.12 314 GLU A C 1
ATOM 2466 O O . GLU A 1 314 ? -1.840 -18.206 -0.371 1.00 98.12 314 GLU A O 1
ATOM 2471 N N . SER A 1 315 ? -1.725 -16.452 1.020 1.00 98.12 315 SER A N 1
ATOM 2472 C CA . SER A 1 315 ? -3.071 -15.929 0.713 1.00 98.12 315 SER A CA 1
ATOM 2473 C C . SER A 1 315 ? -3.164 -15.371 -0.718 1.00 98.12 315 SER A C 1
ATOM 2475 O O . SER A 1 315 ? -4.095 -15.696 -1.456 1.00 98.12 315 SER A O 1
ATOM 2477 N N . LEU A 1 316 ? -2.154 -14.623 -1.181 1.00 98.62 316 LEU A N 1
ATOM 2478 C CA . LEU A 1 316 ? -2.073 -14.189 -2.581 1.00 98.62 316 LEU A CA 1
ATOM 2479 C C . LEU A 1 316 ? -2.015 -15.384 -3.541 1.00 98.62 316 LEU A C 1
ATOM 2481 O O . LEU A 1 316 ? -2.664 -15.346 -4.583 1.00 98.62 316 LEU A O 1
ATOM 2485 N N . ALA A 1 317 ? -1.299 -16.459 -3.196 1.00 98.31 317 ALA A N 1
ATOM 2486 C CA . ALA A 1 317 ? -1.261 -17.672 -4.013 1.00 98.31 317 ALA A CA 1
ATOM 2487 C C . ALA A 1 317 ? -2.634 -18.365 -4.125 1.00 98.31 317 ALA A C 1
ATOM 2489 O O . ALA A 1 317 ? -2.972 -18.880 -5.193 1.00 98.31 317 ALA A O 1
ATOM 2490 N N . GLN A 1 318 ? -3.437 -18.344 -3.054 1.00 98.25 318 GLN A N 1
ATOM 2491 C CA . GLN A 1 318 ? -4.812 -18.857 -3.055 1.00 98.25 318 GLN A CA 1
ATOM 2492 C C . GLN A 1 318 ? -5.708 -18.037 -3.996 1.00 98.25 318 GLN A C 1
ATOM 2494 O O . GLN A 1 318 ? -6.294 -18.605 -4.916 1.00 98.25 318 GLN A O 1
ATOM 2499 N N . HIS A 1 319 ? -5.753 -16.706 -3.843 1.00 98.44 319 HIS A N 1
ATOM 2500 C CA . HIS A 1 319 ? -6.574 -15.832 -4.702 1.00 98.44 319 HIS A CA 1
ATOM 2501 C C . HIS A 1 319 ? -6.100 -15.772 -6.165 1.00 98.44 319 HIS A C 1
ATOM 2503 O O . HIS A 1 319 ? -6.907 -15.526 -7.058 1.00 98.44 319 HIS A O 1
ATOM 2509 N N . LEU A 1 320 ? -4.810 -16.008 -6.433 1.00 97.75 320 LEU A N 1
ATOM 2510 C CA . LEU A 1 320 ? -4.251 -16.090 -7.791 1.00 97.75 320 LEU A CA 1
ATOM 2511 C C . LEU A 1 320 ? -4.410 -17.472 -8.452 1.00 97.75 320 LEU A C 1
ATOM 2513 O O . LEU A 1 320 ? -4.102 -17.602 -9.638 1.00 97.75 320 LEU A O 1
ATOM 2517 N N . GLY A 1 321 ? -4.809 -18.511 -7.707 1.00 97.69 321 GLY A N 1
ATOM 2518 C CA . GLY A 1 321 ? -4.884 -19.895 -8.197 1.00 97.69 321 GLY A CA 1
ATOM 2519 C C . GLY A 1 321 ? -3.534 -20.511 -8.603 1.00 97.69 321 GLY A C 1
ATOM 2520 O O . GLY A 1 321 ? -3.504 -21.514 -9.313 1.00 97.69 321 GLY A O 1
ATOM 2521 N N . LYS A 1 322 ? -2.409 -19.906 -8.199 1.00 96.38 322 LYS A N 1
ATOM 2522 C CA . LYS A 1 322 ? -1.042 -20.310 -8.573 1.00 96.38 322 LYS A CA 1
ATOM 2523 C C . LYS A 1 322 ? -0.042 -19.884 -7.502 1.00 96.38 322 LYS A C 1
ATOM 2525 O O . LYS A 1 322 ? -0.262 -18.906 -6.795 1.00 96.38 322 LYS A O 1
ATOM 2530 N N . SER A 1 323 ? 1.094 -20.574 -7.414 1.00 97.12 323 SER A N 1
ATOM 2531 C CA . SER A 1 323 ? 2.168 -20.229 -6.474 1.00 97.12 323 SER A CA 1
ATOM 2532 C C . SER A 1 323 ? 2.629 -18.775 -6.633 1.00 97.12 323 SER A C 1
ATOM 2534 O O . SER A 1 323 ? 3.018 -18.373 -7.732 1.00 97.12 323 SER A O 1
ATOM 2536 N N . PHE A 1 324 ? 2.657 -18.020 -5.535 1.00 98.06 324 PHE A N 1
ATOM 2537 C CA . PHE A 1 324 ? 3.114 -16.632 -5.503 1.00 98.06 324 PHE A CA 1
ATOM 2538 C C . PHE A 1 324 ? 4.243 -16.428 -4.482 1.00 98.06 324 PHE A C 1
ATOM 2540 O O . PHE A 1 324 ? 4.258 -17.038 -3.412 1.00 98.06 324 PHE A O 1
ATOM 2547 N N . ARG A 1 325 ? 5.183 -15.541 -4.822 1.00 98.06 325 ARG A N 1
ATOM 2548 C CA . ARG A 1 325 ? 6.167 -14.908 -3.932 1.00 98.06 325 ARG A CA 1
ATOM 2549 C C . ARG A 1 325 ? 6.399 -13.482 -4.440 1.00 98.06 325 ARG A C 1
ATOM 2551 O O . ARG A 1 325 ? 6.303 -13.249 -5.645 1.00 98.06 325 ARG A O 1
ATOM 2558 N N . PHE A 1 326 ? 6.736 -12.535 -3.562 1.00 98.12 326 PHE A N 1
ATOM 2559 C CA . PHE A 1 326 ? 7.175 -11.213 -4.027 1.00 98.12 326 PHE A CA 1
ATOM 2560 C C . PHE A 1 326 ? 8.487 -11.354 -4.807 1.00 98.12 326 PHE A C 1
ATOM 2562 O O . PHE A 1 326 ? 9.443 -11.960 -4.317 1.00 98.12 326 PHE A O 1
ATOM 2569 N N . HIS A 1 327 ? 8.520 -10.776 -6.009 1.00 97.38 327 HIS A N 1
ATOM 2570 C CA . HIS A 1 327 ? 9.621 -10.897 -6.968 1.00 97.38 327 HIS A CA 1
ATOM 2571 C C . HIS A 1 327 ? 10.884 -10.182 -6.480 1.00 97.38 327 HIS A C 1
ATOM 2573 O O . HIS A 1 327 ? 11.991 -10.533 -6.876 1.00 97.38 327 HIS A O 1
ATOM 2579 N N . SER A 1 328 ? 10.702 -9.166 -5.636 1.00 96.94 328 SER A N 1
ATOM 2580 C CA . SER A 1 328 ? 11.767 -8.425 -4.974 1.00 96.94 328 SER A CA 1
ATOM 2581 C C . SER A 1 328 ? 11.228 -7.687 -3.743 1.00 96.94 328 SER A C 1
ATOM 2583 O O . SER A 1 328 ? 10.034 -7.746 -3.429 1.00 96.94 328 SER A O 1
ATOM 2585 N N . VAL A 1 329 ? 12.111 -6.969 -3.057 1.00 96.50 329 VAL A N 1
ATOM 2586 C CA . VAL A 1 329 ? 11.797 -6.021 -1.980 1.00 96.50 329 VAL A CA 1
ATOM 2587 C C . VAL A 1 329 ? 12.490 -4.693 -2.264 1.00 96.50 329 VAL A C 1
ATOM 2589 O O . VAL A 1 329 ? 13.544 -4.683 -2.901 1.00 96.50 329 VAL A O 1
ATOM 2592 N N . THR A 1 330 ? 11.954 -3.577 -1.769 1.00 95.31 330 THR A N 1
ATOM 2593 C CA . THR A 1 330 ? 12.739 -2.333 -1.737 1.00 95.31 330 THR A CA 1
ATOM 2594 C C . THR A 1 330 ? 13.837 -2.414 -0.668 1.00 95.31 330 THR A C 1
ATOM 2596 O O . THR A 1 330 ? 13.762 -3.202 0.282 1.00 95.31 330 THR A O 1
ATOM 2599 N N . ALA A 1 331 ? 14.897 -1.623 -0.833 1.00 90.62 331 ALA A N 1
ATOM 2600 C CA . ALA A 1 331 ? 16.097 -1.725 -0.009 1.00 90.62 331 ALA A CA 1
ATOM 2601 C C . ALA A 1 331 ? 15.866 -1.375 1.478 1.00 90.62 331 ALA A C 1
ATOM 2603 O O . ALA A 1 331 ? 14.865 -0.764 1.849 1.00 90.62 331 ALA A O 1
ATOM 2604 N N . LEU A 1 332 ? 16.816 -1.759 2.337 1.00 89.44 332 LEU A N 1
ATOM 2605 C CA . LEU A 1 332 ? 16.794 -1.530 3.793 1.00 89.44 332 LEU A CA 1
ATOM 2606 C C . LEU A 1 332 ? 18.057 -0.803 4.311 1.00 89.44 332 LEU A C 1
ATOM 2608 O O . LEU A 1 332 ? 18.341 -0.843 5.503 1.00 89.44 332 LEU A O 1
ATOM 2612 N N . TYR A 1 333 ? 18.833 -0.148 3.434 1.00 74.75 333 TYR A N 1
ATOM 2613 C CA . TYR A 1 333 ? 20.075 0.548 3.823 1.00 74.75 333 TYR A CA 1
ATOM 2614 C C . TYR A 1 333 ? 19.846 1.853 4.602 1.00 74.75 333 TYR A C 1
ATOM 2616 O O . TYR A 1 333 ? 20.776 2.359 5.228 1.00 74.75 333 TYR A O 1
ATOM 2624 N N . ARG A 1 334 ? 18.628 2.406 4.564 1.00 78.50 334 ARG A N 1
ATOM 2625 C CA . ARG A 1 334 ? 18.204 3.562 5.362 1.00 78.50 334 ARG A CA 1
ATOM 2626 C C . ARG A 1 334 ? 16.931 3.243 6.131 1.00 78.50 334 ARG A C 1
ATOM 2628 O O . ARG A 1 334 ? 16.115 2.430 5.699 1.00 78.50 334 ARG A O 1
ATOM 2635 N N . GLU A 1 335 ? 16.769 3.910 7.263 1.00 81.69 335 GLU A N 1
ATOM 2636 C CA . GLU A 1 335 ? 15.531 3.888 8.027 1.00 81.69 335 GLU A CA 1
ATOM 2637 C C . GLU A 1 335 ? 14.555 4.910 7.432 1.00 81.69 335 GLU A C 1
ATOM 2639 O O . GLU A 1 335 ? 14.786 6.111 7.528 1.00 81.69 335 GLU A O 1
ATOM 2644 N N . GLU A 1 336 ? 13.487 4.428 6.793 1.00 90.88 336 GLU A N 1
ATOM 2645 C CA . GLU A 1 336 ? 12.368 5.267 6.349 1.00 90.88 336 GLU A CA 1
ATOM 2646 C C . GLU A 1 336 ? 11.629 5.825 7.574 1.00 90.88 336 GLU A C 1
ATOM 2648 O O . GLU A 1 336 ? 11.217 5.046 8.437 1.00 90.88 336 GLU A O 1
ATOM 2653 N N . LYS A 1 337 ? 11.467 7.153 7.652 1.00 89.19 337 LYS A N 1
ATOM 2654 C CA . LYS A 1 337 ? 10.730 7.844 8.732 1.00 89.19 337 LYS A CA 1
ATOM 2655 C C . LYS A 1 337 ? 9.617 8.746 8.213 1.00 89.19 337 LYS A C 1
ATOM 2657 O O . LYS A 1 337 ? 8.794 9.208 8.993 1.00 89.19 337 LYS A O 1
ATOM 2662 N N . THR A 1 338 ? 9.617 9.025 6.914 1.00 94.19 338 THR A N 1
ATOM 2663 C CA . THR A 1 338 ? 8.714 9.967 6.258 1.00 94.19 338 THR A CA 1
ATOM 2664 C C . THR A 1 338 ? 8.222 9.424 4.920 1.00 94.19 338 THR A C 1
ATOM 2666 O O . THR A 1 338 ? 8.881 8.597 4.279 1.00 94.19 338 THR A O 1
ATOM 2669 N N . ALA A 1 339 ? 7.106 9.980 4.446 1.00 96.00 339 ALA A N 1
ATOM 2670 C CA . ALA A 1 339 ? 6.603 9.801 3.086 1.00 96.00 339 ALA A CA 1
ATOM 2671 C C . ALA A 1 339 ? 7.693 10.008 2.010 1.00 96.00 339 ALA A C 1
ATOM 2673 O O . ALA A 1 339 ? 7.792 9.254 1.038 1.00 96.00 339 ALA A O 1
ATOM 2674 N N . ALA A 1 340 ? 8.572 10.995 2.224 1.00 97.12 340 ALA A N 1
ATOM 2675 C CA . ALA A 1 340 ? 9.672 11.315 1.324 1.00 97.12 340 ALA A CA 1
ATOM 2676 C C . ALA A 1 340 ? 10.738 10.208 1.268 1.00 97.12 340 ALA A C 1
ATOM 2678 O O . ALA A 1 340 ? 11.120 9.815 0.167 1.00 97.12 340 ALA A O 1
ATOM 2679 N N . ASP A 1 341 ? 11.177 9.659 2.409 1.00 95.94 341 ASP A N 1
ATOM 2680 C CA . ASP A 1 341 ? 12.168 8.563 2.439 1.00 95.94 341 ASP A CA 1
ATOM 2681 C C . ASP A 1 341 ? 11.663 7.330 1.685 1.00 95.94 341 ASP A C 1
ATOM 2683 O O . ASP A 1 341 ? 12.416 6.638 0.991 1.00 95.94 341 ASP A O 1
ATOM 2687 N N . ARG A 1 342 ? 10.367 7.054 1.832 1.00 96.62 342 ARG A N 1
ATOM 2688 C CA . ARG A 1 342 ? 9.688 5.922 1.218 1.00 96.62 342 ARG A CA 1
ATOM 2689 C C . ARG A 1 342 ? 9.544 6.095 -0.291 1.00 96.62 342 ARG A C 1
ATOM 2691 O O . ARG A 1 342 ? 9.971 5.211 -1.037 1.00 96.62 342 ARG A O 1
ATOM 2698 N N . LEU A 1 343 ? 9.026 7.239 -0.748 1.00 97.81 343 LEU A N 1
ATOM 2699 C CA . LEU A 1 343 ? 8.942 7.559 -2.177 1.00 97.81 343 LEU A CA 1
ATOM 2700 C C . LEU A 1 343 ? 10.338 7.573 -2.824 1.00 97.81 343 LEU A C 1
ATOM 2702 O O . LEU A 1 343 ? 10.509 7.062 -3.931 1.00 97.81 343 LEU A O 1
ATOM 2706 N N . GLU A 1 344 ? 11.358 8.069 -2.117 1.00 97.06 344 GLU A N 1
ATOM 2707 C CA . GLU A 1 344 ? 12.745 8.002 -2.579 1.00 97.06 344 GLU A CA 1
ATOM 2708 C C . GLU A 1 344 ? 13.242 6.558 -2.718 1.00 97.06 344 GLU A C 1
ATOM 2710 O O . GLU A 1 344 ? 13.879 6.222 -3.709 1.00 97.06 344 GLU A O 1
ATOM 2715 N N . THR A 1 345 ? 12.935 5.678 -1.763 1.00 97.06 345 THR A N 1
ATOM 2716 C CA . THR A 1 345 ? 13.398 4.276 -1.774 1.00 97.06 345 THR A CA 1
ATOM 2717 C C . THR A 1 345 ? 12.706 3.434 -2.851 1.00 97.06 345 THR A C 1
ATOM 2719 O O . THR A 1 345 ? 13.338 2.552 -3.434 1.00 97.06 345 THR A O 1
ATOM 2722 N N . VAL A 1 346 ? 11.452 3.746 -3.194 1.00 97.62 346 VAL A N 1
ATOM 2723 C CA . VAL A 1 346 ? 10.775 3.198 -4.385 1.00 97.62 346 VAL A CA 1
ATOM 2724 C C . VAL A 1 346 ? 11.400 3.753 -5.675 1.00 97.62 346 VAL A C 1
ATOM 2726 O O . VAL A 1 346 ? 11.689 2.997 -6.604 1.00 97.62 346 VAL A O 1
ATOM 2729 N N . GLY A 1 347 ? 11.681 5.057 -5.728 1.00 97.12 347 GLY A N 1
ATOM 2730 C CA . GLY A 1 347 ? 12.323 5.700 -6.878 1.00 97.12 347 GLY A CA 1
ATOM 2731 C C . GLY A 1 347 ? 13.756 5.222 -7.147 1.00 97.12 347 GLY A C 1
ATOM 2732 O O . GLY A 1 347 ? 14.142 5.037 -8.299 1.00 97.12 347 GLY A O 1
ATOM 2733 N N . ASP A 1 348 ? 14.546 4.981 -6.103 1.00 95.69 348 ASP A N 1
ATOM 2734 C CA . ASP A 1 348 ? 15.904 4.449 -6.225 1.00 95.69 348 ASP A CA 1
ATOM 2735 C C . ASP A 1 348 ? 15.889 2.993 -6.724 1.00 95.69 348 ASP A C 1
ATOM 2737 O O . ASP A 1 348 ? 16.672 2.657 -7.614 1.00 95.69 348 ASP A O 1
ATOM 2741 N N . TYR A 1 349 ? 14.927 2.172 -6.273 1.00 96.12 349 TYR A N 1
ATOM 2742 C CA . TYR A 1 349 ? 14.686 0.837 -6.836 1.00 96.12 349 TYR A CA 1
ATOM 2743 C C . TYR A 1 349 ? 14.339 0.899 -8.334 1.00 96.12 349 TYR A C 1
ATOM 2745 O O . TYR A 1 349 ? 14.868 0.114 -9.118 1.00 96.12 349 TYR A O 1
ATOM 2753 N N . LEU A 1 350 ? 13.470 1.828 -8.760 1.00 95.62 350 LEU A N 1
ATOM 2754 C CA . LEU A 1 350 ? 13.129 1.993 -10.182 1.00 95.62 350 LEU A CA 1
ATOM 2755 C C . LEU A 1 350 ? 14.345 2.367 -11.033 1.00 95.62 350 LEU A C 1
ATOM 2757 O O . LEU A 1 350 ? 14.519 1.813 -12.118 1.00 95.62 350 LEU A O 1
ATOM 2761 N N . ALA A 1 351 ? 15.191 3.278 -10.551 1.00 94.81 351 ALA A N 1
ATOM 2762 C CA . ALA A 1 351 ? 16.407 3.666 -11.259 1.00 94.81 351 ALA A CA 1
ATOM 2763 C C . ALA A 1 351 ? 17.394 2.490 -11.392 1.00 94.81 351 ALA A C 1
ATOM 2765 O O . ALA A 1 351 ? 17.936 2.269 -12.473 1.00 94.81 351 ALA A O 1
ATOM 2766 N N . GLU A 1 352 ? 17.587 1.705 -10.325 1.00 93.12 352 GLU A N 1
ATOM 2767 C CA . GLU A 1 352 ? 18.422 0.495 -10.346 1.00 93.12 352 GLU A CA 1
ATOM 2768 C C . GLU A 1 352 ? 17.848 -0.594 -11.270 1.00 93.12 352 GLU A C 1
ATOM 2770 O O . GLU A 1 352 ? 18.599 -1.266 -11.976 1.00 93.12 352 GLU A O 1
ATOM 2775 N N . PHE A 1 353 ? 16.521 -0.753 -11.304 1.00 91.88 353 PHE A N 1
ATOM 2776 C CA . PHE A 1 353 ? 15.848 -1.702 -12.189 1.00 91.88 353 PHE A CA 1
ATOM 2777 C C . PHE A 1 353 ? 16.036 -1.347 -13.668 1.00 91.88 353 PHE A C 1
ATOM 2779 O O . PHE A 1 353 ? 16.461 -2.202 -14.443 1.00 91.88 353 PHE A O 1
ATOM 2786 N N . CYS A 1 354 ? 15.754 -0.097 -14.052 1.00 91.56 354 CYS A N 1
ATOM 2787 C CA . CYS A 1 354 ? 15.840 0.346 -15.448 1.00 91.56 354 CYS A CA 1
ATOM 2788 C C . CYS A 1 354 ? 17.290 0.331 -15.956 1.00 91.56 354 CYS A C 1
ATOM 2790 O O . CYS A 1 354 ? 17.540 -0.065 -17.089 1.00 91.56 354 CYS A O 1
ATOM 2792 N N . HIS A 1 355 ? 18.259 0.667 -15.096 1.00 88.88 355 HIS A N 1
ATOM 2793 C CA . HIS A 1 355 ? 19.687 0.611 -15.422 1.00 88.88 355 HIS A CA 1
ATOM 2794 C C . HIS A 1 355 ? 20.214 -0.816 -15.689 1.00 88.88 355 HIS A C 1
ATOM 2796 O O . HIS A 1 355 ? 21.261 -0.978 -16.307 1.00 88.88 355 HIS A O 1
ATOM 2802 N N . ARG A 1 356 ? 19.510 -1.860 -15.232 1.00 86.75 356 ARG A N 1
ATOM 2803 C CA . ARG A 1 356 ? 19.884 -3.272 -15.440 1.00 86.75 356 ARG A CA 1
ATOM 2804 C C . ARG A 1 356 ? 19.102 -3.954 -16.573 1.00 86.75 356 ARG A C 1
ATOM 2806 O O . ARG A 1 356 ? 19.162 -5.179 -16.683 1.00 86.75 356 ARG A O 1
ATOM 2813 N N . ARG A 1 357 ? 18.309 -3.202 -17.345 1.00 81.00 357 ARG A N 1
ATOM 2814 C CA . ARG A 1 357 ? 17.302 -3.725 -18.285 1.00 81.00 357 ARG A CA 1
ATOM 2815 C C . ARG A 1 357 ? 17.214 -2.875 -19.556 1.00 81.00 357 ARG A C 1
ATOM 2817 O O . ARG A 1 357 ? 16.202 -2.227 -19.812 1.00 81.00 357 ARG A O 1
ATOM 2824 N N . ASP A 1 358 ? 18.267 -2.921 -20.371 1.00 75.75 358 ASP A N 1
ATOM 2825 C CA . ASP A 1 358 ? 18.310 -2.270 -21.694 1.00 75.75 358 ASP A CA 1
ATOM 2826 C C . ASP A 1 358 ? 17.263 -2.838 -22.683 1.00 75.75 358 ASP A C 1
ATOM 2828 O O . ASP A 1 358 ? 16.985 -2.242 -23.720 1.00 75.75 358 ASP A O 1
ATOM 2832 N N . ASP A 1 359 ? 16.669 -3.992 -22.361 1.00 82.75 359 ASP A N 1
ATOM 2833 C CA . ASP A 1 359 ? 15.594 -4.652 -23.104 1.00 82.75 359 ASP A CA 1
ATOM 2834 C C . ASP A 1 359 ? 14.189 -4.075 -22.832 1.00 82.75 359 ASP A C 1
ATOM 2836 O O . ASP A 1 359 ? 13.246 -4.398 -23.555 1.00 82.75 359 ASP A O 1
ATOM 2840 N N . VAL A 1 360 ? 14.022 -3.222 -21.813 1.00 83.44 360 VAL A N 1
ATOM 2841 C CA . VAL A 1 360 ? 12.722 -2.623 -21.466 1.00 83.44 360 VAL A CA 1
ATOM 2842 C C . VAL A 1 360 ? 12.551 -1.281 -22.177 1.00 83.44 360 VAL A C 1
ATOM 2844 O O . VAL A 1 360 ? 13.178 -0.286 -21.825 1.00 83.44 360 VAL A O 1
ATOM 2847 N N . THR A 1 361 ? 11.654 -1.245 -23.163 1.00 86.75 361 THR A N 1
ATOM 2848 C CA . THR A 1 361 ? 11.316 -0.034 -23.937 1.00 86.75 361 THR A CA 1
ATOM 2849 C C . THR A 1 361 ? 10.058 0.682 -23.438 1.00 86.75 361 THR A C 1
ATOM 2851 O O . THR A 1 361 ? 9.942 1.897 -23.605 1.00 86.75 361 THR A O 1
ATOM 2854 N N . SER A 1 362 ? 9.142 -0.048 -22.791 1.00 92.25 362 SER A N 1
ATOM 2855 C CA . SER A 1 362 ? 7.943 0.488 -22.139 1.00 92.25 362 SER A CA 1
ATOM 2856 C C . SER A 1 362 ? 7.741 -0.146 -20.762 1.00 92.25 362 SER A C 1
ATOM 2858 O O . SER A 1 362 ? 7.822 -1.370 -20.619 1.00 92.25 362 SER A O 1
ATOM 2860 N N . LEU A 1 363 ? 7.483 0.691 -19.755 1.00 94.69 363 LEU A N 1
ATOM 2861 C CA . LEU A 1 363 ? 7.314 0.311 -18.353 1.00 94.69 363 LEU A CA 1
ATOM 2862 C C . LEU A 1 363 ? 6.071 0.975 -17.746 1.00 94.69 363 LEU A C 1
ATOM 2864 O O . LEU A 1 363 ? 5.937 2.198 -17.752 1.00 94.69 363 LEU A O 1
ATOM 2868 N N . ARG A 1 364 ? 5.199 0.181 -17.125 1.00 96.38 364 ARG A N 1
ATOM 2869 C CA . ARG A 1 364 ? 4.080 0.681 -16.310 1.00 96.38 364 ARG A CA 1
ATOM 2870 C C . ARG A 1 364 ? 4.389 0.469 -14.835 1.00 96.38 364 ARG A C 1
ATOM 2872 O O . ARG A 1 364 ? 4.752 -0.637 -14.435 1.00 96.38 364 ARG A O 1
ATOM 2879 N N . VAL A 1 365 ? 4.227 1.501 -14.014 1.00 98.31 365 VAL A N 1
ATOM 2880 C CA . VAL A 1 365 ? 4.437 1.415 -12.562 1.00 98.31 365 VAL A CA 1
ATOM 2881 C C . VAL A 1 365 ? 3.127 1.681 -11.833 1.00 98.31 365 VAL A C 1
ATOM 2883 O O . VAL A 1 365 ? 2.510 2.721 -12.027 1.00 98.31 365 VAL A O 1
ATOM 2886 N N . VAL A 1 366 ? 2.727 0.771 -10.949 1.00 98.75 366 VAL A N 1
ATOM 2887 C CA . VAL A 1 366 ? 1.650 0.991 -9.977 1.00 98.75 366 VAL A CA 1
ATOM 2888 C C . VAL A 1 366 ? 2.247 0.990 -8.572 1.00 98.75 366 VAL A C 1
ATOM 2890 O O . VAL A 1 366 ? 3.072 0.136 -8.249 1.00 98.75 366 VAL A O 1
ATOM 2893 N N . MET A 1 367 ? 1.833 1.930 -7.728 1.00 98.75 367 MET A N 1
ATOM 2894 C CA . MET A 1 367 ? 2.237 2.015 -6.322 1.00 98.75 367 MET A CA 1
ATOM 2895 C C . MET A 1 367 ? 0.986 2.041 -5.437 1.00 98.75 367 MET A C 1
ATOM 2897 O O . MET A 1 367 ? 0.168 2.950 -5.565 1.00 98.75 367 MET A O 1
ATOM 2901 N N . LEU A 1 368 ? 0.822 1.029 -4.579 1.00 98.88 368 LEU A N 1
ATOM 2902 C CA . LEU A 1 368 ? -0.285 0.903 -3.621 1.00 98.88 368 LEU A CA 1
ATOM 2903 C C . LEU A 1 368 ? 0.244 1.209 -2.218 1.00 98.88 368 LEU A C 1
ATOM 2905 O O . LEU A 1 368 ? 1.051 0.435 -1.689 1.00 98.88 368 LEU A O 1
ATOM 2909 N N . GLU A 1 369 ? -0.100 2.378 -1.675 1.00 98.44 369 GLU A N 1
ATOM 2910 C CA . GLU A 1 369 ? 0.689 2.980 -0.594 1.00 98.44 369 GLU A CA 1
ATOM 2911 C C . GLU A 1 369 ? -0.065 4.141 0.107 1.00 98.44 369 GLU A C 1
ATOM 2913 O O . GLU A 1 369 ? -0.829 4.845 -0.554 1.00 98.44 369 GLU A O 1
ATOM 2918 N N . ASP A 1 370 ? 0.087 4.310 1.429 1.00 97.62 370 ASP A N 1
ATOM 2919 C CA . ASP A 1 370 ? -0.645 5.273 2.290 1.00 97.62 370 ASP A CA 1
ATOM 2920 C C . ASP A 1 370 ? 0.238 6.396 2.898 1.00 97.62 370 ASP A C 1
ATOM 2922 O O . ASP A 1 370 ? -0.220 7.208 3.706 1.00 97.62 370 ASP A O 1
ATOM 2926 N N . PHE A 1 371 ? 1.529 6.374 2.567 1.00 97.19 371 PHE A N 1
ATOM 2927 C CA . PHE A 1 371 ? 2.634 7.129 3.144 1.00 97.19 371 PHE A CA 1
ATOM 2928 C C . PHE A 1 371 ? 2.680 7.182 4.683 1.00 97.19 371 PHE A C 1
ATOM 2930 O O . PHE A 1 371 ? 2.992 8.228 5.252 1.00 97.19 371 PHE A O 1
ATOM 2937 N N . PHE A 1 372 ? 2.440 6.063 5.377 1.00 94.75 372 PHE A N 1
ATOM 2938 C CA . PHE A 1 372 ? 2.341 6.019 6.848 1.00 94.75 372 PHE A CA 1
ATOM 2939 C C . PHE A 1 372 ? 1.202 6.918 7.369 1.00 94.75 372 PHE A C 1
ATOM 2941 O O . PHE A 1 372 ? 1.388 7.708 8.294 1.00 94.75 372 PHE A O 1
ATOM 2948 N N . ILE A 1 373 ? 0.035 6.835 6.731 1.00 95.50 373 ILE A N 1
ATOM 2949 C CA . ILE A 1 373 ? -1.129 7.700 6.951 1.00 95.50 373 ILE A CA 1
ATOM 2950 C C . ILE A 1 373 ? -0.779 9.207 6.818 1.00 95.50 373 ILE A C 1
ATOM 2952 O O . ILE A 1 373 ? -1.181 10.035 7.639 1.00 95.50 373 ILE A O 1
ATOM 2956 N N . THR A 1 374 ? -0.034 9.586 5.766 1.00 95.69 374 THR A N 1
ATOM 2957 C CA . THR A 1 374 ? 0.399 10.984 5.521 1.00 95.69 374 THR A CA 1
ATOM 2958 C C . THR A 1 374 ? -0.284 11.594 4.285 1.00 95.69 374 THR A C 1
ATOM 2960 O O . THR A 1 374 ? -0.207 11.019 3.201 1.00 95.69 374 THR A O 1
ATOM 2963 N N . PRO A 1 375 ? -0.892 12.796 4.369 1.00 96.62 375 PRO A N 1
ATOM 2964 C CA . PRO A 1 375 ? -1.468 13.471 3.205 1.00 96.62 375 PRO A CA 1
ATOM 2965 C C . PRO A 1 375 ? -0.410 13.919 2.182 1.00 96.62 375 PRO A C 1
ATOM 2967 O O . PRO A 1 375 ? 0.738 14.210 2.511 1.00 96.62 375 PRO A O 1
ATOM 2970 N N . LEU A 1 376 ? -0.822 14.080 0.922 1.00 97.31 376 LEU A N 1
ATOM 2971 C CA . LEU A 1 376 ? -0.010 14.724 -0.120 1.00 97.31 376 LEU A CA 1
ATOM 2972 C C . LEU A 1 376 ? -0.225 16.245 -0.079 1.00 97.31 376 LEU A C 1
ATOM 2974 O O . LEU A 1 376 ? -0.882 16.813 -0.946 1.00 97.31 376 LEU A O 1
ATOM 2978 N N . ASP A 1 377 ? 0.270 16.897 0.971 1.00 95.75 377 ASP A N 1
ATOM 2979 C CA . ASP A 1 377 ? -0.002 18.309 1.291 1.00 95.75 377 ASP A CA 1
ATOM 2980 C C . ASP A 1 377 ? 1.090 19.302 0.840 1.00 95.75 377 ASP A C 1
ATOM 2982 O O . ASP A 1 377 ? 0.909 20.519 0.922 1.00 95.75 377 ASP A O 1
ATOM 2986 N N . GLY A 1 378 ? 2.207 18.805 0.301 1.00 95.38 378 GLY A N 1
ATOM 2987 C CA . GLY A 1 378 ? 3.345 19.610 -0.148 1.00 95.38 378 GLY A CA 1
ATOM 2988 C C . GLY A 1 378 ? 4.670 19.333 0.561 1.00 95.38 378 GLY A C 1
ATOM 2989 O O . GLY A 1 378 ? 5.614 20.110 0.371 1.00 95.38 378 GLY A O 1
ATOM 2990 N N . TRP A 1 379 ? 4.779 18.243 1.329 1.00 97.12 379 TRP A N 1
ATOM 2991 C CA . TRP A 1 379 ? 6.055 17.751 1.857 1.00 97.12 379 TRP A CA 1
ATOM 2992 C C . TRP A 1 379 ? 7.138 17.607 0.772 1.00 97.12 379 TRP A C 1
ATOM 2994 O O . TRP A 1 379 ? 6.862 17.437 -0.419 1.00 97.12 379 TRP A O 1
ATOM 3004 N N . LYS A 1 380 ? 8.408 17.745 1.179 1.00 96.69 380 LYS A N 1
ATOM 3005 C CA . LYS A 1 380 ? 9.536 17.961 0.259 1.00 96.69 380 LYS A CA 1
ATOM 3006 C C . LYS A 1 380 ? 10.388 16.711 0.051 1.00 96.69 380 LYS A C 1
ATOM 3008 O O . LYS A 1 380 ? 10.998 16.218 0.992 1.00 96.69 380 LYS A O 1
ATOM 3013 N N . LEU A 1 381 ? 10.548 16.305 -1.207 1.00 95.62 381 LEU A N 1
ATOM 3014 C CA . LEU A 1 381 ? 11.481 15.272 -1.656 1.00 95.62 381 LEU A CA 1
ATOM 3015 C C . LEU A 1 381 ? 12.521 15.883 -2.608 1.00 95.62 381 LEU A C 1
ATOM 3017 O O . LEU A 1 381 ? 12.189 16.343 -3.700 1.00 95.62 381 LEU A O 1
ATOM 3021 N N . LYS A 1 382 ? 13.792 15.926 -2.179 1.00 90.75 382 LYS A N 1
ATOM 3022 C CA . LYS A 1 382 ? 14.923 16.533 -2.923 1.00 90.75 382 LYS A CA 1
ATOM 3023 C C . LYS A 1 382 ? 14.594 17.928 -3.494 1.00 90.75 382 LYS A C 1
ATOM 3025 O O . LYS A 1 382 ? 14.902 18.244 -4.639 1.00 90.75 382 LYS A O 1
ATOM 3030 N N . GLY A 1 383 ? 13.919 18.753 -2.689 1.00 90.62 383 GLY A N 1
ATOM 3031 C CA . GLY A 1 383 ? 13.496 20.116 -3.036 1.00 90.62 383 GLY A CA 1
ATOM 3032 C C . GLY A 1 383 ? 12.182 20.230 -3.824 1.00 90.62 383 GLY A C 1
ATOM 3033 O O . GLY A 1 383 ? 11.597 21.311 -3.841 1.00 90.62 383 GLY A O 1
ATOM 3034 N N . ARG A 1 384 ? 11.670 19.141 -4.417 1.00 93.50 384 ARG A N 1
ATOM 3035 C CA . ARG A 1 384 ? 10.338 19.095 -5.046 1.00 93.50 384 ARG A CA 1
ATOM 3036 C C . ARG A 1 384 ? 9.267 18.933 -3.961 1.00 93.50 384 ARG A C 1
ATOM 3038 O O . ARG A 1 384 ? 9.474 18.162 -3.031 1.00 93.50 384 ARG A O 1
ATOM 3045 N N . ALA A 1 385 ? 8.145 19.641 -4.069 1.00 97.62 385 ALA A N 1
ATOM 3046 C CA . ALA A 1 385 ? 6.995 19.472 -3.175 1.00 97.62 385 ALA A CA 1
ATOM 3047 C C . ALA A 1 385 ? 6.001 18.468 -3.778 1.00 97.62 385 ALA A C 1
ATOM 3049 O O . ALA A 1 385 ? 5.715 18.569 -4.970 1.00 97.62 385 ALA A O 1
ATOM 3050 N N . ILE A 1 386 ? 5.473 17.543 -2.973 1.00 98.31 386 ILE A N 1
ATOM 3051 C CA . ILE A 1 386 ? 4.503 16.525 -3.403 1.00 98.31 386 ILE A CA 1
ATOM 3052 C C . ILE A 1 386 ? 3.113 16.889 -2.862 1.00 98.31 386 ILE A C 1
ATOM 3054 O O . ILE A 1 386 ? 2.860 16.755 -1.667 1.00 98.31 386 ILE A O 1
ATOM 3058 N N . LYS A 1 387 ? 2.227 17.404 -3.727 1.00 97.38 387 LYS A N 1
ATOM 3059 C CA . LYS A 1 387 ? 0.924 18.008 -3.356 1.00 97.38 387 LYS A CA 1
ATOM 3060 C C . LYS A 1 387 ? -0.305 17.243 -3.871 1.00 97.38 387 LYS A C 1
ATOM 3062 O O . LYS A 1 387 ? -1.422 17.750 -3.820 1.00 97.38 387 LYS A O 1
ATOM 3067 N N . ASN A 1 388 ? -0.084 16.124 -4.551 1.00 97.88 388 ASN A N 1
ATOM 3068 C CA . ASN A 1 388 ? -1.081 15.306 -5.249 1.00 97.88 388 ASN A CA 1
ATOM 3069 C C . ASN A 1 388 ? -0.379 14.041 -5.783 1.00 97.88 388 ASN A C 1
ATOM 3071 O O . ASN A 1 388 ? 0.855 14.037 -5.875 1.00 97.88 388 ASN A O 1
ATOM 3075 N N . PRO A 1 389 ? -1.125 12.991 -6.181 1.00 98.25 389 PRO A N 1
ATOM 3076 C CA . PRO A 1 389 ? -0.529 11.772 -6.726 1.00 98.25 389 PRO A CA 1
ATOM 3077 C C . PRO A 1 389 ? 0.412 12.028 -7.907 1.00 98.25 389 PRO A C 1
ATOM 3079 O O . PRO A 1 389 ? 1.501 11.462 -7.954 1.00 98.25 389 PRO A O 1
ATOM 3082 N N . SER A 1 390 ? 0.072 12.965 -8.794 1.00 98.25 390 SER A N 1
ATOM 3083 C CA . SER A 1 390 ? 0.859 13.237 -9.999 1.00 98.25 390 SER A CA 1
ATOM 3084 C C . SER A 1 390 ? 2.177 13.979 -9.773 1.00 98.25 390 SER A C 1
ATOM 3086 O O . SER A 1 390 ? 3.032 13.988 -10.658 1.00 98.25 390 SER A O 1
ATOM 3088 N N . ASP A 1 391 ? 2.430 14.534 -8.587 1.00 98.44 391 ASP A N 1
ATOM 3089 C CA . ASP A 1 391 ? 3.784 14.945 -8.196 1.00 98.44 391 ASP A CA 1
ATOM 3090 C C . ASP A 1 391 ? 4.668 13.732 -7.859 1.00 98.44 391 ASP A C 1
ATOM 3092 O O . ASP A 1 391 ? 5.844 13.707 -8.232 1.00 98.44 391 ASP A O 1
ATOM 3096 N N . ALA A 1 392 ? 4.099 12.704 -7.219 1.00 98.44 392 ALA A N 1
ATOM 3097 C CA . ALA A 1 392 ? 4.795 11.453 -6.920 1.00 98.44 392 ALA A CA 1
ATOM 3098 C C . ALA A 1 392 ? 4.996 10.598 -8.183 1.00 98.44 392 ALA A C 1
ATOM 3100 O O . ALA A 1 392 ? 6.100 10.112 -8.421 1.00 98.44 392 ALA A O 1
ATOM 3101 N N . GLU A 1 393 ? 3.981 10.488 -9.044 1.00 98.62 393 GLU A N 1
ATOM 3102 C CA . GLU A 1 393 ? 4.057 9.779 -10.332 1.00 98.62 393 GLU A CA 1
ATOM 3103 C C . GLU A 1 393 ? 5.163 10.379 -11.220 1.00 98.62 393 GLU A C 1
ATOM 3105 O O . GLU A 1 393 ? 6.074 9.673 -11.654 1.00 98.62 393 GLU A O 1
ATOM 3110 N N . ARG A 1 394 ? 5.188 11.714 -11.374 1.00 98.12 394 ARG A N 1
ATOM 3111 C CA . ARG A 1 394 ? 6.258 12.420 -12.105 1.00 98.12 394 ARG A CA 1
ATOM 3112 C C . ARG A 1 394 ? 7.635 12.273 -11.456 1.00 98.12 394 ARG A C 1
ATOM 3114 O O . ARG A 1 394 ? 8.643 12.351 -12.161 1.00 98.12 394 ARG A O 1
ATOM 3121 N N . TYR A 1 395 ? 7.718 12.079 -10.138 1.00 98.19 395 TYR A N 1
ATOM 3122 C CA . TYR A 1 395 ? 8.980 11.743 -9.479 1.00 98.19 395 TYR A CA 1
ATOM 3123 C C . TYR A 1 395 ? 9.448 10.328 -9.855 1.00 98.19 395 TYR A C 1
ATOM 3125 O O . TYR A 1 395 ? 10.601 10.177 -10.259 1.00 98.19 395 TYR A O 1
ATOM 3133 N N . LEU A 1 396 ? 8.571 9.322 -9.786 1.00 98.12 396 LEU A N 1
ATOM 3134 C CA . LEU A 1 396 ? 8.884 7.929 -10.131 1.00 98.12 396 LEU A CA 1
ATOM 3135 C C . LEU A 1 396 ? 9.337 7.795 -11.593 1.00 98.12 396 LEU A C 1
ATOM 3137 O O . LEU A 1 396 ? 10.424 7.270 -11.849 1.00 98.12 396 LEU A O 1
ATOM 3141 N N . ASP A 1 397 ? 8.595 8.382 -12.536 1.00 97.44 397 ASP A N 1
ATOM 3142 C CA . ASP A 1 397 ? 8.974 8.410 -13.955 1.00 97.44 397 ASP A CA 1
ATOM 3143 C C . ASP A 1 397 ? 10.332 9.106 -14.173 1.00 97.44 397 ASP A C 1
ATOM 3145 O O . ASP A 1 397 ? 11.168 8.665 -14.965 1.00 97.44 397 ASP A O 1
ATOM 3149 N N . SER A 1 398 ? 10.579 10.196 -13.434 1.00 96.50 398 SER A N 1
ATOM 3150 C CA . SER A 1 398 ? 11.844 10.942 -13.440 1.00 96.50 398 SER A CA 1
ATOM 3151 C C . SER A 1 398 ? 13.009 10.164 -12.814 1.00 96.50 398 SER A C 1
ATOM 3153 O O . SER A 1 398 ? 14.157 10.551 -13.039 1.00 96.50 398 SER A O 1
ATOM 3155 N N . ARG A 1 399 ? 12.760 9.102 -12.034 1.00 96.56 399 ARG A N 1
ATOM 3156 C CA . ARG A 1 399 ? 13.803 8.187 -11.545 1.00 96.56 399 ARG A CA 1
ATOM 3157 C C . ARG A 1 399 ? 14.043 7.045 -12.528 1.00 96.56 399 ARG A C 1
ATOM 3159 O O . ARG A 1 399 ? 15.204 6.798 -12.847 1.00 96.56 399 ARG A O 1
ATOM 3166 N N . ALA A 1 400 ? 12.992 6.434 -13.070 1.00 94.69 400 ALA A N 1
ATOM 3167 C CA . ALA A 1 400 ? 13.095 5.402 -14.105 1.00 94.69 400 ALA A CA 1
ATOM 3168 C C . ALA A 1 400 ? 13.876 5.903 -15.341 1.00 94.69 400 ALA A C 1
ATOM 3170 O O . ALA A 1 400 ? 14.887 5.312 -15.717 1.00 94.69 400 ALA A O 1
ATOM 3171 N N . ARG A 1 401 ? 13.520 7.079 -15.886 1.00 94.69 401 ARG A N 1
ATOM 3172 C CA . ARG A 1 401 ? 14.240 7.702 -17.020 1.00 94.69 401 ARG A CA 1
ATOM 3173 C C . ARG A 1 401 ? 15.641 8.243 -16.693 1.00 94.69 401 ARG A C 1
ATOM 3175 O O . ARG A 1 401 ? 16.326 8.703 -17.600 1.00 94.69 401 ARG A O 1
ATOM 3182 N N . SER A 1 402 ? 16.091 8.217 -15.432 1.00 91.69 402 SER A N 1
ATOM 3183 C CA . SER A 1 402 ? 17.360 8.860 -15.035 1.00 91.69 402 SER A CA 1
ATOM 3184 C C . SER A 1 402 ? 18.623 8.166 -15.558 1.00 91.69 402 SER A C 1
ATOM 3186 O O . SER A 1 402 ? 19.643 8.833 -15.707 1.00 91.69 402 SER A O 1
ATOM 3188 N N . MET A 1 403 ? 18.541 6.865 -15.860 1.00 80.88 403 MET A N 1
ATOM 3189 C CA . MET A 1 403 ? 19.609 6.093 -16.518 1.00 80.88 403 MET A CA 1
ATOM 3190 C C . MET A 1 403 ? 19.224 5.633 -17.931 1.00 80.88 403 MET A C 1
ATOM 3192 O O . MET A 1 403 ? 20.107 5.374 -18.742 1.00 80.88 403 MET A O 1
ATOM 3196 N N . SER A 1 404 ? 17.923 5.595 -18.245 1.00 84.69 404 SER A N 1
ATOM 3197 C CA . SER A 1 404 ? 17.385 5.115 -19.525 1.00 84.69 404 SER A CA 1
ATOM 3198 C C . SER A 1 404 ? 16.465 6.184 -20.151 1.00 84.69 404 SER A C 1
ATOM 3200 O O . SER A 1 404 ? 15.244 6.069 -20.052 1.00 84.69 404 SER A O 1
ATOM 3202 N N . PRO A 1 405 ? 16.993 7.264 -20.769 1.00 84.56 405 PRO A N 1
ATOM 3203 C CA . PRO A 1 405 ? 16.177 8.423 -21.164 1.00 84.56 405 PRO A CA 1
ATOM 3204 C C . PRO A 1 405 ? 15.125 8.141 -22.244 1.00 84.56 405 PRO A C 1
ATOM 3206 O O . PRO A 1 405 ? 14.119 8.843 -22.307 1.00 84.56 405 PRO A O 1
ATOM 3209 N N . ALA A 1 406 ? 15.350 7.120 -23.078 1.00 86.06 406 ALA A N 1
ATOM 3210 C CA . ALA A 1 406 ? 14.431 6.684 -24.132 1.00 86.06 406 ALA A CA 1
ATOM 3211 C C . ALA A 1 406 ? 13.306 5.750 -23.635 1.00 86.06 406 ALA A C 1
ATOM 3213 O O . ALA A 1 406 ? 12.450 5.358 -24.424 1.00 86.06 406 ALA A O 1
ATOM 3214 N N . LEU A 1 407 ? 13.302 5.383 -22.347 1.00 90.31 407 LEU A N 1
ATOM 3215 C CA . LEU A 1 407 ? 12.274 4.534 -21.751 1.00 90.31 407 LEU A CA 1
ATOM 3216 C C . LEU A 1 407 ? 10.918 5.255 -21.737 1.00 90.31 407 LEU A C 1
ATOM 3218 O O . LEU A 1 407 ? 10.746 6.261 -21.035 1.00 90.31 407 LEU A O 1
ATOM 3222 N N . SER A 1 408 ? 9.931 4.689 -22.435 1.00 93.38 408 SER A N 1
ATOM 3223 C CA . SER A 1 408 ? 8.533 5.026 -22.176 1.00 93.38 408 SER A CA 1
ATOM 3224 C C . SER A 1 408 ? 8.179 4.525 -20.778 1.00 93.38 408 SER A C 1
ATOM 3226 O O . SER A 1 408 ? 8.333 3.344 -20.472 1.00 93.38 408 SER A O 1
ATOM 3228 N N . VAL A 1 409 ? 7.756 5.425 -19.895 1.00 95.12 409 VAL A N 1
ATOM 3229 C CA . VAL A 1 409 ? 7.314 5.050 -18.549 1.00 95.12 409 VAL A CA 1
ATOM 3230 C C . VAL A 1 409 ? 6.214 5.974 -18.067 1.00 95.12 409 VAL A C 1
ATOM 3232 O O . VAL A 1 409 ? 6.314 7.199 -18.212 1.00 95.12 409 VAL A O 1
ATOM 3235 N N . GLN A 1 410 ? 5.183 5.343 -17.512 1.00 96.62 410 GLN A N 1
ATOM 3236 C CA . GLN A 1 410 ? 4.066 5.976 -16.827 1.00 96.62 410 GLN A CA 1
ATOM 3237 C C . GLN A 1 410 ? 3.926 5.352 -15.435 1.00 96.62 410 GLN A C 1
ATOM 3239 O O . GLN A 1 410 ? 3.983 4.125 -15.287 1.00 96.62 410 GLN A O 1
ATOM 3244 N N . SER A 1 411 ? 3.685 6.191 -14.433 1.00 98.31 411 SER A N 1
ATOM 3245 C CA . SER A 1 411 ? 3.424 5.777 -13.055 1.00 98.31 411 SER A CA 1
ATOM 3246 C C . SER A 1 411 ? 2.005 6.145 -12.629 1.00 98.31 411 SER A C 1
ATOM 3248 O O . SER A 1 411 ? 1.511 7.218 -12.968 1.00 98.31 411 SER A O 1
ATOM 3250 N N . LYS A 1 412 ? 1.375 5.281 -11.829 1.00 98.62 412 LYS A N 1
ATOM 3251 C CA . LYS A 1 412 ? 0.096 5.519 -11.152 1.00 98.62 412 LYS A CA 1
ATOM 3252 C C . LYS A 1 412 ? 0.243 5.251 -9.655 1.00 98.62 412 LYS A C 1
ATOM 3254 O O . LYS A 1 412 ? 0.513 4.122 -9.241 1.00 98.62 412 LYS A O 1
ATOM 3259 N N . LEU A 1 413 ? 0.031 6.281 -8.838 1.00 98.75 413 LEU A N 1
ATOM 3260 C CA . LEU A 1 413 ? -0.105 6.144 -7.392 1.00 98.75 413 LEU A CA 1
ATOM 3261 C C . LEU A 1 413 ? -1.582 5.919 -7.033 1.00 98.75 413 LEU A C 1
ATOM 3263 O O . LEU A 1 413 ? -2.476 6.688 -7.405 1.00 98.75 413 LEU A O 1
ATOM 3267 N N . CYS A 1 414 ? -1.822 4.869 -6.259 1.00 98.38 414 CYS A N 1
ATOM 3268 C CA . CYS A 1 414 ? -3.084 4.578 -5.597 1.00 98.38 414 CYS A CA 1
ATOM 3269 C C . CYS A 1 414 ? -2.904 4.890 -4.112 1.00 98.38 414 CYS A C 1
ATOM 3271 O O . CYS A 1 414 ? -2.550 4.017 -3.319 1.00 98.38 414 CYS A O 1
ATOM 3273 N N . HIS A 1 415 ? -3.090 6.166 -3.776 1.00 98.38 415 HIS A N 1
ATOM 3274 C CA . HIS A 1 415 ? -2.867 6.684 -2.434 1.00 98.38 415 HIS A CA 1
ATOM 3275 C C . HIS A 1 415 ? -3.964 6.167 -1.490 1.00 98.38 415 HIS A C 1
ATOM 3277 O O . HIS A 1 415 ? -5.110 6.606 -1.567 1.00 98.38 415 HIS A O 1
ATOM 3283 N N . CYS A 1 416 ? -3.623 5.202 -0.638 1.00 97.62 416 CYS A N 1
ATOM 3284 C CA . CYS A 1 416 ? -4.539 4.490 0.259 1.00 97.62 416 CYS A CA 1
ATOM 3285 C C . CYS A 1 416 ? -4.793 5.294 1.544 1.00 97.62 416 CYS A C 1
ATOM 3287 O O . CYS A 1 416 ? -4.635 4.790 2.650 1.00 97.62 416 CYS A O 1
ATOM 3289 N N . TYR A 1 417 ? -5.150 6.569 1.390 1.00 96.94 417 TYR A N 1
ATOM 3290 C CA . TYR A 1 417 ? -5.293 7.548 2.466 1.00 96.94 417 TYR A CA 1
ATOM 3291 C C . TYR A 1 417 ? -6.551 8.392 2.254 1.00 96.94 417 TYR A C 1
ATOM 3293 O O . TYR A 1 417 ? -6.806 8.848 1.137 1.00 96.94 417 TYR A O 1
ATOM 3301 N N . ASP A 1 418 ? -7.277 8.687 3.332 1.00 94.56 418 ASP A N 1
ATOM 3302 C CA . ASP A 1 418 ? -8.262 9.772 3.373 1.00 94.56 418 ASP A CA 1
ATOM 3303 C C . ASP A 1 418 ? -8.428 10.331 4.803 1.00 94.56 418 ASP A C 1
ATOM 3305 O O . ASP A 1 418 ? -7.776 9.901 5.757 1.00 94.56 418 ASP A O 1
ATOM 3309 N N . HIS A 1 419 ? -9.305 11.321 4.955 1.00 92.75 419 HIS A N 1
ATOM 3310 C CA . HIS A 1 419 ? -9.611 12.009 6.193 1.00 92.75 419 HIS A CA 1
ATOM 3311 C C . HIS A 1 419 ? -11.100 11.905 6.543 1.00 92.75 419 HIS A C 1
ATOM 3313 O O . HIS A 1 419 ? -11.956 12.573 5.965 1.00 92.75 419 HIS A O 1
ATOM 3319 N N . VAL A 1 420 ? -11.417 11.108 7.557 1.00 91.44 420 VAL A N 1
ATOM 3320 C CA . VAL A 1 420 ? -12.798 10.917 8.011 1.00 91.44 420 VAL A CA 1
ATOM 3321 C C . VAL A 1 420 ? -13.095 11.876 9.162 1.00 91.44 420 VAL A C 1
ATOM 3323 O O . VAL A 1 420 ? -12.306 12.000 10.100 1.00 91.44 420 VAL A O 1
ATOM 3326 N N . LYS A 1 421 ? -14.233 12.574 9.104 1.00 91.31 421 LYS A N 1
ATOM 3327 C CA . LYS A 1 421 ? -14.680 13.486 10.165 1.00 91.31 421 LYS A CA 1
ATOM 3328 C C . LYS A 1 421 ? -15.744 12.813 11.032 1.00 91.31 421 LYS A C 1
ATOM 3330 O O . LYS A 1 421 ? -16.718 12.285 10.502 1.00 91.31 421 LYS A O 1
ATOM 3335 N N . THR A 1 422 ? -15.559 12.837 12.349 1.00 89.81 422 THR A N 1
ATOM 3336 C CA . THR A 1 422 ? -16.514 12.269 13.313 1.00 89.81 422 THR A CA 1
ATOM 3337 C C . THR A 1 422 ? -17.722 13.190 13.539 1.00 89.81 422 THR A C 1
ATOM 3339 O O . THR A 1 422 ? -17.758 14.331 13.068 1.00 89.81 422 THR A O 1
ATOM 3342 N N . SER A 1 423 ? -18.703 12.722 14.316 1.00 84.44 423 SER A N 1
ATOM 3343 C CA . SER A 1 423 ? -19.875 13.507 14.723 1.00 84.44 423 SER A CA 1
ATOM 3344 C C . SER A 1 423 ? -19.558 14.659 15.689 1.00 84.44 423 SER A C 1
ATOM 3346 O O . SER A 1 423 ? -20.248 15.675 15.631 1.00 84.44 423 SER A O 1
ATOM 3348 N N . SER A 1 424 ? -18.506 14.568 16.520 1.00 88.44 424 SER A N 1
ATOM 3349 C CA . SER A 1 424 ? -18.004 15.724 17.295 1.00 88.44 424 SER A CA 1
ATOM 3350 C C . SER A 1 424 ? -17.278 16.748 16.414 1.00 88.44 424 SER A C 1
ATOM 3352 O O . SER A 1 424 ? -17.157 17.922 16.766 1.00 88.44 424 SER A O 1
ATOM 3354 N N . GLY A 1 425 ? -16.813 16.306 15.244 1.00 89.81 425 GLY A N 1
ATOM 3355 C CA . GLY A 1 425 ? -16.061 17.096 14.286 1.00 89.81 425 GLY A CA 1
ATOM 3356 C C . GLY A 1 425 ? -14.550 16.864 14.307 1.00 89.81 425 GLY A C 1
ATOM 3357 O O . GLY A 1 425 ? -13.853 17.532 13.537 1.00 89.81 425 GLY A O 1
ATOM 3358 N N . LEU A 1 426 ? -14.053 15.919 15.115 1.00 89.38 426 LEU A N 1
ATOM 3359 C CA . LEU A 1 426 ? -12.668 15.444 15.073 1.00 89.38 426 LEU A CA 1
ATOM 3360 C C . LEU A 1 426 ? -12.312 14.979 13.650 1.00 89.38 426 LEU A C 1
ATOM 3362 O O . LEU A 1 426 ? -13.052 14.213 13.030 1.00 89.38 426 LEU A O 1
ATOM 3366 N N . ARG A 1 427 ? -11.173 15.445 13.123 1.00 91.31 427 ARG A N 1
ATOM 3367 C CA . ARG A 1 427 ? -10.637 15.009 11.826 1.00 91.31 427 ARG A CA 1
ATOM 3368 C C . ARG A 1 427 ? -9.650 13.870 12.056 1.00 91.31 427 ARG A C 1
ATOM 3370 O O . ARG A 1 427 ? -8.571 14.088 12.594 1.00 91.31 427 ARG A O 1
ATOM 3377 N N . MET A 1 428 ? -10.023 12.674 11.626 1.00 93.62 428 MET A N 1
ATOM 3378 C CA . MET A 1 428 ? -9.161 11.497 11.622 1.00 93.62 428 MET A CA 1
ATOM 3379 C C . MET A 1 428 ? -8.368 11.443 10.319 1.00 93.62 428 MET A C 1
ATOM 3381 O O . MET A 1 428 ? -8.875 11.860 9.279 1.00 93.62 428 MET A O 1
ATOM 3385 N N . GLN A 1 429 ? -7.160 10.889 10.365 1.00 95.50 429 GLN A N 1
ATOM 3386 C CA . GLN A 1 429 ? -6.416 10.465 9.178 1.00 95.50 429 GLN A CA 1
ATOM 3387 C C . GLN A 1 429 ? -6.463 8.934 9.136 1.00 95.50 429 GLN A C 1
ATOM 3389 O O . GLN A 1 429 ? -6.297 8.296 10.180 1.00 95.50 429 GLN A O 1
ATOM 3394 N N . VAL A 1 430 ? -6.760 8.355 7.973 1.00 96.44 430 VAL A N 1
ATOM 3395 C CA . VAL A 1 430 ? -7.070 6.927 7.824 1.00 96.44 430 VAL A CA 1
ATOM 3396 C C . VAL A 1 430 ? -6.281 6.347 6.656 1.00 96.44 430 VAL A C 1
ATOM 3398 O O . VAL A 1 430 ? -6.410 6.831 5.535 1.00 96.44 430 VAL A O 1
ATOM 3401 N N . GLY A 1 431 ? -5.509 5.290 6.914 1.00 97.19 431 GLY A N 1
ATOM 3402 C CA . GLY A 1 431 ? -5.016 4.382 5.881 1.00 97.19 431 GLY A CA 1
ATOM 3403 C C . GLY A 1 431 ? -6.191 3.516 5.436 1.00 97.19 431 GLY A C 1
ATOM 3404 O O . GLY A 1 431 ? -6.645 2.659 6.197 1.00 97.19 431 GLY A O 1
ATOM 3405 N N . THR A 1 432 ? -6.764 3.812 4.270 1.00 95.88 432 THR A N 1
ATOM 3406 C CA . THR A 1 432 ? -8.114 3.373 3.861 1.00 95.88 432 THR A CA 1
ATOM 3407 C C . THR A 1 432 ? -8.180 1.944 3.331 1.00 95.88 432 THR A C 1
ATOM 3409 O O . THR A 1 432 ? -9.272 1.422 3.091 1.00 95.88 432 THR A O 1
ATOM 3412 N N . GLY A 1 433 ? -7.031 1.291 3.161 1.00 97.00 433 GLY A N 1
ATOM 3413 C CA . GLY A 1 433 ? -6.924 0.048 2.420 1.00 97.00 433 GLY A CA 1
ATOM 3414 C C . GLY A 1 433 ? -7.119 0.255 0.915 1.00 97.00 433 GLY A C 1
ATOM 3415 O O . GLY A 1 433 ? -7.522 1.312 0.429 1.00 97.00 433 GLY A O 1
ATOM 3416 N N . PHE A 1 434 ? -6.861 -0.791 0.136 1.00 97.50 434 PHE A N 1
ATOM 3417 C CA . PHE A 1 434 ? -7.058 -0.778 -1.309 1.00 97.50 434 PHE A CA 1
ATOM 3418 C C . PHE A 1 434 ? -8.561 -0.866 -1.656 1.00 97.50 434 PHE A C 1
ATOM 3420 O O . PHE A 1 434 ? -9.122 -1.940 -1.902 1.00 97.50 434 PHE A O 1
ATOM 3427 N N . THR A 1 435 ? -9.247 0.279 -1.603 1.00 96.31 435 THR A N 1
ATOM 3428 C CA . THR A 1 435 ? -10.693 0.409 -1.865 1.00 96.31 435 THR A CA 1
ATOM 3429 C C . THR A 1 435 ? -11.066 0.041 -3.307 1.00 96.31 435 THR A C 1
ATOM 3431 O O . THR A 1 435 ? -10.221 -0.030 -4.201 1.00 96.31 435 THR A O 1
ATOM 3434 N N . GLN A 1 436 ? -12.358 -0.174 -3.564 1.00 95.44 436 GLN A N 1
ATOM 3435 C CA . GLN A 1 436 ? -12.886 -0.466 -4.898 1.00 95.44 436 GLN A CA 1
ATOM 3436 C C . GLN A 1 436 ? -12.543 0.636 -5.906 1.00 95.44 436 GLN A C 1
ATOM 3438 O O . GLN A 1 436 ? -12.209 0.335 -7.049 1.00 95.44 436 GLN A O 1
ATOM 3443 N N . GLN A 1 437 ? -12.586 1.904 -5.481 1.00 94.88 437 GLN A N 1
ATOM 3444 C CA . GLN A 1 437 ? -12.214 3.029 -6.334 1.00 94.88 437 GLN A CA 1
ATOM 3445 C C . GLN A 1 437 ? -10.733 2.955 -6.721 1.00 94.88 437 GLN A C 1
ATOM 3447 O O . GLN A 1 437 ? -10.415 3.037 -7.904 1.00 94.88 437 GLN A O 1
ATOM 3452 N N . LEU A 1 438 ? -9.836 2.749 -5.750 1.00 96.69 438 LEU A N 1
ATOM 3453 C CA . LEU A 1 438 ? -8.399 2.640 -6.014 1.00 96.69 438 LEU A CA 1
ATOM 3454 C C . LEU A 1 438 ? -8.074 1.422 -6.892 1.00 96.69 438 LEU A C 1
ATOM 3456 O O . LEU A 1 438 ? -7.223 1.518 -7.777 1.00 96.69 438 LEU A O 1
ATOM 3460 N N . PHE A 1 439 ? -8.788 0.307 -6.703 1.00 97.31 439 PHE A N 1
ATOM 3461 C CA . PHE A 1 439 ? -8.702 -0.868 -7.569 1.00 97.31 439 PHE A CA 1
ATOM 3462 C C . PHE A 1 439 ? -9.147 -0.570 -9.009 1.00 97.31 439 PHE A C 1
ATOM 3464 O O . PHE A 1 439 ? -8.471 -0.986 -9.949 1.00 97.31 439 PHE A O 1
ATOM 3471 N N . GLU A 1 440 ? -10.239 0.169 -9.205 1.00 95.62 440 GLU A N 1
ATOM 3472 C CA . GLU A 1 440 ? -10.709 0.566 -10.538 1.00 95.62 440 GLU A CA 1
ATOM 3473 C C . GLU A 1 440 ? -9.783 1.582 -11.214 1.00 95.62 440 GLU A C 1
ATOM 3475 O O . GLU A 1 440 ? -9.521 1.451 -12.405 1.00 95.62 440 GLU A O 1
ATOM 3480 N N . GLU A 1 441 ? -9.234 2.549 -10.475 1.00 95.62 441 GLU A N 1
ATOM 3481 C CA . GLU A 1 441 ? -8.233 3.488 -10.996 1.00 95.62 441 GLU A CA 1
ATOM 3482 C C . GLU A 1 441 ? -6.945 2.772 -11.431 1.00 95.62 441 GLU A C 1
ATOM 3484 O O . GLU A 1 441 ? -6.406 3.065 -12.500 1.00 95.62 441 GLU A O 1
ATOM 3489 N N . ALA A 1 442 ? -6.468 1.811 -10.633 1.00 97.19 442 ALA A N 1
ATOM 3490 C CA . ALA A 1 442 ? -5.317 0.977 -10.975 1.00 97.19 442 ALA A CA 1
ATOM 3491 C C . ALA A 1 442 ? -5.604 0.067 -12.182 1.00 97.19 442 ALA A C 1
ATOM 3493 O O . ALA A 1 442 ? -4.760 -0.083 -13.063 1.00 97.19 442 ALA A O 1
ATOM 3494 N N . SER A 1 443 ? -6.806 -0.514 -12.246 1.00 96.44 443 SER A N 1
ATOM 3495 C CA . SER A 1 443 ? -7.216 -1.396 -13.344 1.00 96.44 443 SER A CA 1
ATOM 3496 C C . SER A 1 443 ? -7.352 -0.632 -14.659 1.00 96.44 443 SER A C 1
ATOM 3498 O O . SER A 1 443 ? -6.759 -1.022 -15.660 1.00 96.44 443 SER A O 1
ATOM 3500 N N . ALA A 1 444 ? -8.040 0.513 -14.640 1.00 95.56 444 ALA A N 1
ATOM 3501 C CA . ALA A 1 444 ? -8.195 1.375 -15.806 1.00 95.56 444 ALA A CA 1
ATOM 3502 C C . ALA A 1 444 ? -6.850 1.903 -16.328 1.00 95.56 444 ALA A C 1
ATOM 3504 O O . ALA A 1 444 ? -6.697 2.069 -17.533 1.00 95.56 444 ALA A O 1
ATOM 3505 N N . PHE A 1 445 ? -5.866 2.138 -15.451 1.00 96.00 445 PHE A N 1
ATOM 3506 C CA . PHE A 1 445 ? -4.498 2.477 -15.853 1.00 96.00 445 PHE A CA 1
ATOM 3507 C C . PHE A 1 445 ? -3.801 1.322 -16.598 1.00 96.00 445 PHE A C 1
ATOM 3509 O O . PHE A 1 445 ? -3.186 1.558 -17.634 1.00 96.00 445 PHE A O 1
ATOM 3516 N N . LEU A 1 446 ? -3.943 0.078 -16.124 1.00 93.62 446 LEU A N 1
ATOM 3517 C CA . LEU A 1 446 ? -3.364 -1.113 -16.766 1.00 93.62 446 LEU A CA 1
ATOM 3518 C C . LEU A 1 446 ? -4.082 -1.545 -18.061 1.00 93.62 446 LEU A C 1
ATOM 3520 O O . LEU A 1 446 ? -3.506 -2.301 -18.845 1.00 93.62 446 LEU A O 1
ATOM 3524 N N . ASP A 1 447 ? -5.313 -1.079 -18.289 1.00 87.00 447 ASP A N 1
ATOM 3525 C CA . ASP A 1 447 ? -6.136 -1.426 -19.456 1.00 87.00 447 ASP A CA 1
ATOM 3526 C C . ASP A 1 447 ? -6.054 -0.432 -20.633 1.00 87.00 447 ASP A C 1
ATOM 3528 O O . ASP A 1 447 ? -6.543 -0.763 -21.715 1.00 87.00 447 ASP A O 1
ATOM 3532 N N . ARG A 1 448 ? -5.428 0.750 -20.479 1.00 72.75 448 ARG A N 1
ATOM 3533 C CA . ARG A 1 448 ? -5.400 1.812 -21.521 1.00 72.75 448 ARG A CA 1
ATOM 3534 C C . ARG A 1 448 ? -4.930 1.328 -22.891 1.00 72.75 448 AR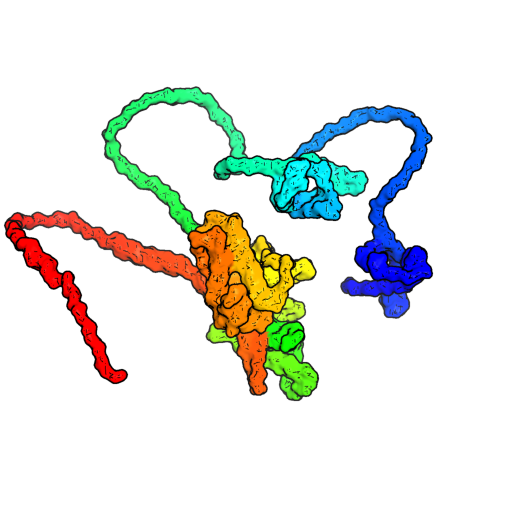G A C 1
ATOM 3536 O O . ARG A 1 448 ? -5.577 1.606 -23.897 1.00 72.75 448 ARG A O 1
ATOM 3543 N N . GLU A 1 449 ? -3.877 0.520 -22.912 1.00 57.94 449 GLU A N 1
ATOM 3544 C CA . GLU A 1 449 ? -3.263 -0.011 -24.136 1.00 57.94 449 GLU A CA 1
ATOM 3545 C C . GLU A 1 449 ? -4.212 -0.932 -24.933 1.00 57.94 449 GLU A C 1
ATOM 3547 O O . GLU A 1 449 ? -4.033 -1.098 -26.134 1.00 57.94 449 GLU A O 1
ATOM 3552 N N . LYS A 1 450 ? -5.269 -1.489 -24.314 1.00 54.81 450 LYS A N 1
ATOM 3553 C CA . LYS A 1 450 ? -6.327 -2.224 -25.040 1.00 54.81 450 LYS A CA 1
ATOM 3554 C C . LYS A 1 450 ? -7.279 -1.289 -25.789 1.00 54.81 450 LYS A C 1
ATOM 3556 O O . LYS A 1 450 ? -7.876 -1.700 -26.779 1.00 54.81 450 LYS A O 1
ATOM 3561 N N . GLN A 1 451 ? -7.472 -0.067 -25.291 1.00 47.94 451 GLN A N 1
ATOM 3562 C CA . GLN A 1 451 ? -8.386 0.911 -25.884 1.00 47.94 451 GLN A CA 1
ATOM 3563 C C . GLN A 1 451 ? -7.700 1.698 -27.001 1.00 47.94 451 GLN A C 1
ATOM 3565 O O . GLN A 1 451 ? -8.295 1.867 -28.063 1.00 47.94 451 GLN A O 1
ATOM 3570 N N . GLU A 1 452 ? -6.439 2.087 -26.809 1.00 51.09 452 GLU A N 1
ATOM 3571 C CA . GLU A 1 452 ? -5.637 2.793 -27.817 1.00 51.09 452 GLU A CA 1
ATOM 3572 C C . GLU A 1 452 ? -5.410 1.910 -29.067 1.00 51.09 452 GLU A C 1
ATOM 3574 O O . GLU A 1 452 ? -5.775 2.328 -30.165 1.00 51.09 452 GLU A O 1
ATOM 3579 N N . GLU A 1 453 ? -5.011 0.637 -28.912 1.00 48.09 453 GLU A N 1
ATOM 3580 C CA . GLU A 1 453 ? -4.936 -0.334 -30.029 1.00 48.09 453 GLU A CA 1
ATOM 3581 C C . GLU A 1 453 ? -6.275 -0.503 -30.772 1.00 48.09 453 GLU A C 1
ATOM 3583 O O . GLU A 1 453 ? -6.311 -0.631 -32.000 1.00 48.09 453 GLU A O 1
ATOM 3588 N N . SER A 1 454 ? -7.399 -0.496 -30.045 1.00 47.12 454 SER A N 1
ATOM 3589 C CA . SER A 1 454 ? -8.726 -0.623 -30.657 1.00 47.12 454 SER A CA 1
ATOM 3590 C C . SER A 1 454 ? -9.153 0.640 -31.413 1.00 47.12 454 SER A C 1
ATOM 3592 O O . SER A 1 454 ? -9.882 0.536 -32.398 1.00 47.12 454 SER A O 1
ATOM 3594 N N . ALA A 1 455 ? -8.675 1.822 -31.013 1.00 48.12 455 ALA A N 1
ATOM 3595 C CA . ALA A 1 455 ? -8.919 3.068 -31.732 1.00 48.12 455 ALA A CA 1
ATOM 3596 C C . ALA A 1 455 ? -8.104 3.128 -33.035 1.00 48.12 455 ALA A C 1
ATOM 3598 O O . ALA A 1 455 ? -8.668 3.419 -34.090 1.00 48.12 455 ALA A O 1
ATOM 3599 N N . GLU A 1 456 ? -6.816 2.773 -32.986 1.00 48.09 456 GLU A N 1
ATOM 3600 C CA . GLU A 1 456 ? -5.943 2.736 -34.170 1.00 48.09 456 GLU A CA 1
ATOM 3601 C C . GLU A 1 456 ? -6.402 1.684 -35.191 1.00 48.09 456 GLU A C 1
ATOM 3603 O O . GLU A 1 456 ? -6.445 1.963 -36.389 1.00 48.09 456 GLU A O 1
ATOM 3608 N N . THR A 1 457 ? -6.846 0.506 -34.732 1.00 47.34 457 THR A N 1
ATOM 3609 C CA . THR A 1 457 ? -7.386 -0.540 -35.623 1.00 47.34 457 THR A CA 1
ATOM 3610 C C . THR A 1 457 ? -8.642 -0.055 -36.362 1.00 47.34 457 THR A C 1
ATOM 3612 O O . THR A 1 457 ? -8.740 -0.217 -37.577 1.00 47.34 457 THR A O 1
ATOM 3615 N N . ASN A 1 458 ? -9.572 0.615 -35.666 1.00 48.78 458 ASN A N 1
ATOM 3616 C CA . ASN A 1 458 ? -10.778 1.177 -36.290 1.00 48.78 458 ASN A CA 1
ATOM 3617 C C . ASN A 1 458 ? -10.470 2.314 -37.286 1.00 48.78 458 ASN A C 1
ATOM 3619 O O . ASN A 1 458 ? -11.222 2.497 -38.241 1.00 48.78 458 ASN A O 1
ATOM 3623 N N . GLN A 1 459 ? -9.383 3.071 -37.100 1.00 45.59 459 GLN A N 1
ATOM 3624 C CA . GLN A 1 459 ? -8.946 4.076 -38.079 1.00 45.59 459 GLN A CA 1
ATOM 3625 C C . GLN A 1 459 ? -8.293 3.421 -39.306 1.00 45.59 459 GLN A C 1
ATOM 3627 O O . GLN A 1 459 ? -8.637 3.766 -40.437 1.00 45.59 459 GLN A O 1
ATOM 3632 N N . GLY A 1 460 ? -7.445 2.405 -39.108 1.00 41.22 460 GLY A N 1
ATOM 3633 C CA . GLY A 1 460 ? -6.837 1.640 -40.202 1.00 41.22 460 GLY A CA 1
ATOM 3634 C C . GLY A 1 460 ? -7.862 0.938 -41.105 1.00 41.22 460 GLY A C 1
ATOM 3635 O O . GLY A 1 460 ? -7.714 0.947 -42.328 1.00 41.22 460 GLY A O 1
ATOM 3636 N N . GLU A 1 461 ? -8.940 0.390 -40.533 1.00 44.78 461 GLU A N 1
ATOM 3637 C CA . GLU A 1 461 ? -10.041 -0.201 -41.310 1.00 44.78 461 GLU A CA 1
ATOM 3638 C C . GLU A 1 461 ? -10.889 0.846 -42.059 1.00 44.78 461 GLU A C 1
ATOM 3640 O O . GLU A 1 461 ? -11.465 0.530 -43.103 1.00 44.78 461 GLU A O 1
ATOM 3645 N N . GLN A 1 462 ? -10.940 2.102 -41.601 1.00 40.72 462 GLN A N 1
ATOM 3646 C CA . GLN A 1 462 ? -11.610 3.183 -42.336 1.00 40.72 462 GLN A CA 1
ATOM 3647 C C . GLN A 1 462 ? -10.774 3.694 -43.518 1.00 40.72 462 GLN A C 1
ATOM 3649 O O . GLN A 1 462 ? -11.328 3.900 -44.599 1.00 40.72 462 GLN A O 1
ATOM 3654 N N . GLU A 1 463 ? -9.453 3.836 -43.371 1.00 41.44 463 GLU A N 1
ATOM 3655 C CA . GLU A 1 463 ? -8.592 4.299 -44.471 1.00 41.44 463 GLU A CA 1
ATOM 3656 C C . GLU A 1 463 ? -8.391 3.239 -45.571 1.00 41.44 463 GLU A C 1
ATOM 3658 O O . GLU A 1 463 ? -8.353 3.580 -46.756 1.00 41.44 463 GLU A O 1
ATOM 3663 N N . GLN A 1 464 ? -8.349 1.942 -45.235 1.00 39.06 464 GLN A N 1
ATOM 3664 C CA . GLN A 1 464 ? -8.180 0.876 -46.241 1.00 39.06 464 GLN A CA 1
ATOM 3665 C C . GLN A 1 464 ? -9.396 0.663 -47.165 1.00 39.06 464 GLN A C 1
ATOM 3667 O O . GLN A 1 464 ? -9.273 -0.019 -48.183 1.00 39.06 464 GLN A O 1
ATOM 3672 N N . ASN A 1 465 ? -10.553 1.268 -46.873 1.00 39.62 465 ASN A N 1
ATOM 3673 C CA . ASN A 1 465 ? -11.760 1.141 -47.698 1.00 39.62 465 ASN A CA 1
ATOM 3674 C C . ASN A 1 465 ? -11.866 2.161 -48.857 1.00 39.62 465 ASN A C 1
ATOM 3676 O O . ASN A 1 465 ? -12.837 2.120 -49.613 1.00 39.62 465 ASN A O 1
ATOM 3680 N N . PHE A 1 466 ? -10.870 3.036 -49.062 1.00 37.69 466 PHE A N 1
ATOM 3681 C CA . PHE A 1 466 ? -10.861 4.040 -50.143 1.00 37.69 466 PHE A CA 1
ATOM 3682 C C . PHE A 1 466 ? -9.857 3.751 -51.277 1.00 37.69 466 PHE A C 1
ATOM 3684 O O . PHE A 1 466 ? -9.032 4.588 -51.643 1.00 37.69 466 PHE A O 1
ATOM 3691 N N . LEU A 1 467 ? -9.990 2.585 -51.920 1.00 31.31 467 LEU A N 1
ATOM 3692 C CA . LEU A 1 467 ? -9.444 2.348 -53.265 1.00 31.31 467 LEU A CA 1
ATOM 3693 C C . LEU A 1 467 ? -10.549 2.530 -54.327 1.00 31.31 467 LEU A C 1
ATOM 3695 O O . LEU A 1 467 ? -11.429 1.673 -54.433 1.00 31.31 467 LEU A O 1
ATOM 3699 N N . PRO A 1 468 ? -10.537 3.608 -55.139 1.00 36.41 468 PRO A N 1
ATOM 3700 C CA . PRO A 1 468 ? -11.545 3.813 -56.176 1.00 36.41 468 PRO A CA 1
ATOM 3701 C C . PRO A 1 468 ? -11.380 2.796 -57.315 1.00 36.41 468 PRO A C 1
ATOM 3703 O O . PRO A 1 468 ? -10.326 2.696 -57.946 1.00 36.41 468 PRO A O 1
ATOM 3706 N N . SER A 1 469 ? -12.441 2.044 -57.604 1.00 31.61 469 SER A N 1
ATOM 3707 C CA . SER A 1 469 ? -12.443 1.001 -58.630 1.00 31.61 469 SER A CA 1
ATOM 3708 C C . SER A 1 469 ? -12.443 1.590 -60.046 1.00 31.61 469 SER A C 1
ATOM 3710 O O . SER A 1 469 ? -13.448 2.105 -60.537 1.00 31.61 469 SER A O 1
ATOM 3712 N N . LEU A 1 470 ? -11.306 1.477 -60.741 1.00 31.58 470 LEU A N 1
ATOM 3713 C CA . LEU A 1 470 ? -11.158 1.933 -62.126 1.00 31.58 470 LEU A CA 1
ATOM 3714 C C . LEU A 1 470 ? -11.880 0.989 -63.113 1.00 31.58 470 LEU A C 1
ATOM 3716 O O . LEU A 1 470 ? -11.274 0.135 -63.760 1.00 31.58 470 LEU A O 1
ATOM 3720 N N . VAL A 1 471 ? -13.200 1.139 -63.234 1.00 33.66 471 VAL A N 1
ATOM 3721 C CA . VAL A 1 471 ? -14.002 0.478 -64.275 1.00 33.66 471 VAL A CA 1
ATOM 3722 C C . VAL A 1 471 ? -13.999 1.334 -65.542 1.00 33.66 471 VAL A C 1
ATOM 3724 O O . VAL A 1 471 ? -14.303 2.525 -65.506 1.00 33.66 471 VAL A O 1
ATOM 3727 N N . GLN A 1 472 ? -13.672 0.721 -66.682 1.00 39.06 472 GLN A N 1
ATOM 3728 C CA . GLN A 1 472 ? -13.589 1.405 -67.974 1.00 39.06 472 GLN A CA 1
ATOM 3729 C C . GLN A 1 472 ? -14.925 2.053 -68.379 1.00 39.06 472 GLN A C 1
ATOM 3731 O O . GLN A 1 472 ? -15.951 1.377 -68.476 1.00 39.06 472 GLN A O 1
ATOM 3736 N N . ARG A 1 473 ? -14.888 3.338 -68.747 1.00 30.38 473 ARG A N 1
ATOM 3737 C CA . ARG A 1 473 ? -15.890 3.968 -69.619 1.00 30.38 473 ARG A CA 1
ATOM 3738 C C . ARG A 1 473 ? -15.194 4.806 -70.684 1.00 30.38 473 ARG A C 1
ATOM 3740 O O . ARG A 1 473 ? -14.332 5.618 -70.373 1.00 30.38 473 ARG A O 1
ATOM 3747 N N . VAL A 1 474 ? -15.581 4.583 -71.937 1.00 39.28 474 VAL A N 1
ATOM 3748 C CA . VAL A 1 474 ? -15.075 5.302 -73.111 1.00 39.28 474 VAL A CA 1
ATOM 3749 C C . VAL A 1 474 ? -16.001 6.480 -73.404 1.00 39.28 474 VAL A C 1
ATOM 3751 O O . VAL A 1 474 ? -17.187 6.276 -73.654 1.00 39.28 474 VAL A O 1
ATOM 3754 N N . VAL A 1 475 ? -15.456 7.696 -73.382 1.00 29.73 475 VAL A N 1
ATOM 3755 C CA . VAL A 1 475 ? -16.092 8.955 -73.813 1.00 29.73 475 VAL A CA 1
ATOM 3756 C C . VAL A 1 475 ? -14.981 9.794 -74.484 1.00 29.73 475 VAL A C 1
ATOM 3758 O O . VAL A 1 475 ? -13.852 9.735 -73.996 1.00 29.73 475 VAL A O 1
ATOM 3761 N N . PRO A 1 476 ? -15.222 10.468 -75.629 1.00 36.25 476 PRO A N 1
ATOM 3762 C CA . PRO A 1 476 ? -14.141 10.919 -76.516 1.00 36.25 476 PRO A CA 1
ATOM 3763 C C . PRO A 1 476 ? -13.483 12.255 -76.128 1.00 36.25 476 PRO A C 1
ATOM 3765 O O . PRO A 1 476 ? -13.907 12.947 -75.205 1.00 36.25 476 PRO A O 1
ATOM 3768 N N . GLU A 1 477 ? -12.431 12.598 -76.876 1.00 40.38 477 GLU A N 1
ATOM 3769 C CA . GLU A 1 477 ? -11.577 13.775 -76.700 1.00 40.38 477 GLU A CA 1
ATOM 3770 C C . GLU A 1 477 ? -12.339 15.113 -76.716 1.00 40.38 477 GLU A C 1
ATOM 3772 O O . GLU A 1 477 ? -13.152 15.385 -77.600 1.00 40.38 477 GLU A O 1
ATOM 3777 N N . ALA A 1 478 ? -11.966 16.003 -75.795 1.00 34.47 478 ALA A N 1
ATOM 3778 C CA . ALA A 1 478 ? -12.248 17.432 -75.858 1.00 34.47 478 ALA A CA 1
ATOM 3779 C C . ALA A 1 478 ? -10.960 18.202 -75.527 1.00 34.47 478 ALA A C 1
ATOM 3781 O O . ALA A 1 478 ? -10.208 17.807 -74.635 1.00 34.47 478 ALA A O 1
ATOM 3782 N N . LYS A 1 479 ? -10.683 19.286 -76.261 1.00 36.78 479 LYS A N 1
ATOM 3783 C CA . LYS A 1 479 ? -9.480 20.106 -76.054 1.00 36.78 479 LYS A CA 1
ATOM 3784 C C . LYS A 1 479 ? -9.537 20.844 -74.717 1.00 36.78 479 LYS A C 1
ATOM 3786 O O . LYS A 1 479 ? -10.577 21.391 -74.361 1.00 36.78 479 LYS A O 1
ATOM 3791 N N . VAL A 1 480 ? -8.389 20.933 -74.051 1.00 33.91 480 VAL A N 1
ATOM 3792 C CA . VAL A 1 480 ? -8.149 21.832 -72.917 1.00 33.91 480 VAL A CA 1
ATOM 3793 C C . VAL A 1 480 ? -7.255 22.975 -73.396 1.00 33.91 480 VAL A C 1
ATOM 3795 O O . VAL A 1 480 ? -6.236 22.727 -74.037 1.00 33.91 480 VAL A O 1
ATOM 3798 N N . GLU A 1 481 ? -7.635 24.211 -73.080 1.00 40.06 481 GLU A N 1
ATOM 3799 C CA . GLU A 1 481 ? -6.747 25.379 -73.127 1.00 40.06 481 GLU A CA 1
ATOM 3800 C C . GLU A 1 481 ? -6.312 25.710 -71.691 1.00 40.06 481 GLU A C 1
ATOM 3802 O O . GLU A 1 481 ? -7.126 25.655 -70.767 1.00 40.06 481 GLU A O 1
ATOM 3807 N N . GLU A 1 482 ? -5.030 26.016 -71.482 1.00 40.94 482 GLU A N 1
ATOM 3808 C CA . GLU A 1 482 ? -4.473 26.269 -70.146 1.00 40.94 482 GLU A CA 1
ATOM 3809 C C . GLU A 1 482 ? -4.657 27.739 -69.711 1.00 40.94 482 GLU A C 1
ATOM 3811 O O . GLU A 1 482 ? -4.181 28.645 -70.403 1.00 40.94 482 GLU A O 1
ATOM 3816 N N . PRO A 1 483 ? -5.270 28.023 -68.544 1.00 41.38 483 PRO A N 1
ATOM 3817 C CA . PRO A 1 483 ? -5.194 29.338 -67.912 1.00 41.38 483 PRO A CA 1
ATOM 3818 C C . PRO A 1 483 ? -3.839 29.524 -67.203 1.00 41.38 483 PRO A C 1
ATOM 3820 O O . PRO A 1 483 ? -3.283 28.591 -66.626 1.00 41.38 483 PRO A O 1
ATOM 3823 N N . SER A 1 484 ? -3.288 30.740 -67.241 1.00 46.00 484 SER A N 1
ATOM 3824 C CA . SER A 1 484 ? -1.890 30.984 -66.861 1.00 46.00 484 SER A CA 1
ATOM 3825 C C . SER A 1 484 ? -1.640 31.185 -65.355 1.00 46.00 484 SER A C 1
ATOM 3827 O O . SER A 1 484 ? -2.527 31.510 -64.566 1.00 46.00 484 SER A O 1
ATOM 3829 N N . ILE A 1 485 ? -0.362 31.055 -64.977 1.00 44.22 485 ILE A N 1
ATOM 3830 C CA . ILE A 1 485 ? 0.204 31.087 -63.610 1.00 44.22 485 ILE A CA 1
ATOM 3831 C C . ILE A 1 485 ? -0.217 32.305 -62.749 1.00 44.22 485 ILE A C 1
ATOM 3833 O O . ILE A 1 485 ? -0.148 32.251 -61.520 1.00 44.22 485 ILE A O 1
ATOM 3837 N N . MET A 1 486 ? -0.696 33.395 -63.355 1.00 43.31 486 MET A N 1
ATOM 3838 C CA . MET A 1 486 ? -0.979 34.669 -62.675 1.00 43.31 486 MET A CA 1
ATOM 3839 C C . MET A 1 486 ? -2.161 34.652 -61.684 1.00 43.31 486 MET A C 1
ATOM 3841 O O . MET A 1 486 ? -2.337 35.630 -60.961 1.00 43.31 486 MET A O 1
ATOM 3845 N N . GLN A 1 487 ? -2.958 33.579 -61.603 1.00 48.00 487 GLN A N 1
ATOM 3846 C CA . GLN A 1 487 ? -4.082 33.484 -60.651 1.00 48.00 487 GLN A CA 1
ATOM 3847 C C . GLN A 1 487 ? -3.743 32.821 -59.301 1.00 48.00 487 GLN A C 1
ATOM 3849 O O . GLN A 1 487 ? -4.580 32.820 -58.403 1.00 48.00 487 GLN A O 1
ATOM 3854 N N . ILE A 1 488 ? -2.528 32.291 -59.115 1.00 44.69 488 ILE A N 1
ATOM 3855 C CA . ILE A 1 488 ? -2.155 31.544 -57.894 1.00 44.69 488 ILE A CA 1
ATOM 3856 C C . ILE A 1 488 ? -1.674 32.470 -56.750 1.00 44.69 488 ILE A C 1
ATOM 3858 O O . ILE A 1 488 ? -1.686 32.086 -55.580 1.00 44.69 488 ILE A O 1
ATOM 3862 N N . ILE A 1 489 ? -1.286 33.717 -57.048 1.00 43.25 489 ILE A N 1
ATOM 3863 C CA . ILE A 1 489 ? -0.570 34.605 -56.111 1.00 43.25 489 ILE A CA 1
ATOM 3864 C C . ILE A 1 489 ? -1.486 35.698 -55.517 1.00 43.25 489 ILE A C 1
ATOM 3866 O O . ILE A 1 489 ? -1.258 36.890 -55.713 1.00 43.25 489 ILE A O 1
ATOM 3870 N N . SER A 1 490 ? -2.528 35.313 -54.767 1.00 44.47 490 SER A N 1
ATOM 3871 C CA . SER A 1 490 ? -3.308 36.272 -53.947 1.00 44.47 490 SER A CA 1
ATOM 3872 C C . SER A 1 490 ? -3.751 35.777 -52.559 1.00 44.47 490 SER A C 1
ATOM 3874 O O . SER A 1 490 ? -4.366 36.536 -51.814 1.00 44.47 490 SER A O 1
ATOM 3876 N N . ALA A 1 491 ? -3.407 34.545 -52.165 1.00 44.12 491 ALA A N 1
ATOM 3877 C CA . ALA A 1 491 ? -3.905 33.923 -50.929 1.00 44.12 491 ALA A CA 1
ATOM 3878 C C . ALA A 1 491 ? -3.000 34.072 -49.681 1.00 44.12 491 ALA A C 1
ATOM 3880 O O . ALA A 1 491 ? -3.409 33.670 -48.595 1.00 44.12 491 ALA A O 1
ATOM 3881 N N . PHE A 1 492 ? -1.780 34.619 -49.803 1.00 41.88 492 PHE A N 1
ATOM 3882 C CA . PHE A 1 492 ? -0.765 34.585 -48.731 1.00 41.88 492 PHE A CA 1
ATOM 3883 C C . PHE A 1 492 ? 0.005 35.908 -48.532 1.00 41.88 492 PHE A C 1
ATOM 3885 O O . PHE A 1 492 ? 1.200 35.985 -48.807 1.00 41.88 492 PHE A O 1
ATOM 3892 N N . VAL A 1 493 ? -0.653 36.937 -47.979 1.00 39.91 493 VAL A N 1
ATOM 3893 C CA . VAL A 1 493 ? 0.017 38.060 -47.281 1.00 39.91 493 VAL A CA 1
ATOM 3894 C C . VAL A 1 493 ? -0.838 38.514 -46.082 1.00 39.91 493 VAL A C 1
ATOM 3896 O O . VAL A 1 493 ? -1.980 38.921 -46.293 1.00 39.91 493 VAL A O 1
ATOM 3899 N N . PRO A 1 494 ? -0.331 38.484 -44.832 1.00 39.91 494 PRO A N 1
ATOM 3900 C CA . PRO A 1 494 ? -1.036 39.018 -43.666 1.00 39.91 494 PRO A CA 1
ATOM 3901 C C . PRO A 1 494 ? -0.690 40.501 -43.401 1.00 39.91 494 PRO A C 1
ATOM 3903 O O . PRO A 1 494 ? 0.466 40.897 -43.570 1.00 39.91 494 PRO A O 1
ATOM 3906 N N . PRO A 1 495 ? -1.636 41.333 -42.924 1.00 39.22 495 PRO A N 1
ATOM 3907 C CA . PRO A 1 495 ? -1.341 42.696 -42.491 1.00 39.22 495 PRO A CA 1
ATOM 3908 C C . PRO A 1 495 ? -0.810 42.731 -41.048 1.00 39.22 495 PRO A C 1
ATOM 3910 O O . PRO A 1 495 ? -1.410 42.166 -40.135 1.00 39.22 495 PRO A O 1
ATOM 3913 N N . VAL A 1 496 ? 0.284 43.464 -40.829 1.00 38.91 496 VAL A N 1
ATOM 3914 C CA . VAL A 1 496 ? 0.819 43.789 -39.497 1.00 38.91 496 VAL A CA 1
ATOM 3915 C C . VAL A 1 496 ? 0.666 45.286 -39.251 1.00 38.91 496 VAL A C 1
ATOM 3917 O O . VAL A 1 496 ? 1.193 46.084 -40.021 1.00 38.91 496 VAL A O 1
ATOM 3920 N N . SER A 1 497 ? 0.024 45.674 -38.148 1.00 35.44 497 SER A N 1
ATOM 3921 C CA . SER A 1 497 ? 0.317 46.946 -37.478 1.00 35.44 497 SER A CA 1
ATOM 3922 C C . SER A 1 497 ? -0.155 46.929 -36.026 1.00 35.44 497 SER A C 1
ATOM 3924 O O . SER A 1 497 ? -1.203 46.370 -35.708 1.00 35.44 497 SER A O 1
ATOM 3926 N N . SER A 1 498 ? 0.625 47.550 -35.147 1.00 35.88 498 SER A N 1
ATOM 3927 C CA . SER A 1 498 ? 0.324 47.745 -33.732 1.00 35.88 498 SER A CA 1
ATOM 3928 C C . SER A 1 498 ? -0.009 49.211 -33.454 1.00 35.88 498 SER A C 1
ATOM 3930 O O . SER A 1 498 ? 0.588 50.117 -34.033 1.00 35.88 498 SER A O 1
ATOM 3932 N N . MET A 1 499 ? -0.915 49.470 -32.508 1.00 32.84 499 MET A N 1
ATOM 3933 C CA . MET A 1 499 ? -1.013 50.786 -31.874 1.00 32.84 499 MET A CA 1
ATOM 3934 C C . MET A 1 499 ? -1.390 50.669 -30.397 1.00 32.84 499 MET A C 1
ATOM 3936 O O . MET A 1 499 ? -2.012 49.699 -29.972 1.00 32.84 499 MET A O 1
ATOM 3940 N N . VAL A 1 500 ? -0.927 51.638 -29.606 1.00 37.34 500 VAL A N 1
ATOM 3941 C CA . VAL A 1 500 ? -0.842 51.574 -28.141 1.00 37.34 500 VAL A CA 1
ATOM 3942 C C . VAL A 1 500 ? -1.173 52.950 -27.562 1.00 37.34 500 VAL A C 1
ATOM 3944 O O . VAL A 1 500 ? -0.426 53.885 -27.855 1.00 37.34 500 VAL A O 1
ATOM 3947 N N . ARG A 1 501 ? -2.226 53.061 -26.724 1.00 36.44 501 ARG A N 1
ATOM 3948 C CA . ARG A 1 501 ? -2.327 53.924 -25.512 1.00 36.44 501 ARG A CA 1
ATOM 3949 C C . ARG A 1 501 ? -3.755 54.099 -24.969 1.00 36.44 501 ARG A C 1
ATOM 3951 O O . ARG A 1 501 ? -4.716 54.008 -25.721 1.00 36.44 501 ARG A O 1
ATOM 3958 N N . ALA A 1 502 ? -3.783 54.523 -23.697 1.00 39.06 502 ALA A N 1
ATOM 3959 C CA . ALA A 1 502 ? -4.888 55.074 -22.900 1.00 39.06 502 ALA A CA 1
ATOM 3960 C C . ALA A 1 502 ? -5.846 54.029 -22.278 1.00 39.06 502 ALA A C 1
ATOM 3962 O O . ALA A 1 502 ? -6.517 53.309 -23.009 1.00 39.06 502 ALA A O 1
ATOM 3963 N N . PHE A 1 503 ? -5.961 53.911 -20.947 1.00 35.03 503 PHE A N 1
ATOM 3964 C CA . PHE A 1 503 ? -5.282 54.617 -19.835 1.00 35.03 503 PHE A CA 1
ATOM 3965 C C . PHE A 1 503 ? -4.542 53.638 -18.917 1.00 35.03 503 PHE A C 1
ATOM 3967 O O . PHE A 1 503 ? -5.067 52.523 -18.718 1.00 35.03 503 PHE A O 1
#

InterPro domains:
  IPR002059 Cold-shock protein Csp, DNA-binding [PS51857] (77-144)
  IPR011129 Cold-shock domain [SM00357] (79-145)
  IPR012340 Nucleic acid-binding, OB-fold [G3DSA:2.40.50.140] (78-148)
  IPR012340 Nucleic acid-binding, OB-fold [SSF50249] (76-146)